Protein AF-A0A3D2L4M4-F1 (afdb_monomer)

Structure (mmCIF, N/CA/C/O backbone):
data_AF-A0A3D2L4M4-F1
#
_entry.id   AF-A0A3D2L4M4-F1
#
loop_
_atom_site.group_PDB
_atom_site.id
_atom_site.type_symbol
_atom_site.label_atom_id
_atom_site.label_alt_id
_atom_site.label_comp_id
_atom_site.label_asym_id
_atom_site.label_entity_id
_atom_site.label_seq_id
_atom_site.pdbx_PDB_ins_code
_atom_site.Cartn_x
_atom_site.Cartn_y
_atom_site.Cartn_z
_atom_site.occupancy
_atom_site.B_iso_or_equiv
_atom_site.auth_seq_id
_atom_site.auth_comp_id
_atom_site.auth_asym_id
_atom_site.auth_atom_id
_atom_site.pdbx_PDB_model_num
ATOM 1 N N . MET A 1 1 ? -16.554 9.040 11.013 1.00 78.88 1 MET A N 1
ATOM 2 C CA . MET A 1 1 ? -15.424 9.331 11.924 1.00 78.88 1 MET A CA 1
ATOM 3 C C . MET A 1 1 ? -15.433 8.452 13.173 1.00 78.88 1 MET A C 1
ATOM 5 O O . MET A 1 1 ? -14.527 7.649 13.301 1.00 78.88 1 MET A O 1
ATOM 9 N N . VAL A 1 2 ? -16.446 8.508 14.051 1.00 88.94 2 VAL A N 1
ATOM 10 C CA . VAL A 1 2 ? -16.430 7.751 15.328 1.00 88.94 2 VAL A CA 1
ATOM 11 C C . VAL A 1 2 ? -16.263 6.235 15.152 1.00 88.94 2 VAL A C 1
ATOM 13 O O . VAL A 1 2 ? -15.404 5.651 15.800 1.00 88.94 2 VAL A O 1
ATOM 16 N N . ARG A 1 3 ? -16.963 5.623 14.186 1.00 86.56 3 ARG A N 1
ATOM 17 C CA . ARG A 1 3 ? -16.794 4.195 13.846 1.00 86.56 3 ARG A CA 1
ATOM 18 C C . ARG A 1 3 ? -15.353 3.814 13.475 1.00 86.56 3 ARG A C 1
ATOM 20 O O . ARG A 1 3 ? -14.898 2.733 13.826 1.00 86.56 3 ARG A O 1
ATOM 27 N N . VAL A 1 4 ? -14.627 4.696 12.779 1.00 91.69 4 VAL A N 1
ATOM 28 C CA . VAL A 1 4 ? -13.219 4.459 12.405 1.00 91.69 4 VAL A CA 1
ATOM 29 C C . VAL A 1 4 ? -12.341 4.469 13.653 1.00 91.69 4 VAL A C 1
ATOM 31 O O . VAL A 1 4 ? -11.485 3.607 13.803 1.00 91.69 4 VAL A O 1
ATOM 34 N N . LEU A 1 5 ? -12.598 5.385 14.590 1.00 94.00 5 LEU A N 1
ATOM 35 C CA . LEU A 1 5 ? -11.862 5.461 15.853 1.00 94.00 5 LEU A CA 1
ATOM 36 C C . LEU A 1 5 ? -12.134 4.251 16.762 1.00 94.00 5 LEU A C 1
ATOM 38 O O . LEU A 1 5 ? -11.209 3.742 17.388 1.00 94.00 5 LEU A O 1
ATOM 42 N N . GLU A 1 6 ? -13.364 3.733 16.792 1.00 93.50 6 GLU A N 1
ATOM 43 C CA . GLU A 1 6 ? -13.666 2.474 17.493 1.00 93.50 6 GLU A CA 1
ATOM 44 C C . GLU A 1 6 ? -12.884 1.298 16.904 1.00 93.50 6 GLU A C 1
ATOM 46 O O . GLU A 1 6 ? -12.298 0.503 17.640 1.00 93.50 6 GLU A O 1
ATOM 51 N N . ARG A 1 7 ? -12.825 1.206 15.569 1.00 93.94 7 ARG A N 1
ATOM 52 C CA . ARG A 1 7 ? -12.038 0.177 14.875 1.00 93.94 7 ARG A CA 1
ATOM 53 C C . ARG A 1 7 ? -10.543 0.336 15.136 1.00 93.94 7 ARG A C 1
ATOM 55 O O . ARG A 1 7 ? -9.883 -0.654 15.433 1.00 93.94 7 ARG A O 1
ATOM 62 N N . CYS A 1 8 ? -10.029 1.563 15.121 1.00 94.81 8 CYS A N 1
ATOM 63 C CA . CYS A 1 8 ? -8.658 1.871 15.519 1.00 94.81 8 CYS A CA 1
ATOM 64 C C . CYS A 1 8 ? -8.328 1.335 16.920 1.00 94.81 8 CYS A C 1
ATOM 66 O O . CYS A 1 8 ? -7.293 0.699 17.106 1.00 94.81 8 CYS A O 1
ATOM 68 N N . GLU A 1 9 ? -9.197 1.564 17.910 1.00 95.88 9 GLU A N 1
ATOM 69 C CA . GLU A 1 9 ? -8.988 1.062 19.272 1.00 95.88 9 GLU A CA 1
ATOM 70 C C . GLU A 1 9 ? -9.069 -0.464 19.357 1.00 95.88 9 GLU A C 1
ATOM 72 O O . GLU A 1 9 ? -8.261 -1.081 20.056 1.00 95.88 9 GLU A O 1
ATOM 77 N N . ALA A 1 10 ? -9.987 -1.085 18.612 1.00 95.75 10 ALA A N 1
ATOM 78 C CA . ALA A 1 10 ? -10.082 -2.538 18.527 1.00 95.75 10 ALA A CA 1
ATOM 79 C C . ALA A 1 10 ? -8.790 -3.155 17.961 1.00 95.75 10 ALA A C 1
ATOM 81 O O . ALA A 1 10 ? -8.206 -4.035 18.598 1.00 95.75 10 ALA A O 1
ATOM 82 N N . TYR A 1 11 ? -8.281 -2.640 16.835 1.00 96.62 11 TYR A N 1
ATOM 83 C CA . TYR A 1 11 ? -7.019 -3.106 16.254 1.00 96.62 11 TYR A CA 1
ATOM 84 C C . TYR A 1 11 ? -5.815 -2.802 17.140 1.00 96.62 11 TYR A C 1
ATOM 86 O O . TYR A 1 11 ? -4.903 -3.625 17.233 1.00 96.62 11 TYR A O 1
ATOM 94 N N . ARG A 1 12 ? -5.811 -1.673 17.859 1.00 97.00 12 ARG A N 1
ATOM 95 C CA . ARG A 1 12 ? -4.767 -1.380 18.849 1.00 97.00 12 ARG A CA 1
ATOM 96 C C . ARG A 1 12 ? -4.699 -2.451 19.929 1.00 97.00 12 ARG A C 1
ATOM 98 O O . ARG A 1 12 ? -3.605 -2.853 20.317 1.00 97.00 12 ARG A O 1
ATOM 105 N N . MET A 1 13 ? -5.838 -2.950 20.399 1.00 96.25 13 MET A N 1
ATOM 106 C CA . MET A 1 13 ? -5.868 -4.051 21.363 1.00 96.25 13 MET A CA 1
ATOM 107 C C . MET A 1 13 ? -5.462 -5.384 20.719 1.00 96.25 13 MET A C 1
ATOM 109 O O . MET A 1 13 ? -4.584 -6.068 21.245 1.00 96.25 13 MET A O 1
ATOM 113 N N . GLN A 1 14 ? -6.039 -5.721 19.563 1.00 96.56 14 GLN A N 1
ATOM 114 C CA . GLN A 1 14 ? -5.801 -6.982 18.847 1.00 96.56 14 GLN A CA 1
ATOM 115 C C . GLN A 1 14 ? -4.330 -7.168 18.451 1.00 96.56 14 GLN A C 1
ATOM 117 O O . GLN A 1 14 ? -3.756 -8.237 18.640 1.00 96.56 14 GLN A O 1
ATOM 122 N N . THR A 1 15 ? -3.692 -6.105 17.969 1.00 96.62 15 THR A N 1
ATOM 123 C CA . THR A 1 15 ? -2.287 -6.115 17.533 1.00 96.62 15 THR A CA 1
ATOM 124 C C . THR A 1 15 ? -1.305 -5.861 18.678 1.00 96.62 15 THR A C 1
ATOM 126 O O . THR A 1 15 ? -0.105 -5.725 18.455 1.00 96.62 15 THR A O 1
ATOM 129 N N . SER A 1 16 ? -1.786 -5.777 19.928 1.00 95.94 16 SER A N 1
ATOM 130 C CA . SER A 1 16 ? -0.971 -5.409 21.094 1.00 95.94 16 SER A CA 1
ATOM 131 C C . SER A 1 16 ? -0.188 -4.101 20.897 1.00 95.94 16 SER A C 1
ATOM 133 O O . SER A 1 16 ? 0.984 -4.006 21.265 1.00 95.94 16 SER A O 1
ATOM 135 N N . ASN A 1 17 ? -0.859 -3.089 20.343 1.00 96.38 17 ASN A N 1
ATOM 136 C CA . ASN A 1 17 ? -0.349 -1.749 20.052 1.00 96.38 17 ASN A CA 1
ATOM 137 C C . ASN A 1 17 ? 0.713 -1.693 18.938 1.00 96.38 17 ASN A C 1
ATOM 139 O O . ASN A 1 17 ? 1.442 -0.707 18.864 1.00 96.38 17 ASN A O 1
ATOM 143 N N . ALA A 1 18 ? 0.812 -2.713 18.079 1.00 95.88 18 ALA A N 1
ATOM 144 C CA . ALA A 1 18 ? 1.609 -2.607 16.854 1.00 95.88 18 ALA A CA 1
ATOM 145 C C . ALA A 1 18 ? 0.944 -1.671 15.831 1.00 95.88 18 ALA A C 1
ATOM 147 O O . ALA A 1 18 ? 1.627 -0.899 15.170 1.00 95.88 18 ALA A O 1
ATOM 148 N N . LEU A 1 19 ? -0.392 -1.652 15.788 1.00 96.50 19 LEU A N 1
ATOM 149 C CA . LEU A 1 19 ? -1.173 -0.599 15.144 1.00 96.50 19 LEU A CA 1
ATOM 150 C C . LEU A 1 19 ? -1.777 0.316 16.208 1.00 96.50 19 LEU A C 1
ATOM 152 O O . LEU A 1 19 ? -2.305 -0.154 17.212 1.00 96.50 19 LEU A O 1
ATOM 156 N N . SER A 1 20 ? -1.731 1.629 16.006 1.00 96.88 20 SER A N 1
ATOM 157 C CA . SER A 1 20 ? -2.435 2.577 16.868 1.00 96.88 20 SER A CA 1
ATOM 158 C C . SER A 1 20 ? -2.704 3.861 16.111 1.00 96.88 20 SER A C 1
ATOM 160 O O . SER A 1 20 ? -1.771 4.506 15.649 1.00 96.88 20 SER A O 1
ATOM 162 N N . CYS A 1 21 ? -3.965 4.279 16.056 1.00 96.81 21 CYS A N 1
ATOM 163 C CA . CYS A 1 21 ? -4.312 5.574 15.478 1.00 9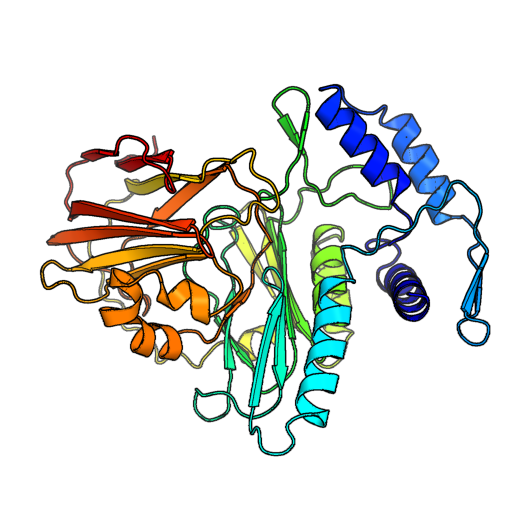6.81 21 CYS A CA 1
ATOM 164 C C . CYS A 1 21 ? -3.993 6.740 16.419 1.00 96.81 21 CYS A C 1
ATOM 166 O O . CYS A 1 21 ? -4.130 7.886 16.028 1.00 96.81 21 CYS A O 1
ATOM 168 N N . ARG A 1 22 ? -3.571 6.495 17.666 1.00 97.00 22 ARG A N 1
ATOM 169 C CA . ARG A 1 22 ? -3.321 7.555 18.659 1.00 97.00 22 ARG A CA 1
ATOM 170 C C . ARG A 1 22 ? -2.006 8.323 18.447 1.00 97.00 22 ARG A C 1
ATOM 172 O O . ARG A 1 22 ? -1.666 9.184 19.251 1.00 97.00 22 ARG A O 1
ATOM 179 N N . ILE A 1 23 ? -1.232 7.967 17.424 1.00 96.81 23 ILE A N 1
ATOM 180 C CA . ILE A 1 23 ? 0.162 8.395 17.232 1.00 96.81 23 ILE A CA 1
ATOM 181 C C . ILE A 1 23 ? 0.316 9.711 16.456 1.00 96.81 23 ILE A C 1
ATOM 183 O O . ILE A 1 23 ? 1.422 10.015 16.014 1.00 96.81 23 ILE A O 1
ATOM 187 N N . GLY A 1 24 ? -0.751 10.496 16.275 1.00 96.38 24 GLY A N 1
ATOM 188 C CA . GLY A 1 24 ? -0.726 11.707 15.447 1.00 96.38 24 GLY A CA 1
ATOM 189 C C . GLY A 1 24 ? 0.372 12.694 15.852 1.00 96.38 24 GLY A C 1
ATOM 190 O O . GLY A 1 24 ? 1.137 13.141 15.009 1.00 96.38 24 GLY A O 1
ATOM 191 N N . SER A 1 25 ? 0.569 12.922 17.151 1.00 95.56 25 SER A N 1
ATOM 192 C CA . SER A 1 25 ? 1.633 13.809 17.646 1.00 95.56 25 SER A CA 1
ATOM 193 C C . SER A 1 25 ? 3.051 13.286 17.360 1.00 95.56 25 SER A C 1
ATOM 195 O O . SER A 1 25 ? 3.983 14.073 17.180 1.00 95.56 25 SER A O 1
ATOM 197 N N . LEU A 1 26 ? 3.236 11.964 17.259 1.00 96.62 26 LEU A N 1
ATOM 198 C CA . LEU A 1 26 ? 4.509 11.363 16.844 1.00 96.62 26 LEU A CA 1
ATOM 199 C C . LEU A 1 26 ? 4.739 11.570 15.340 1.00 96.62 26 LEU A C 1
ATOM 201 O O . LEU A 1 26 ? 5.846 11.926 14.938 1.00 96.62 26 LEU A O 1
ATOM 205 N N . ILE A 1 27 ? 3.693 11.402 14.524 1.00 95.12 27 ILE A N 1
ATOM 206 C CA . ILE A 1 27 ? 3.713 11.672 13.075 1.00 95.12 27 ILE A CA 1
ATOM 207 C C . ILE A 1 27 ? 4.060 13.143 12.803 1.00 95.12 27 ILE A C 1
ATOM 209 O O . ILE A 1 27 ? 4.913 13.421 11.952 1.00 95.12 27 ILE A O 1
ATOM 213 N N . ASP A 1 28 ? 3.446 14.065 13.549 1.00 94.94 28 ASP A N 1
ATOM 214 C CA . ASP A 1 28 ? 3.701 15.506 13.465 1.00 94.94 28 ASP A CA 1
ATOM 215 C C . ASP A 1 28 ? 5.150 15.833 13.829 1.00 94.94 28 ASP A C 1
ATOM 217 O O . ASP A 1 28 ? 5.821 16.593 13.130 1.00 94.94 28 ASP A O 1
ATOM 221 N N . THR A 1 29 ? 5.677 15.202 14.882 1.00 96.19 29 THR A N 1
ATOM 222 C CA . THR A 1 29 ? 7.072 15.399 15.299 1.00 96.19 29 THR A CA 1
ATOM 223 C C . THR A 1 29 ? 8.052 14.976 14.202 1.00 96.19 29 THR A C 1
ATOM 225 O O . THR A 1 29 ? 9.018 15.689 13.928 1.00 96.19 29 THR A O 1
ATOM 228 N N . TRP A 1 30 ? 7.786 13.866 13.510 1.00 95.75 30 TRP A N 1
ATOM 229 C CA . TRP A 1 30 ? 8.575 13.475 12.340 1.00 95.75 30 TRP A CA 1
ATOM 230 C C . TRP A 1 30 ? 8.409 14.436 11.156 1.00 95.75 30 TRP A C 1
ATOM 232 O O . TRP A 1 30 ? 9.295 14.509 10.309 1.00 95.75 30 TRP A O 1
ATOM 242 N N . ALA A 1 31 ? 7.284 15.152 11.043 1.00 92.44 31 ALA A N 1
ATOM 243 C CA . ALA A 1 31 ? 7.033 16.052 9.907 1.00 92.44 31 ALA A CA 1
ATOM 244 C C . ALA A 1 31 ? 7.821 17.344 10.099 1.00 92.44 31 ALA A C 1
ATOM 246 O O . ALA A 1 31 ? 8.436 17.866 9.172 1.00 92.44 31 ALA A O 1
ATOM 247 N N . VAL A 1 32 ? 7.881 17.802 11.349 1.00 95.19 32 VAL A N 1
ATOM 248 C CA . VAL A 1 32 ? 8.795 18.859 11.774 1.00 95.19 32 VAL A CA 1
ATOM 249 C C . VAL A 1 32 ? 10.248 18.436 11.556 1.00 95.19 32 VAL A C 1
ATOM 251 O O . VAL A 1 32 ? 11.014 19.229 11.021 1.00 95.19 32 VAL A O 1
ATOM 254 N N . ALA A 1 33 ? 10.622 17.200 11.906 1.00 95.38 33 ALA A N 1
ATOM 255 C CA . ALA A 1 33 ? 11.989 16.704 11.735 1.00 95.38 33 ALA A CA 1
ATOM 256 C C . ALA A 1 33 ? 12.470 16.736 10.274 1.00 95.38 33 ALA A C 1
ATOM 258 O O . ALA A 1 33 ? 13.590 17.170 10.012 1.00 95.38 33 ALA A O 1
ATOM 259 N N . GLU A 1 34 ? 11.620 16.317 9.335 1.00 92.00 34 GLU A N 1
ATOM 260 C CA . GLU A 1 34 ? 11.870 16.408 7.891 1.00 92.00 34 GLU A CA 1
ATOM 261 C C . GLU A 1 34 ? 12.017 17.861 7.437 1.00 92.00 34 GLU A C 1
ATOM 263 O O . GLU A 1 34 ? 13.044 18.237 6.875 1.00 92.00 34 GLU A O 1
ATOM 268 N N . ARG A 1 35 ? 11.047 18.716 7.776 1.00 94.06 35 ARG A N 1
ATOM 269 C CA . ARG A 1 35 ? 11.057 20.134 7.389 1.00 94.06 35 ARG A CA 1
ATOM 270 C C . ARG A 1 35 ? 12.260 20.904 7.942 1.00 94.06 35 ARG A C 1
ATOM 272 O O . ARG A 1 35 ? 12.792 21.782 7.273 1.00 94.06 35 ARG A O 1
ATOM 279 N N . GLU A 1 36 ? 12.663 20.615 9.176 1.00 95.94 36 GLU A N 1
ATOM 280 C CA . GLU A 1 36 ? 13.804 21.259 9.841 1.00 95.94 36 GLU A CA 1
ATOM 281 C C . GLU A 1 36 ? 15.131 20.534 9.581 1.00 95.94 36 GLU A C 1
ATOM 283 O O . GLU A 1 36 ? 16.176 20.972 10.066 1.00 95.94 36 GLU A O 1
ATOM 288 N N . ASN A 1 37 ? 15.096 19.430 8.828 1.00 94.56 37 ASN A N 1
ATOM 289 C CA . ASN A 1 37 ? 16.239 18.576 8.531 1.00 94.56 37 ASN A CA 1
ATOM 290 C C . ASN A 1 37 ? 17.022 18.159 9.795 1.00 94.56 37 ASN A C 1
ATOM 292 O O . ASN A 1 37 ? 18.255 18.112 9.810 1.00 94.56 37 ASN A O 1
ATOM 296 N N . LYS A 1 38 ? 16.302 17.897 10.892 1.00 95.69 38 LYS A N 1
ATOM 297 C CA . LYS A 1 38 ? 16.865 17.634 12.219 1.00 95.69 38 LYS A CA 1
ATOM 298 C C . LYS A 1 38 ? 16.135 16.489 12.899 1.00 95.69 38 LYS A C 1
ATOM 300 O O . LYS A 1 38 ? 14.922 16.525 13.068 1.00 95.69 38 LYS A O 1
ATOM 305 N N . LEU A 1 39 ? 16.895 15.501 13.369 1.00 96.00 39 LEU A N 1
ATOM 306 C CA . LEU A 1 39 ? 16.314 14.335 14.027 1.00 96.00 39 LEU A CA 1
ATOM 307 C C . LEU A 1 39 ? 15.568 14.694 15.320 1.00 96.00 39 LEU A C 1
ATOM 309 O O . LEU A 1 39 ? 16.058 15.513 16.112 1.00 96.00 39 LEU A O 1
ATOM 313 N N . PRO A 1 40 ? 14.427 14.032 15.580 1.00 95.69 40 PRO A N 1
ATOM 314 C CA . PRO A 1 40 ? 13.714 14.201 16.830 1.00 95.69 40 PRO A CA 1
ATOM 315 C C . PRO A 1 40 ? 14.516 13.608 17.994 1.00 95.69 40 PRO A C 1
ATOM 317 O O . PRO A 1 40 ? 15.317 12.679 17.847 1.00 95.69 40 PRO A O 1
ATOM 320 N N . ASN A 1 41 ? 14.289 14.134 19.197 1.00 96.50 41 ASN A N 1
ATOM 321 C CA . ASN A 1 41 ? 14.923 13.606 20.399 1.00 96.50 41 ASN A CA 1
ATOM 322 C C . ASN A 1 41 ? 14.325 12.231 20.744 1.00 96.50 41 ASN A C 1
ATOM 324 O O . ASN A 1 41 ? 13.198 12.139 21.229 1.00 96.50 41 ASN A O 1
ATOM 328 N N . ARG A 1 42 ? 15.085 11.155 20.512 1.00 95.75 42 ARG A N 1
ATOM 329 C CA . ARG A 1 42 ? 14.613 9.774 20.714 1.00 95.75 42 ARG A CA 1
ATOM 330 C C . ARG A 1 42 ? 14.102 9.479 22.136 1.00 95.75 42 ARG A C 1
ATOM 332 O O . ARG A 1 42 ? 13.044 8.859 22.247 1.00 95.75 42 ARG A O 1
ATOM 339 N N . PRO A 1 43 ? 14.772 9.911 23.225 1.00 97.69 43 PRO A N 1
ATOM 340 C CA . PRO A 1 43 ? 14.207 9.789 24.570 1.00 97.69 43 PRO A CA 1
ATOM 341 C C . PRO A 1 43 ? 12.835 10.459 24.731 1.00 97.69 43 PRO A C 1
ATOM 343 O O . PRO A 1 43 ? 11.935 9.840 25.294 1.00 97.69 43 PRO A O 1
ATOM 346 N N . ALA A 1 44 ? 12.654 11.676 24.207 1.00 96.62 44 ALA A N 1
ATOM 347 C CA . ALA A 1 44 ? 11.375 12.386 24.259 1.00 96.62 44 ALA A CA 1
ATOM 348 C C . ALA A 1 44 ? 10.279 11.648 23.472 1.00 96.62 44 ALA A C 1
ATOM 350 O O . ALA A 1 44 ? 9.205 11.414 24.017 1.00 96.62 44 ALA A O 1
ATOM 351 N N . MET A 1 45 ? 10.582 11.174 22.255 1.00 97.50 45 MET A N 1
ATOM 352 C CA . MET A 1 45 ? 9.653 10.368 21.443 1.00 97.50 45 MET A CA 1
ATOM 353 C C . MET A 1 45 ? 9.141 9.142 22.205 1.00 97.50 45 MET A C 1
ATOM 355 O O . MET A 1 45 ? 7.941 8.872 22.231 1.00 97.50 45 MET A O 1
ATOM 359 N N . ARG A 1 46 ? 10.041 8.433 22.896 1.00 97.69 46 ARG A N 1
ATOM 360 C CA . ARG A 1 46 ? 9.689 7.245 23.684 1.00 97.69 46 ARG A CA 1
ATOM 361 C C . ARG A 1 46 ? 8.811 7.573 24.893 1.00 97.69 46 ARG A C 1
ATOM 363 O O . ARG A 1 46 ? 7.957 6.761 25.256 1.00 97.69 46 ARG A O 1
ATOM 370 N N . ILE A 1 47 ? 9.020 8.728 25.528 1.00 97.44 47 ILE A N 1
ATOM 371 C CA . ILE A 1 47 ? 8.169 9.205 26.628 1.00 97.44 47 ILE A CA 1
ATOM 372 C C . ILE A 1 47 ? 6.758 9.471 26.096 1.00 97.44 47 ILE A C 1
ATOM 374 O O . ILE A 1 47 ? 5.812 8.851 26.587 1.00 97.44 47 ILE A O 1
ATOM 378 N N . THR A 1 48 ? 6.641 10.272 25.033 1.00 96.81 48 THR A N 1
ATOM 379 C CA . THR A 1 48 ? 5.366 10.620 24.390 1.00 96.81 48 THR A CA 1
ATOM 380 C C . THR A 1 48 ? 4.616 9.381 23.893 1.00 96.81 48 THR A C 1
ATOM 382 O O . THR A 1 48 ? 3.437 9.210 24.197 1.00 96.81 48 THR A O 1
ATOM 385 N N . ALA A 1 49 ? 5.294 8.444 23.222 1.00 97.81 49 ALA A N 1
ATOM 386 C CA . ALA A 1 49 ? 4.690 7.177 22.802 1.00 97.81 49 ALA A CA 1
ATOM 387 C C . ALA A 1 49 ? 4.144 6.372 23.996 1.00 97.81 49 ALA A C 1
ATOM 389 O O . ALA A 1 49 ? 3.054 5.799 23.939 1.00 97.81 49 ALA A O 1
ATOM 390 N N . GLY A 1 50 ? 4.871 6.368 25.117 1.00 97.62 50 GLY A N 1
ATOM 391 C CA . GLY A 1 50 ? 4.430 5.734 26.354 1.00 97.62 50 GLY A CA 1
ATOM 392 C C . GLY A 1 50 ? 3.185 6.384 26.965 1.00 97.62 50 GLY A C 1
ATOM 393 O O . GLY A 1 50 ? 2.314 5.658 27.451 1.00 97.62 50 GLY A O 1
ATOM 394 N N . GLU A 1 51 ? 3.108 7.714 26.965 1.00 97.00 51 GLU A N 1
ATOM 395 C CA . GLU A 1 51 ? 1.959 8.492 27.456 1.00 97.00 51 GLU A CA 1
ATOM 396 C C . GLU A 1 51 ? 0.714 8.218 26.608 1.00 97.00 51 GLU A C 1
ATOM 398 O O . GLU A 1 51 ? -0.281 7.718 27.133 1.00 97.00 51 GLU A O 1
ATOM 403 N N . ILE A 1 52 ? 0.823 8.379 25.288 1.00 97.50 52 ILE A N 1
ATOM 404 C CA . ILE A 1 52 ? -0.238 8.094 24.309 1.00 97.50 52 ILE A CA 1
ATOM 405 C C . ILE A 1 52 ? -0.784 6.668 24.454 1.00 97.50 52 ILE A C 1
ATOM 407 O O . ILE A 1 52 ? -1.998 6.433 24.434 1.00 97.50 52 ILE A O 1
ATOM 411 N N . ARG A 1 53 ? 0.113 5.688 24.615 1.00 97.00 53 ARG A N 1
ATOM 412 C CA . ARG A 1 53 ? -0.255 4.274 24.764 1.00 97.00 53 ARG A CA 1
ATOM 413 C C . ARG A 1 53 ? -1.060 4.007 26.037 1.00 97.00 53 ARG A C 1
ATOM 415 O O . ARG A 1 53 ? -1.914 3.124 26.030 1.00 97.00 53 ARG A O 1
ATOM 422 N N . ARG A 1 54 ? -0.761 4.711 27.134 1.00 96.00 54 ARG A N 1
ATOM 423 C CA . ARG A 1 54 ? -1.426 4.538 28.442 1.00 96.00 54 ARG A CA 1
ATOM 424 C C . ARG A 1 54 ? -2.627 5.459 28.641 1.00 96.00 54 ARG A C 1
ATOM 426 O O . ARG A 1 54 ? -3.378 5.241 29.586 1.00 96.00 54 ARG A O 1
ATOM 433 N N . ALA A 1 55 ? -2.792 6.465 27.787 1.00 96.31 55 ALA A N 1
ATOM 434 C CA . ALA A 1 55 ? -3.885 7.417 27.863 1.00 96.31 55 ALA A CA 1
ATOM 435 C C . ALA A 1 55 ? -5.249 6.713 27.902 1.00 96.31 55 ALA A C 1
ATOM 437 O O . ALA A 1 55 ? -5.498 5.749 27.169 1.00 96.31 55 ALA A O 1
ATOM 438 N N . SER A 1 56 ? -6.149 7.216 28.744 1.00 95.88 56 SER A N 1
ATOM 439 C CA . SER A 1 56 ? -7.545 6.788 28.716 1.00 95.88 56 SER A CA 1
ATOM 440 C C . SER A 1 56 ? -8.244 7.469 27.544 1.00 95.88 56 SER A C 1
ATOM 442 O O . SER A 1 56 ? -8.183 8.689 27.419 1.00 95.88 56 SER A O 1
ATOM 444 N N . VAL A 1 57 ? -8.888 6.687 26.683 1.00 96.19 57 VAL A N 1
ATOM 445 C CA . VAL A 1 57 ? -9.744 7.204 25.613 1.00 96.19 57 VAL A CA 1
ATOM 446 C C . VAL A 1 57 ? -11.090 6.519 25.740 1.00 96.19 57 VAL A C 1
ATOM 448 O O . VAL A 1 57 ? -11.157 5.291 25.769 1.00 96.19 57 VAL A O 1
ATOM 451 N N . GLU A 1 58 ? -12.150 7.315 25.777 1.00 95.25 58 GLU A N 1
ATOM 452 C CA . GLU A 1 58 ? -13.527 6.836 25.795 1.00 95.25 58 GLU A CA 1
ATOM 453 C C . GLU A 1 58 ? -14.208 7.250 24.493 1.00 95.25 58 GLU A C 1
ATOM 455 O O . GLU A 1 58 ? -14.236 8.429 24.134 1.00 95.25 58 GLU A O 1
ATOM 460 N N . ILE A 1 59 ? -14.753 6.272 23.774 1.00 94.31 59 ILE A N 1
ATOM 461 C CA . ILE A 1 59 ? -15.500 6.492 22.538 1.00 94.31 59 ILE A CA 1
ATOM 462 C C . ILE A 1 59 ? -16.940 6.046 22.781 1.00 94.31 59 ILE A C 1
ATOM 464 O O . ILE A 1 59 ? -17.182 4.901 23.153 1.00 94.31 59 ILE A O 1
ATOM 468 N N . ASP A 1 60 ? -17.891 6.954 22.571 1.00 90.88 60 ASP A N 1
ATOM 469 C CA . ASP A 1 60 ? -19.327 6.673 22.621 1.00 90.88 60 ASP A CA 1
ATOM 470 C C . ASP A 1 60 ? -19.900 6.877 21.214 1.00 90.88 60 ASP A C 1
ATOM 472 O O . ASP A 1 60 ? -20.231 7.999 20.817 1.00 90.88 60 ASP A O 1
ATOM 476 N N . ALA A 1 61 ? -20.004 5.796 20.433 1.00 86.94 61 ALA A N 1
ATOM 477 C CA . ALA A 1 61 ? -20.602 5.856 19.099 1.00 86.94 61 ALA A CA 1
ATOM 478 C C . ALA A 1 61 ? -22.096 6.164 19.097 1.00 86.94 61 ALA A C 1
ATOM 480 O O . ALA A 1 61 ? -22.581 6.732 18.119 1.00 86.94 61 ALA A O 1
ATOM 481 N N . GLY A 1 62 ? -22.820 5.836 20.171 1.00 88.56 62 GLY A N 1
ATOM 482 C CA . GLY A 1 62 ? -24.242 6.154 20.286 1.00 88.56 62 GLY A CA 1
ATOM 483 C C . GLY A 1 62 ? -24.482 7.661 20.362 1.00 88.56 62 GLY A C 1
ATOM 484 O O . GLY A 1 62 ? -25.424 8.166 19.753 1.00 88.56 62 GLY A O 1
ATOM 485 N N . LYS A 1 63 ? -23.605 8.384 21.069 1.00 91.06 63 LYS A N 1
ATOM 486 C CA . LYS A 1 63 ? -23.632 9.853 21.160 1.00 91.06 63 LYS A CA 1
ATOM 487 C C . LYS A 1 63 ? -22.744 10.560 20.137 1.00 91.06 63 LYS A C 1
ATOM 489 O O . LYS A 1 63 ? -22.845 11.773 19.985 1.00 91.06 63 LYS A O 1
ATOM 494 N N . GLY A 1 64 ? -21.875 9.827 19.449 1.00 91.50 64 GLY A N 1
ATOM 495 C CA . GLY A 1 64 ? -20.910 10.392 18.511 1.00 91.50 64 GLY A CA 1
ATOM 496 C C . GLY A 1 64 ? -19.798 11.203 19.188 1.00 91.50 64 GLY A C 1
ATOM 497 O O . GLY A 1 64 ? -19.268 12.126 18.574 1.00 91.50 64 GLY A O 1
ATOM 498 N N . THR A 1 65 ? -19.448 10.888 20.438 1.00 93.38 65 THR A N 1
ATOM 499 C CA . THR A 1 65 ? -18.477 11.652 21.240 1.00 93.38 65 THR A CA 1
ATOM 500 C C . THR A 1 65 ? -17.204 10.859 21.511 1.00 93.38 65 THR A C 1
ATOM 502 O O . THR A 1 65 ? -17.254 9.649 21.723 1.00 93.38 65 THR A O 1
ATOM 505 N N . VAL A 1 66 ? -16.067 11.556 21.560 1.00 95.19 66 VAL A N 1
ATOM 506 C CA . VAL A 1 66 ? -14.762 10.996 21.936 1.00 95.19 66 VAL A CA 1
ATOM 507 C C . VAL A 1 66 ? -14.173 11.853 23.047 1.00 95.19 66 VAL A C 1
ATOM 509 O O . VAL A 1 66 ? -14.014 13.059 22.869 1.00 95.19 66 VAL A O 1
ATOM 512 N N . ASN A 1 67 ? -13.845 11.230 24.174 1.00 95.69 67 ASN A N 1
ATOM 513 C CA . ASN A 1 67 ? -13.129 11.847 25.280 1.00 95.69 67 ASN A CA 1
ATOM 514 C C . ASN A 1 67 ? -11.698 11.301 25.307 1.00 95.69 67 ASN A C 1
ATOM 516 O O . ASN A 1 67 ? -11.488 10.087 25.322 1.00 95.69 67 ASN A O 1
ATOM 520 N N . ARG A 1 68 ? -10.715 12.197 25.258 1.00 95.88 68 ARG A N 1
ATOM 521 C CA . ARG A 1 68 ? -9.287 11.876 25.185 1.00 95.88 68 ARG A CA 1
ATOM 522 C C . ARG A 1 68 ? -8.484 12.999 25.842 1.00 95.88 68 ARG A C 1
ATOM 524 O O . ARG A 1 68 ? -8.944 14.140 25.807 1.00 95.88 68 ARG A O 1
ATOM 531 N N . PRO A 1 69 ? -7.293 12.716 26.381 1.00 95.44 69 PRO A N 1
ATOM 532 C CA . PRO A 1 69 ? -6.389 13.770 26.806 1.00 95.44 69 PRO A CA 1
ATOM 533 C C . PRO A 1 69 ? -5.727 14.445 25.590 1.00 95.44 69 PRO A C 1
ATOM 535 O O . PRO A 1 69 ? -5.765 13.922 24.465 1.00 95.44 69 PRO A O 1
ATOM 538 N N . ASP A 1 70 ? -5.138 15.618 25.818 1.00 90.81 70 ASP A N 1
ATOM 539 C CA . ASP A 1 70 ? -4.612 16.485 24.757 1.00 90.81 70 ASP A CA 1
ATOM 540 C C . ASP A 1 70 ? -3.464 15.828 23.979 1.00 90.81 70 ASP A C 1
ATOM 542 O O . ASP A 1 70 ? -3.376 15.998 22.762 1.00 90.81 70 ASP A O 1
ATOM 546 N N . GLU A 1 71 ? -2.638 15.012 24.644 1.00 88.25 71 GLU A N 1
ATOM 547 C CA . GLU A 1 71 ? -1.507 14.313 24.024 1.00 88.25 71 GLU A CA 1
ATOM 548 C C . GLU A 1 71 ? -1.909 13.269 22.965 1.00 88.25 71 GLU A C 1
ATOM 550 O O . GLU A 1 71 ? -1.095 12.918 22.105 1.00 88.25 71 GLU A O 1
ATOM 555 N N . VAL A 1 72 ? -3.152 12.768 22.999 1.00 96.06 72 VAL A N 1
ATOM 556 C CA . VAL A 1 72 ? -3.650 11.769 22.041 1.00 96.06 72 VAL A CA 1
ATOM 557 C C . VAL A 1 72 ? -4.207 12.470 20.814 1.00 96.06 72 VAL A C 1
ATOM 559 O O . VAL A 1 72 ? -5.365 12.863 20.798 1.00 96.06 72 VAL A O 1
ATOM 562 N N . ILE A 1 73 ? -3.429 12.568 19.743 1.00 96.12 73 ILE A N 1
ATOM 563 C CA . ILE A 1 73 ? -3.935 13.030 18.445 1.00 96.12 73 ILE A CA 1
ATOM 564 C C . ILE A 1 73 ? -4.218 11.808 17.576 1.00 96.12 73 ILE A C 1
ATOM 566 O O . ILE A 1 73 ? -3.361 10.940 17.415 1.00 96.12 73 ILE A O 1
ATOM 570 N N . PHE A 1 74 ? -5.429 11.727 17.024 1.00 95.88 74 PHE A N 1
ATOM 571 C CA . PHE A 1 74 ? -5.798 10.625 16.146 1.00 95.88 74 PHE A CA 1
ATOM 572 C C . PHE A 1 74 ? -5.320 10.862 14.710 1.00 95.88 74 PHE A C 1
ATOM 574 O O . PHE A 1 74 ? -5.706 11.851 14.096 1.00 95.88 74 PHE A O 1
ATOM 581 N N . ALA A 1 75 ? -4.546 9.919 14.178 1.00 95.06 75 ALA A N 1
ATOM 582 C CA . ALA A 1 75 ? -4.207 9.774 12.768 1.00 95.06 75 ALA A CA 1
ATOM 583 C C . ALA A 1 75 ? -4.753 8.427 12.276 1.00 95.06 75 ALA A C 1
ATOM 585 O O . ALA A 1 75 ? -4.430 7.380 12.837 1.00 95.06 75 ALA A O 1
ATOM 586 N N . THR A 1 76 ? -5.640 8.451 11.282 1.00 93.25 76 THR A N 1
ATOM 587 C CA . THR A 1 76 ? -6.413 7.270 10.846 1.00 93.25 76 THR A CA 1
ATOM 588 C C . THR A 1 76 ? -5.953 6.705 9.506 1.00 93.25 76 THR A C 1
ATOM 590 O O . THR A 1 76 ? -6.624 5.848 8.944 1.00 93.25 76 THR A O 1
ATOM 593 N N . ASP A 1 77 ? -4.833 7.185 8.978 1.00 86.81 77 ASP A N 1
ATOM 594 C CA . ASP A 1 77 ? -4.318 6.908 7.635 1.00 86.81 77 ASP A CA 1
ATOM 595 C C . ASP A 1 77 ? -4.157 5.408 7.331 1.00 86.81 77 ASP A C 1
ATOM 597 O O . ASP A 1 77 ? -4.325 4.996 6.187 1.00 86.81 77 ASP A O 1
ATOM 601 N N . SER A 1 78 ? -3.894 4.591 8.356 1.00 85.19 78 SER A N 1
ATOM 602 C CA . SER A 1 78 ? -3.735 3.131 8.270 1.00 85.19 78 SER A CA 1
ATOM 603 C C . SER A 1 78 ? -5.042 2.324 8.290 1.00 85.19 78 SER A C 1
ATOM 605 O O . SER A 1 78 ? -5.005 1.098 8.281 1.00 85.19 78 SER A O 1
ATOM 607 N N . LEU A 1 79 ? -6.194 2.993 8.397 1.00 91.19 79 LEU A N 1
ATOM 608 C CA . LEU A 1 79 ? -7.529 2.381 8.293 1.00 91.19 79 LEU A CA 1
ATOM 609 C C . LEU A 1 79 ? -8.450 3.139 7.329 1.00 91.19 79 LEU A C 1
ATOM 611 O O . LEU A 1 79 ? -9.500 2.627 6.936 1.00 91.19 79 LEU A O 1
ATOM 615 N N . ALA A 1 80 ? -8.134 4.403 7.034 1.00 90.38 80 ALA A N 1
ATOM 616 C CA . ALA A 1 80 ? -9.033 5.303 6.332 1.00 90.38 80 ALA A CA 1
ATOM 617 C C . ALA A 1 80 ? -9.344 4.800 4.919 1.00 90.38 80 ALA A C 1
ATOM 619 O O . ALA A 1 80 ? -10.514 4.818 4.536 1.00 90.38 80 ALA A O 1
ATOM 620 N N . LYS A 1 81 ? -8.338 4.314 4.176 1.00 90.31 81 LYS A N 1
ATOM 621 C CA . LYS A 1 81 ? -8.532 3.811 2.806 1.00 90.31 81 LYS A CA 1
ATOM 622 C C . LYS A 1 81 ? -9.425 2.579 2.826 1.00 90.31 81 LYS A C 1
ATOM 624 O O . LYS A 1 81 ? -10.435 2.564 2.126 1.00 90.31 81 LYS A O 1
ATOM 629 N N . GLY A 1 82 ? -9.136 1.629 3.717 1.00 93.81 82 GLY A N 1
ATOM 630 C CA . GLY A 1 82 ? -9.973 0.450 3.916 1.00 93.81 82 GLY A CA 1
ATOM 631 C C . GLY A 1 82 ? -11.434 0.779 4.253 1.00 93.81 82 GLY A C 1
ATOM 632 O O . GLY A 1 82 ? -12.349 0.287 3.598 1.00 93.81 82 GLY A O 1
ATOM 633 N N . TYR A 1 83 ? -11.679 1.690 5.203 1.00 94.94 83 TYR A N 1
ATOM 634 C CA . TYR A 1 83 ? -13.045 2.115 5.548 1.00 94.94 83 TYR A CA 1
ATOM 635 C C . TYR A 1 83 ? -13.782 2.776 4.371 1.00 94.94 83 TYR A C 1
ATOM 637 O O . TYR A 1 83 ? -14.981 2.542 4.176 1.00 94.94 83 TYR A O 1
ATOM 645 N N . ILE A 1 84 ? -13.090 3.634 3.612 1.00 94.50 84 ILE A N 1
ATOM 646 C CA . ILE A 1 84 ? -13.663 4.309 2.442 1.00 94.50 84 ILE A CA 1
ATOM 647 C C . ILE A 1 84 ? -14.017 3.276 1.371 1.00 94.50 84 ILE A C 1
ATOM 649 O O . ILE A 1 84 ? -15.130 3.332 0.857 1.00 94.50 84 ILE A O 1
ATOM 653 N N . LEU A 1 85 ? -13.122 2.328 1.080 1.00 94.69 85 LEU A N 1
ATOM 654 C CA . LEU A 1 85 ? -13.353 1.245 0.123 1.00 94.69 85 LEU A CA 1
ATOM 655 C C . LEU A 1 85 ? -14.590 0.421 0.480 1.00 94.69 85 LEU A C 1
ATOM 657 O O . LEU A 1 85 ? -15.469 0.256 -0.364 1.00 94.69 85 LEU A O 1
ATOM 661 N N . ASP A 1 86 ? -14.692 -0.047 1.727 1.00 96.12 86 ASP A N 1
ATOM 662 C CA . ASP A 1 86 ? -15.842 -0.840 2.170 1.00 96.12 86 ASP A CA 1
ATOM 663 C C . ASP A 1 86 ? -17.149 -0.047 2.031 1.00 96.12 86 ASP A C 1
ATOM 665 O O . ASP A 1 86 ? -18.109 -0.516 1.418 1.00 96.12 86 ASP A O 1
ATOM 669 N N . THR A 1 87 ? -17.163 1.202 2.511 1.00 95.25 87 THR A N 1
ATOM 670 C CA . THR A 1 87 ? -18.352 2.068 2.436 1.00 95.25 87 THR A CA 1
ATOM 671 C C . THR A 1 87 ? -18.738 2.381 0.985 1.00 95.25 87 THR A C 1
ATOM 673 O O . THR A 1 87 ? -19.922 2.424 0.646 1.00 95.25 87 THR A O 1
ATOM 676 N N . ALA A 1 88 ? -17.752 2.622 0.117 1.00 94.50 88 ALA A N 1
ATOM 677 C CA . ALA A 1 88 ? -17.972 2.950 -1.286 1.00 94.50 88 ALA A CA 1
ATOM 678 C C . ALA A 1 88 ? -18.525 1.752 -2.064 1.00 94.50 88 ALA A C 1
ATOM 680 O O . ALA A 1 88 ? -19.478 1.916 -2.828 1.00 94.50 88 ALA A O 1
ATOM 681 N N . VAL A 1 89 ? -17.987 0.550 -1.836 1.00 93.88 89 VAL A N 1
ATOM 682 C CA . VAL A 1 89 ? -18.491 -0.684 -2.451 1.00 93.88 89 VAL A CA 1
ATOM 683 C C . VAL A 1 89 ? -19.926 -0.959 -2.014 1.00 93.88 89 VAL A C 1
ATOM 685 O O . VAL A 1 89 ? -20.782 -1.167 -2.873 1.00 93.88 89 VAL A O 1
ATOM 688 N N . GLU A 1 90 ? -20.234 -0.868 -0.719 1.00 93.25 90 GLU A N 1
ATOM 689 C CA . GLU A 1 90 ? -21.607 -1.022 -0.215 1.00 93.25 90 GLU A CA 1
ATOM 690 C C . GLU A 1 90 ? -22.581 -0.030 -0.871 1.00 93.25 90 GLU A C 1
ATOM 692 O O . GLU A 1 90 ? -23.659 -0.416 -1.336 1.00 93.25 90 GLU A O 1
ATOM 697 N N . ALA A 1 91 ? -22.193 1.246 -0.963 1.00 95.12 91 ALA A N 1
ATOM 698 C CA . ALA A 1 91 ? -23.004 2.277 -1.601 1.00 95.12 91 ALA A CA 1
ATOM 699 C C . ALA A 1 91 ? -23.209 2.014 -3.104 1.00 95.12 91 ALA A C 1
ATOM 701 O O . ALA A 1 91 ? -24.319 2.186 -3.614 1.00 95.12 91 ALA A O 1
ATOM 702 N N . ALA A 1 92 ? -22.169 1.568 -3.813 1.00 92.44 92 ALA A N 1
ATOM 703 C CA . ALA A 1 92 ? -22.240 1.262 -5.239 1.00 92.44 92 ALA A CA 1
ATOM 704 C C . ALA A 1 92 ? -23.146 0.060 -5.532 1.00 92.44 92 ALA A C 1
ATOM 706 O O . ALA A 1 92 ? -23.956 0.126 -6.461 1.00 92.44 92 ALA A O 1
ATOM 707 N N . ILE A 1 93 ? -23.072 -0.997 -4.715 1.00 92.88 93 ILE A N 1
ATOM 708 C CA . ILE A 1 93 ? -23.960 -2.167 -4.813 1.00 92.88 93 ILE A CA 1
ATOM 709 C C . ILE A 1 93 ? -25.417 -1.735 -4.625 1.00 92.88 93 ILE A C 1
ATOM 711 O O . ILE A 1 93 ? -26.282 -2.092 -5.426 1.00 92.88 93 ILE A O 1
ATOM 715 N N . ALA A 1 94 ? -25.692 -0.921 -3.600 1.00 94.06 94 ALA A N 1
ATOM 716 C CA . ALA A 1 94 ? -27.038 -0.426 -3.324 1.00 94.06 94 ALA A CA 1
ATOM 717 C C . ALA A 1 94 ? -27.582 0.466 -4.456 1.00 94.06 94 ALA A C 1
ATOM 719 O O . ALA A 1 94 ? -28.766 0.392 -4.791 1.00 94.06 94 ALA A O 1
ATOM 720 N N . ALA A 1 95 ? -26.725 1.293 -5.060 1.00 94.56 95 ALA A N 1
ATOM 721 C CA . ALA A 1 95 ? -27.100 2.180 -6.157 1.00 94.56 95 ALA A CA 1
ATOM 722 C C . ALA A 1 95 ? -27.286 1.446 -7.497 1.00 94.56 95 ALA A C 1
ATOM 724 O O . ALA A 1 95 ? -28.057 1.901 -8.344 1.00 94.56 95 ALA A O 1
ATOM 725 N N . SER A 1 96 ? -26.597 0.318 -7.698 1.00 90.38 96 SER A N 1
ATOM 726 C CA . SER A 1 96 ? -26.531 -0.382 -8.986 1.00 90.38 96 SER A CA 1
ATOM 727 C C . SER A 1 96 ? -26.837 -1.881 -8.857 1.00 90.38 96 SER A C 1
ATOM 729 O O . SER A 1 96 ? -25.981 -2.714 -9.152 1.00 90.38 96 SER A O 1
ATOM 731 N N . PRO A 1 97 ? -28.086 -2.271 -8.531 1.00 86.81 97 PRO A N 1
ATOM 732 C CA . PRO A 1 97 ? -28.456 -3.666 -8.250 1.00 86.81 97 PRO A CA 1
ATOM 733 C C . PRO A 1 97 ? -28.357 -4.616 -9.458 1.00 86.81 97 PRO A C 1
ATOM 735 O O . PRO A 1 97 ? -28.587 -5.813 -9.322 1.00 86.81 97 PRO A O 1
ATOM 738 N N . LYS A 1 98 ? -28.072 -4.093 -10.658 1.00 91.31 98 LYS A N 1
ATOM 739 C CA . LYS A 1 98 ? -27.883 -4.879 -11.888 1.00 91.31 98 LYS A CA 1
ATOM 740 C C . LYS A 1 98 ? -26.423 -5.252 -12.154 1.00 91.31 98 LYS A C 1
ATOM 742 O O . LYS A 1 98 ? -26.169 -5.997 -13.096 1.00 91.31 98 LYS A O 1
ATOM 747 N N . VAL A 1 99 ? -25.479 -4.699 -11.396 1.00 87.69 99 VAL A N 1
ATOM 748 C CA . VAL A 1 99 ? -24.056 -5.002 -11.556 1.00 87.69 99 VAL A CA 1
ATOM 749 C C . VAL A 1 99 ? -23.773 -6.392 -10.984 1.00 87.69 99 VAL A C 1
ATOM 751 O O . VAL A 1 99 ? -24.242 -6.722 -9.899 1.00 87.69 99 VAL A O 1
ATOM 754 N N . SER A 1 100 ? -23.028 -7.215 -11.726 1.00 88.31 100 SER A N 1
ATOM 755 C CA . SER A 1 100 ? -22.658 -8.581 -11.328 1.00 88.31 100 SER A CA 1
ATOM 756 C C . SER A 1 100 ? -21.343 -8.658 -10.555 1.00 88.31 100 SER A C 1
ATOM 758 O O . SER A 1 100 ? -21.092 -9.669 -9.904 1.00 88.31 100 SER A O 1
ATOM 760 N N . GLY A 1 101 ? -20.520 -7.611 -10.633 1.00 90.38 101 GLY A N 1
ATOM 761 C CA . GLY A 1 101 ? -19.262 -7.507 -9.913 1.00 90.38 101 GLY A CA 1
ATOM 762 C C . GLY A 1 101 ? -18.673 -6.096 -9.950 1.00 90.38 101 GLY A C 1
ATOM 763 O O . GLY A 1 101 ? -18.923 -5.328 -10.879 1.00 90.38 101 GLY A O 1
ATOM 764 N N . LEU A 1 102 ? -17.921 -5.746 -8.912 1.00 90.12 102 LEU A N 1
ATOM 765 C CA . LEU A 1 102 ? -17.275 -4.456 -8.707 1.00 90.12 102 LEU A CA 1
ATOM 766 C C . LEU A 1 102 ? -15.861 -4.668 -8.174 1.00 90.12 102 LEU A C 1
ATOM 768 O O . LEU A 1 102 ? -15.661 -5.455 -7.254 1.00 90.12 102 LEU A O 1
ATOM 772 N N . LEU A 1 103 ? -14.917 -3.887 -8.688 1.00 89.94 103 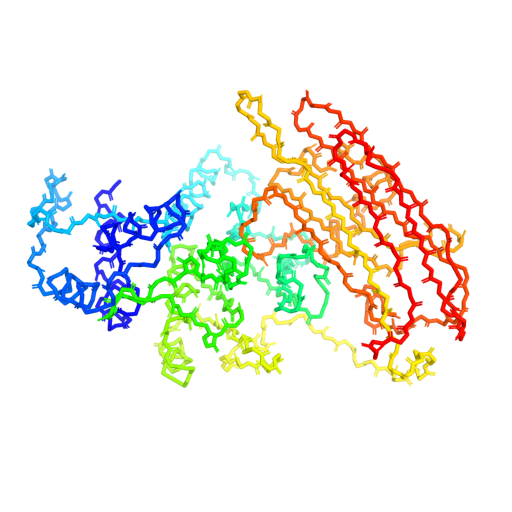LEU A N 1
ATOM 773 C CA . LEU A 1 103 ? -13.594 -3.713 -8.107 1.00 89.94 103 LEU A CA 1
ATOM 774 C C . LEU A 1 103 ? -13.384 -2.223 -7.852 1.00 89.94 103 LEU A C 1
ATOM 776 O O . LEU A 1 103 ? -13.617 -1.399 -8.737 1.00 89.94 103 LEU A O 1
ATOM 780 N N . MET A 1 104 ? -12.936 -1.878 -6.649 1.00 85.81 104 MET A N 1
ATOM 781 C CA . MET A 1 104 ? -12.485 -0.533 -6.305 1.00 85.81 104 MET A CA 1
ATOM 782 C C . MET A 1 104 ? -11.035 -0.570 -5.840 1.00 85.81 104 MET A C 1
ATOM 784 O O . MET A 1 104 ? -10.646 -1.471 -5.101 1.00 85.81 104 MET A O 1
ATOM 788 N N . ASN A 1 105 ? -10.262 0.427 -6.267 1.00 83.06 105 ASN A N 1
ATOM 789 C CA . ASN A 1 105 ? -8.869 0.627 -5.891 1.00 83.06 105 ASN A CA 1
ATOM 790 C C . ASN A 1 105 ? -8.704 2.041 -5.326 1.00 83.06 105 ASN A C 1
ATOM 792 O O . ASN A 1 105 ? -9.055 3.009 -6.001 1.00 83.06 105 ASN A O 1
ATOM 796 N N . ILE A 1 106 ? -8.169 2.164 -4.111 1.00 78.69 106 ILE A N 1
ATOM 797 C CA . ILE A 1 106 ? -7.776 3.451 -3.531 1.00 78.69 106 ILE A CA 1
ATOM 798 C C . ILE A 1 106 ? -6.331 3.351 -3.062 1.00 78.69 106 ILE A C 1
ATOM 800 O O . ILE A 1 106 ? -6.024 2.708 -2.059 1.00 78.69 106 ILE A O 1
ATOM 804 N N . GLY A 1 107 ? -5.433 4.020 -3.785 1.00 70.06 107 GLY A N 1
ATOM 805 C CA . GLY A 1 107 ? -4.021 4.102 -3.418 1.00 70.06 107 GLY A CA 1
ATOM 806 C C . GLY A 1 107 ? -3.287 2.757 -3.370 1.00 70.06 107 GLY A C 1
ATOM 807 O O . GLY A 1 107 ? -2.276 2.692 -2.673 1.00 70.06 107 GLY A O 1
ATOM 808 N N . GLY A 1 108 ? -3.781 1.737 -4.085 1.00 74.06 108 GLY A N 1
ATOM 809 C CA . GLY A 1 108 ? -3.258 0.368 -4.090 1.00 74.06 108 GLY A CA 1
ATOM 810 C C . GLY A 1 108 ? -3.945 -0.584 -3.104 1.00 74.06 108 GLY A C 1
ATOM 811 O O . GLY A 1 108 ? -3.609 -1.763 -3.063 1.00 74.06 108 GLY A O 1
ATOM 812 N N . ASP A 1 109 ? -4.935 -0.130 -2.339 1.00 84.69 109 ASP A N 1
ATOM 813 C CA . ASP A 1 109 ? -5.805 -1.039 -1.592 1.00 84.69 109 ASP A CA 1
ATOM 814 C C . ASP A 1 109 ? -7.012 -1.394 -2.457 1.00 84.69 109 ASP A C 1
ATOM 816 O O . ASP A 1 109 ? -7.653 -0.517 -3.043 1.00 84.69 109 ASP A O 1
ATOM 820 N N . ILE A 1 110 ? -7.314 -2.685 -2.551 1.00 89.25 110 ILE A N 1
ATOM 821 C CA . ILE A 1 110 ? -8.322 -3.243 -3.449 1.00 89.25 110 ILE A CA 1
ATOM 822 C C . ILE A 1 110 ? -9.486 -3.805 -2.644 1.00 89.25 110 ILE A C 1
ATOM 824 O O . ILE A 1 110 ? -9.276 -4.525 -1.672 1.00 89.25 110 ILE A O 1
ATOM 828 N N . ARG A 1 111 ? -10.718 -3.550 -3.095 1.00 94.44 111 ARG A N 1
ATOM 829 C CA . ARG A 1 111 ? -11.947 -4.193 -2.608 1.00 94.44 111 ARG A CA 1
ATOM 830 C C . ARG A 1 111 ? -12.754 -4.728 -3.788 1.00 94.44 111 ARG A C 1
ATOM 832 O O . ARG A 1 111 ? -13.101 -3.963 -4.687 1.00 94.44 111 ARG A O 1
ATOM 839 N N . THR A 1 112 ? -13.080 -6.018 -3.768 1.00 94.00 112 THR A N 1
ATOM 840 C CA . THR A 1 112 ? -13.829 -6.710 -4.824 1.00 94.00 112 THR A CA 1
ATOM 841 C C . THR A 1 112 ? -15.137 -7.312 -4.322 1.00 94.00 112 THR A C 1
ATOM 843 O O . THR A 1 112 ? -15.213 -7.916 -3.253 1.00 94.00 112 THR A O 1
ATOM 846 N N . TRP A 1 113 ? -16.198 -7.185 -5.104 1.00 94.12 113 TRP A N 1
ATOM 847 C CA . TRP A 1 113 ? -17.497 -7.783 -4.819 1.00 94.12 113 TRP A CA 1
ATOM 848 C C . TRP A 1 113 ? -18.056 -8.441 -6.074 1.00 94.12 113 TRP A C 1
ATOM 850 O O . TRP A 1 113 ? -17.896 -7.905 -7.167 1.00 94.12 113 TRP A O 1
ATOM 860 N N . GLY A 1 114 ? -18.758 -9.563 -5.917 1.00 91.06 114 GLY A N 1
ATOM 861 C CA . GLY A 1 114 ? -19.384 -10.273 -7.031 1.00 91.06 114 GLY A CA 1
ATOM 862 C C . GLY A 1 114 ? -18.378 -10.895 -8.005 1.00 91.06 114 GLY A C 1
ATOM 863 O O . GLY A 1 114 ? -17.191 -11.006 -7.715 1.00 91.06 114 GLY A O 1
ATOM 864 N N . ALA A 1 115 ? -18.869 -11.319 -9.167 1.00 88.94 115 ALA A N 1
ATOM 865 C CA . ALA A 1 115 ? -18.079 -12.065 -10.141 1.00 88.94 115 ALA A CA 1
ATOM 866 C C . ALA A 1 115 ? -17.097 -11.156 -10.891 1.00 88.94 115 ALA A C 1
ATOM 868 O O . ALA A 1 115 ? -17.513 -10.178 -11.523 1.00 88.94 115 ALA A O 1
ATOM 869 N N . GLY A 1 116 ? -15.816 -11.516 -10.848 1.00 84.25 116 GLY A N 1
ATOM 870 C CA . GLY A 1 116 ? -14.781 -10.886 -11.661 1.00 84.25 116 GLY A CA 1
ATOM 871 C C . GLY A 1 116 ? -14.703 -11.456 -13.082 1.00 84.25 116 GLY A C 1
ATOM 872 O O . GLY A 1 116 ? -15.355 -12.460 -13.396 1.00 84.25 116 GLY A O 1
ATOM 873 N N . PRO A 1 117 ? -13.934 -10.809 -13.973 1.00 76.69 117 PRO A N 1
ATOM 874 C CA . PRO A 1 117 ? -13.865 -11.168 -15.388 1.00 76.69 117 PRO A CA 1
ATOM 875 C C . PRO A 1 117 ? -13.081 -12.463 -15.660 1.00 76.69 117 PRO A C 1
ATOM 877 O O . PRO A 1 117 ? -13.144 -12.971 -16.779 1.00 76.69 117 PRO A O 1
ATOM 880 N N . GLN A 1 118 ? -12.381 -13.014 -14.663 1.00 72.38 118 GLN A N 1
ATOM 881 C CA . GLN A 1 118 ? -11.528 -14.200 -14.785 1.00 72.38 118 GLN A CA 1
ATOM 882 C C . GLN A 1 118 ? -12.281 -15.451 -14.318 1.00 72.38 118 GLN A C 1
ATOM 884 O O . GLN A 1 118 ? -12.091 -15.917 -13.199 1.00 72.38 118 GLN A O 1
ATOM 889 N N . ASP A 1 119 ? -13.207 -15.958 -15.135 1.00 80.94 119 ASP A N 1
ATOM 890 C CA . ASP A 1 119 ? -14.050 -17.123 -14.800 1.00 80.94 119 ASP A CA 1
ATOM 891 C C . ASP A 1 119 ? -14.804 -16.986 -13.455 1.00 80.94 119 ASP A C 1
ATOM 893 O O . ASP A 1 119 ? -15.089 -17.964 -12.763 1.00 80.94 119 ASP A O 1
ATOM 897 N N . GLY A 1 120 ? -15.165 -15.749 -13.090 1.00 82.44 120 GLY A N 1
ATOM 898 C CA . GLY A 1 120 ? -15.844 -15.411 -11.836 1.00 82.44 120 GLY A CA 1
ATOM 899 C C . GLY A 1 120 ? -14.923 -14.892 -10.728 1.00 82.44 120 GLY A C 1
ATOM 900 O O . GLY A 1 120 ? -15.432 -14.395 -9.725 1.00 82.44 120 GLY A O 1
ATOM 901 N N . GLN A 1 121 ? -13.604 -14.933 -10.923 1.00 87.81 121 GLN A N 1
ATOM 902 C CA . GLN A 1 121 ? -12.592 -14.383 -10.018 1.00 87.81 121 GLN A CA 1
ATOM 903 C C . GLN A 1 121 ? -12.063 -13.024 -10.483 1.00 87.81 121 GLN A C 1
ATOM 905 O O . GLN A 1 121 ? -12.149 -12.658 -11.657 1.00 87.81 121 GLN A O 1
ATOM 910 N N . TRP A 1 122 ? -11.479 -12.297 -9.535 1.00 85.25 122 TRP A N 1
ATOM 911 C CA . TRP A 1 122 ? -10.673 -11.102 -9.745 1.00 85.25 122 TRP A CA 1
ATOM 912 C C . TRP A 1 122 ? -9.194 -11.447 -9.594 1.00 85.25 122 TRP A C 1
ATOM 914 O O . TRP A 1 122 ? -8.784 -11.988 -8.566 1.00 85.25 122 TRP A O 1
ATOM 924 N N . ALA A 1 123 ? -8.384 -11.111 -10.591 1.00 82.50 123 ALA A N 1
ATOM 925 C CA . ALA A 1 123 ? -6.933 -11.210 -10.533 1.00 82.50 123 ALA A CA 1
ATOM 926 C C . ALA A 1 123 ? -6.342 -9.900 -9.993 1.00 82.50 123 ALA A C 1
ATOM 928 O O . ALA A 1 123 ? -6.309 -8.887 -10.687 1.00 82.50 123 ALA A O 1
ATOM 929 N N . VAL A 1 124 ? -5.845 -9.919 -8.759 1.00 79.31 124 VAL A N 1
ATOM 930 C CA . VAL A 1 124 ? -5.163 -8.779 -8.137 1.00 79.31 124 VAL A CA 1
ATOM 931 C C . VAL A 1 124 ? -3.666 -9.040 -8.128 1.00 79.31 124 VAL A C 1
ATOM 933 O O . VAL A 1 124 ? -3.192 -9.998 -7.524 1.00 79.31 124 VAL A O 1
ATOM 936 N N . ALA A 1 125 ? -2.905 -8.185 -8.790 1.00 75.25 125 ALA A N 1
ATOM 937 C CA . ALA A 1 125 ? -1.457 -8.208 -8.716 1.00 75.25 125 ALA A CA 1
ATOM 938 C C . ALA A 1 125 ? -0.958 -7.549 -7.433 1.00 75.25 125 ALA A C 1
ATOM 940 O O . ALA A 1 125 ? -1.538 -6.572 -6.969 1.00 75.25 125 ALA A O 1
ATOM 941 N N . ILE A 1 126 ? 0.153 -8.043 -6.908 1.00 74.56 126 ILE A N 1
ATOM 942 C CA . ILE A 1 126 ? 0.841 -7.508 -5.738 1.00 74.56 126 ILE A CA 1
ATOM 943 C C . ILE A 1 126 ? 2.196 -6.985 -6.206 1.00 74.56 126 ILE A C 1
ATOM 945 O O . ILE A 1 126 ? 2.955 -7.700 -6.863 1.00 74.56 126 ILE A O 1
ATOM 949 N N . THR A 1 127 ? 2.489 -5.723 -5.897 1.00 66.69 127 THR A N 1
ATOM 950 C CA . THR A 1 127 ? 3.795 -5.112 -6.175 1.00 66.69 127 THR A CA 1
ATOM 951 C C . THR A 1 127 ? 4.884 -5.829 -5.376 1.00 66.69 127 THR A C 1
ATOM 953 O O . THR A 1 127 ? 4.738 -6.014 -4.165 1.00 66.69 127 THR A O 1
ATOM 956 N N . ARG A 1 128 ? 5.986 -6.229 -6.028 1.00 62.38 128 ARG A N 1
ATOM 957 C CA . ARG A 1 128 ? 7.106 -6.871 -5.325 1.00 62.38 128 ARG A CA 1
ATOM 958 C C . ARG A 1 128 ? 7.795 -5.907 -4.362 1.00 62.38 128 ARG A C 1
ATOM 960 O O . ARG A 1 128 ? 7.820 -4.703 -4.589 1.00 62.38 128 ARG A O 1
ATOM 967 N N . GLY A 1 129 ? 8.433 -6.476 -3.337 1.00 53.16 129 GLY A N 1
ATOM 968 C CA . GLY A 1 129 ? 9.310 -5.768 -2.403 1.00 53.16 129 GLY A CA 1
ATOM 969 C C . GLY A 1 129 ? 10.428 -4.979 -3.093 1.00 53.16 129 GLY A C 1
ATOM 970 O O . GLY A 1 129 ? 10.609 -3.796 -2.823 1.00 53.16 129 GLY A O 1
ATOM 971 N N . SER A 1 130 ? 11.128 -5.621 -4.029 1.00 47.19 130 SER A N 1
ATOM 972 C CA . SER A 1 130 ? 12.183 -5.015 -4.854 1.00 47.19 130 SER A CA 1
ATOM 973 C C . SER A 1 130 ? 11.670 -3.961 -5.833 1.00 47.19 130 SER A C 1
ATOM 975 O O . SER A 1 130 ? 12.432 -3.132 -6.308 1.00 47.19 130 SER A O 1
ATOM 977 N N . GLU A 1 131 ? 10.365 -3.968 -6.102 1.00 50.56 131 GLU A N 1
ATOM 978 C CA . GLU A 1 131 ? 9.685 -3.029 -6.990 1.00 50.56 131 GLU A CA 1
ATOM 979 C C . GLU A 1 131 ? 8.889 -1.962 -6.194 1.00 50.56 131 GLU A C 1
ATOM 981 O O . GLU A 1 131 ? 8.084 -1.193 -6.752 1.00 50.56 131 GLU A O 1
ATOM 986 N N . LEU A 1 132 ? 9.076 -1.914 -4.866 1.00 46.06 132 LEU A N 1
ATOM 987 C CA . LEU A 1 132 ? 8.474 -0.903 -4.005 1.00 46.06 132 LEU A CA 1
ATOM 988 C C . LEU A 1 132 ? 9.090 0.447 -4.297 1.00 46.06 132 LEU A C 1
ATOM 990 O O . LEU A 1 132 ? 10.272 0.686 -4.086 1.00 46.06 132 LEU A O 1
ATOM 994 N N . GLY A 1 133 ? 8.251 1.375 -4.736 1.00 40.19 133 GLY A N 1
ATOM 995 C CA . GLY A 1 133 ? 8.776 2.655 -5.188 1.00 40.19 133 GLY A CA 1
ATOM 996 C C . GLY A 1 133 ? 9.435 2.514 -6.547 1.00 40.19 133 GLY A C 1
ATOM 997 O O . GLY A 1 133 ? 10.345 3.268 -6.869 1.00 40.19 133 GLY A O 1
ATOM 998 N N . G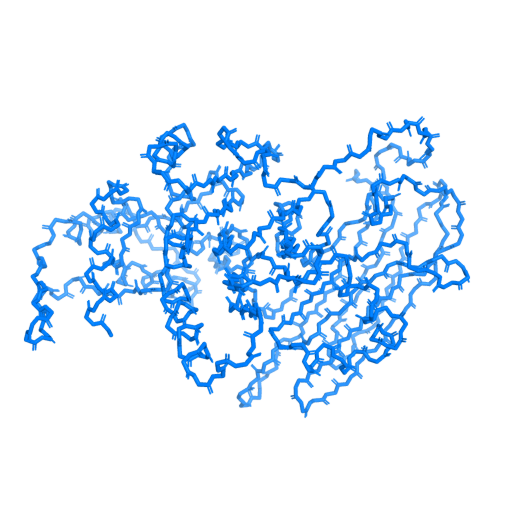LU A 1 134 ? 8.952 1.584 -7.354 1.00 47.59 134 GLU A N 1
ATOM 999 C CA . GLU A 1 134 ? 9.387 1.400 -8.732 1.00 47.59 134 GLU A CA 1
ATOM 1000 C C . GLU A 1 134 ? 8.165 1.260 -9.645 1.00 47.59 134 GLU A C 1
ATOM 1002 O O . GLU A 1 134 ? 8.144 1.820 -10.729 1.00 47.59 134 GLU A O 1
ATOM 1007 N N . GLY A 1 135 ? 7.052 0.718 -9.142 1.00 41.22 135 GLY A N 1
ATOM 1008 C CA . GLY A 1 135 ? 5.805 0.597 -9.902 1.00 41.22 135 GLY A CA 1
ATOM 1009 C C . GLY A 1 135 ? 5.684 -0.724 -10.651 1.00 41.22 135 GLY A C 1
ATOM 1010 O O . GLY A 1 135 ? 4.837 -0.831 -11.521 1.00 41.22 135 GLY A O 1
ATOM 1011 N N . GLY A 1 136 ? 6.496 -1.710 -10.273 1.00 42.47 136 GLY A N 1
ATOM 1012 C CA . GLY A 1 136 ? 6.672 -3.013 -10.905 1.00 42.47 136 GLY A CA 1
ATOM 1013 C C . GLY A 1 136 ? 5.429 -3.808 -11.325 1.00 42.47 136 GLY A C 1
ATOM 1014 O O . GLY A 1 136 ? 4.334 -3.697 -10.765 1.00 42.47 136 GLY A O 1
ATOM 1015 N N . SER A 1 137 ? 5.642 -4.685 -12.306 1.00 42.41 137 SER A N 1
ATOM 1016 C CA . SER A 1 137 ? 4.670 -5.644 -12.833 1.00 42.41 137 SER A CA 1
ATOM 1017 C C . SER A 1 137 ? 4.684 -6.988 -12.095 1.00 42.41 137 SER A C 1
ATOM 1019 O O . SER A 1 137 ? 5.470 -7.895 -12.363 1.00 42.41 137 SER A O 1
ATOM 1021 N N . ALA A 1 138 ? 3.773 -7.115 -11.142 1.00 47.53 138 ALA A N 1
ATOM 1022 C CA . ALA A 1 138 ? 2.479 -7.787 -11.271 1.00 47.53 138 ALA A CA 1
ATOM 1023 C C . ALA A 1 138 ? 2.294 -9.264 -11.699 1.00 47.53 138 ALA A C 1
ATOM 1025 O O . ALA A 1 138 ? 1.139 -9.694 -11.667 1.00 47.53 138 ALA A O 1
ATOM 1026 N N . LEU A 1 139 ? 3.301 -10.083 -12.043 1.00 44.53 139 LEU A N 1
ATOM 1027 C CA . LEU A 1 139 ? 2.983 -11.468 -12.488 1.00 44.53 139 LEU A CA 1
ATOM 1028 C C . LEU A 1 139 ? 3.549 -12.637 -11.682 1.00 44.53 139 LEU A C 1
ATOM 1030 O O . LEU A 1 139 ? 2.911 -13.689 -11.663 1.00 44.53 139 LEU A O 1
ATOM 1034 N N . GLU A 1 140 ? 4.628 -12.467 -10.914 1.00 46.06 140 GLU A N 1
ATOM 1035 C CA . GLU A 1 140 ? 5.054 -13.530 -9.978 1.00 46.06 140 GLU A CA 1
ATOM 1036 C C . GLU A 1 140 ? 4.314 -13.477 -8.623 1.00 46.06 140 GLU A C 1
ATOM 1038 O O . GLU A 1 140 ? 4.345 -14.444 -7.864 1.00 46.06 140 GLU A O 1
ATOM 1043 N N . GLY A 1 141 ? 3.568 -12.398 -8.347 1.00 61.69 141 GLY A N 1
ATOM 1044 C CA . GLY A 1 141 ? 2.793 -12.200 -7.118 1.00 61.69 141 GLY A CA 1
ATOM 1045 C C . GLY A 1 141 ? 1.357 -11.761 -7.390 1.00 61.69 141 GLY A C 1
ATOM 1046 O O . GLY A 1 141 ? 0.967 -10.676 -6.991 1.00 61.69 141 GLY A O 1
ATOM 1047 N N . ARG A 1 142 ? 0.556 -12.557 -8.103 1.00 73.00 142 ARG A N 1
ATOM 1048 C CA . ARG A 1 142 ? -0.887 -12.290 -8.256 1.00 73.00 142 ARG A CA 1
ATOM 1049 C C . ARG A 1 142 ? -1.715 -13.208 -7.366 1.00 73.00 142 ARG A C 1
ATOM 1051 O O . ARG A 1 142 ? -1.372 -14.379 -7.192 1.00 73.00 142 ARG A O 1
ATOM 1058 N N . VAL A 1 143 ? -2.819 -12.680 -6.856 1.00 84.31 143 VAL A N 1
ATOM 1059 C CA . VAL A 1 143 ? -3.847 -13.428 -6.139 1.00 84.31 143 VAL A CA 1
ATOM 1060 C C . VAL A 1 143 ? -5.153 -13.423 -6.928 1.00 84.31 143 VAL A C 1
ATOM 1062 O O . VAL A 1 143 ? -5.554 -12.404 -7.483 1.00 84.31 143 VAL A O 1
ATOM 1065 N N . GLN A 1 144 ? -5.810 -14.572 -7.002 1.00 88.00 144 GLN A N 1
ATOM 1066 C CA . GLN A 1 144 ? -7.155 -14.743 -7.524 1.00 88.00 144 GLN A CA 1
ATOM 1067 C C . GLN A 1 144 ? -8.132 -14.777 -6.354 1.00 88.00 144 GLN A C 1
ATOM 1069 O O . GLN A 1 144 ? -8.088 -15.674 -5.511 1.00 88.00 144 GLN A O 1
ATOM 1074 N N . ILE A 1 145 ? -9.014 -13.784 -6.298 1.00 89.81 145 ILE A N 1
ATOM 1075 C CA . ILE A 1 145 ? -10.004 -13.640 -5.229 1.00 89.81 145 ILE A CA 1
ATOM 1076 C C . ILE A 1 145 ? -11.405 -13.568 -5.829 1.00 89.81 145 ILE A C 1
ATOM 1078 O O . ILE A 1 145 ? -11.626 -12.893 -6.829 1.00 89.81 145 ILE A O 1
ATOM 1082 N N . ASN A 1 146 ? -12.373 -14.256 -5.226 1.00 84.12 146 ASN A N 1
ATOM 1083 C CA . ASN A 1 146 ? -13.777 -14.133 -5.637 1.00 84.12 146 ASN A CA 1
ATOM 1084 C C . ASN A 1 146 ? -14.369 -12.820 -5.114 1.00 84.12 146 ASN A C 1
ATOM 1086 O O . ASN A 1 146 ? -14.918 -12.017 -5.856 1.00 84.12 146 ASN A O 1
ATOM 1090 N N . GLU A 1 147 ? -14.220 -12.599 -3.815 1.00 89.75 147 GLU A N 1
ATOM 1091 C CA . GLU A 1 147 ? -14.687 -11.425 -3.094 1.00 89.75 147 GLU A CA 1
ATOM 1092 C C . GLU A 1 147 ? -13.712 -11.128 -1.956 1.00 89.75 147 GLU A C 1
ATOM 1094 O O . GLU A 1 147 ? -12.967 -12.009 -1.528 1.00 89.75 147 GLU A O 1
ATOM 1099 N N . GLY A 1 148 ? -13.729 -9.895 -1.463 1.00 94.81 148 GLY A N 1
ATOM 1100 C CA . GLY A 1 148 ? -12.928 -9.484 -0.315 1.00 94.81 148 GLY A CA 1
ATOM 1101 C C . GLY A 1 148 ? -12.069 -8.277 -0.640 1.00 94.81 148 GLY A C 1
ATOM 1102 O O . GLY A 1 148 ? -12.463 -7.421 -1.437 1.00 94.81 148 GLY A O 1
ATOM 1103 N N . ALA A 1 149 ? -10.922 -8.180 0.012 1.00 96.38 149 ALA A N 1
ATOM 1104 C CA . ALA A 1 149 ? -9.997 -7.075 -0.127 1.00 96.38 149 ALA A CA 1
ATOM 1105 C C . ALA A 1 149 ? -8.546 -7.539 -0.071 1.00 96.38 149 ALA A C 1
ATOM 1107 O O . ALA A 1 149 ? -8.230 -8.520 0.599 1.00 96.38 149 ALA A O 1
ATOM 1108 N N . VAL A 1 150 ? -7.674 -6.790 -0.743 1.00 94.75 150 VAL A N 1
ATOM 1109 C CA . VAL A 1 150 ? -6.219 -6.956 -0.697 1.00 94.75 150 VAL A CA 1
ATOM 1110 C C . VAL A 1 150 ? -5.602 -5.589 -0.447 1.00 94.75 150 VAL A C 1
ATOM 1112 O O . VAL A 1 150 ? -5.854 -4.657 -1.206 1.00 94.75 150 VAL A O 1
ATOM 1115 N N . ALA A 1 151 ? -4.803 -5.465 0.606 1.00 92.19 151 ALA A N 1
ATOM 1116 C CA . ALA A 1 151 ? -4.078 -4.239 0.930 1.00 92.19 151 ALA A CA 1
ATOM 1117 C C . ALA A 1 151 ? -2.594 -4.543 1.104 1.00 92.19 151 ALA A C 1
ATOM 1119 O O . ALA A 1 151 ? -2.234 -5.581 1.665 1.00 92.19 151 ALA A O 1
ATOM 1120 N N . THR A 1 152 ? -1.742 -3.625 0.649 1.00 89.69 152 THR A N 1
ATOM 1121 C CA . THR A 1 152 ? -0.285 -3.770 0.728 1.00 89.69 152 THR A CA 1
ATOM 1122 C C . THR A 1 152 ? 0.327 -2.548 1.389 1.00 89.69 152 THR A C 1
ATOM 1124 O O . THR A 1 152 ? 0.288 -1.438 0.856 1.00 89.69 152 THR A O 1
ATOM 1127 N N . SER A 1 153 ? 0.974 -2.773 2.526 1.00 87.62 153 SER A N 1
ATOM 1128 C CA . SER A 1 153 ? 1.821 -1.781 3.179 1.00 87.62 153 SER A CA 1
ATOM 1129 C C . SER A 1 153 ? 3.280 -2.099 2.877 1.00 87.62 153 SER A C 1
ATOM 1131 O O . SER A 1 153 ? 3.679 -3.258 2.884 1.00 87.62 153 SER A O 1
ATOM 1133 N N . GLY A 1 154 ? 4.103 -1.078 2.648 1.00 81.12 154 GLY A N 1
ATOM 1134 C CA . GLY A 1 154 ? 5.541 -1.256 2.456 1.00 81.12 154 GLY A CA 1
ATOM 1135 C C . GLY A 1 154 ? 6.336 -0.015 2.829 1.00 81.12 154 GLY A C 1
ATOM 1136 O O . GLY A 1 154 ? 5.759 1.071 2.939 1.00 81.12 154 GLY A O 1
ATOM 1137 N N . SER A 1 155 ? 7.636 -0.201 3.034 1.00 70.19 155 SER A N 1
ATOM 1138 C CA . SER A 1 155 ? 8.625 0.856 3.298 1.00 70.19 155 SER A CA 1
ATOM 1139 C C . SER A 1 155 ? 9.196 1.403 1.978 1.00 70.19 155 SER A C 1
ATOM 1141 O O . SER A 1 155 ? 9.150 0.706 0.967 1.00 70.19 155 SER A O 1
ATOM 1143 N N . GLY A 1 156 ? 9.705 2.641 1.953 1.00 68.00 156 GLY A N 1
ATOM 1144 C CA . GLY A 1 156 ? 10.396 3.239 0.799 1.00 68.00 156 GLY A CA 1
ATOM 1145 C C . GLY A 1 156 ? 9.655 4.420 0.149 1.00 68.00 156 GLY A C 1
ATOM 1146 O O . GLY A 1 156 ? 10.075 5.564 0.313 1.00 68.00 156 GLY A O 1
ATOM 1147 N N . PRO A 1 157 ? 8.527 4.212 -0.565 1.00 58.78 157 PRO A N 1
ATOM 1148 C CA . PRO A 1 157 ? 7.880 5.232 -1.413 1.00 58.78 157 PRO A CA 1
ATOM 1149 C C . PRO A 1 157 ? 7.435 6.526 -0.719 1.00 58.78 157 PRO A C 1
ATOM 1151 O O . PRO A 1 157 ? 7.105 7.509 -1.388 1.00 58.78 157 PRO A O 1
ATOM 1154 N N . ARG A 1 158 ? 7.326 6.497 0.611 1.00 68.12 158 ARG A N 1
ATOM 1155 C CA . ARG A 1 158 ? 6.871 7.609 1.458 1.00 68.12 158 ARG A CA 1
ATOM 1156 C C . ARG A 1 158 ? 7.865 7.925 2.577 1.00 68.12 158 ARG A C 1
ATOM 1158 O O . ARG A 1 158 ? 7.514 8.669 3.494 1.00 68.12 158 ARG A O 1
ATOM 1165 N N . ASP A 1 159 ? 9.070 7.367 2.507 1.00 80.75 159 ASP A N 1
ATOM 1166 C CA . ASP A 1 159 ? 10.102 7.597 3.506 1.00 80.75 159 ASP A CA 1
ATOM 1167 C C . ASP A 1 159 ? 10.476 9.079 3.550 1.00 80.75 159 ASP A C 1
ATOM 1169 O O . ASP A 1 159 ? 10.537 9.774 2.536 1.00 80.75 159 ASP A O 1
ATOM 1173 N N . ARG A 1 160 ? 10.713 9.564 4.764 1.00 83.69 160 ARG A N 1
ATOM 1174 C CA . ARG A 1 160 ? 11.084 10.946 5.048 1.00 83.69 160 ARG A CA 1
ATOM 1175 C C . ARG A 1 160 ? 12.586 11.100 4.956 1.00 83.69 160 ARG A C 1
ATOM 1177 O O . ARG A 1 160 ? 13.320 10.266 5.486 1.00 83.69 160 ARG A O 1
ATOM 1184 N N . LEU A 1 161 ? 13.051 12.199 4.377 1.00 84.06 161 LEU A N 1
ATOM 1185 C CA . LEU A 1 161 ? 14.478 12.509 4.332 1.00 84.06 161 LEU A CA 1
ATOM 1186 C C . LEU A 1 161 ? 14.844 13.461 5.472 1.00 84.06 161 LEU A C 1
ATOM 1188 O O . LEU A 1 161 ? 14.452 14.624 5.481 1.00 84.06 161 LEU A O 1
ATOM 1192 N N . VAL A 1 162 ? 15.624 12.970 6.440 1.00 88.44 162 VAL A N 1
ATOM 1193 C CA . VAL A 1 162 ? 16.126 13.777 7.565 1.00 88.44 162 VAL A CA 1
ATOM 1194 C C . VAL A 1 162 ? 17.639 13.639 7.650 1.00 88.44 162 VAL A C 1
ATOM 1196 O O . VAL A 1 162 ? 18.173 12.552 7.850 1.00 88.44 162 VAL A O 1
ATOM 1199 N N . GLY A 1 163 ? 18.354 14.745 7.494 1.00 86.31 163 GLY A N 1
ATOM 1200 C CA . GLY A 1 163 ? 19.813 14.776 7.432 1.00 86.31 163 GLY A CA 1
ATOM 1201 C C . GLY A 1 163 ? 20.385 13.999 6.243 1.00 86.31 163 GLY A C 1
ATOM 1202 O O . GLY A 1 163 ? 21.486 13.469 6.351 1.00 86.31 163 GLY A O 1
ATOM 1203 N N . GLY A 1 164 ? 19.632 13.878 5.141 1.00 82.00 164 GLY A N 1
ATOM 1204 C CA . GLY A 1 164 ? 20.020 13.067 3.980 1.00 82.00 164 GLY A CA 1
ATOM 1205 C C . GLY A 1 164 ? 19.955 11.553 4.216 1.00 82.00 164 GLY A C 1
ATOM 1206 O O . GLY A 1 164 ? 20.590 10.798 3.486 1.00 82.00 164 GLY A O 1
ATOM 1207 N N . GLN A 1 165 ? 19.238 11.102 5.247 1.00 85.44 165 GLN A N 1
ATOM 1208 C CA . GLN A 1 165 ? 18.995 9.687 5.532 1.00 85.44 165 GLN A CA 1
ATOM 1209 C C . GLN A 1 165 ? 17.488 9.391 5.445 1.00 85.44 165 GLN A C 1
ATOM 1211 O O . GLN A 1 165 ? 16.704 10.208 5.945 1.00 85.44 165 GLN A O 1
ATOM 1216 N N . PRO A 1 166 ? 17.075 8.265 4.832 1.00 82.81 166 PRO A N 1
ATOM 1217 C CA . PRO A 1 166 ? 15.672 7.879 4.744 1.00 82.81 166 PRO A CA 1
ATOM 1218 C C . PRO A 1 166 ? 15.155 7.323 6.075 1.00 82.81 166 PRO A C 1
ATOM 1220 O O . PRO A 1 166 ? 15.833 6.563 6.768 1.00 82.81 166 PRO A O 1
ATOM 1223 N N . TYR A 1 167 ? 13.929 7.703 6.422 1.00 88.00 167 TYR A N 1
ATOM 1224 C CA . TYR A 1 167 ? 13.195 7.215 7.580 1.00 88.00 167 TYR A CA 1
ATOM 1225 C C . TYR A 1 167 ? 11.792 6.784 7.171 1.00 88.00 167 TYR A C 1
ATOM 1227 O O . TYR A 1 167 ? 11.016 7.616 6.705 1.00 88.00 167 TYR A O 1
ATOM 1235 N N . SER A 1 168 ? 11.444 5.516 7.406 1.00 87.44 168 SER A N 1
ATOM 1236 C CA . SER A 1 168 ? 10.117 4.982 7.077 1.00 87.44 168 SER A CA 1
ATOM 1237 C C . SER A 1 168 ? 8.982 5.855 7.620 1.00 87.44 168 SER A C 1
ATOM 1239 O O . SER A 1 168 ? 9.029 6.350 8.752 1.00 87.44 168 SER A O 1
ATOM 1241 N N . HIS A 1 169 ? 7.925 6.043 6.824 1.00 86.31 169 HIS A N 1
ATOM 1242 C CA . HIS A 1 169 ? 6.704 6.710 7.292 1.00 86.31 169 HIS A CA 1
ATOM 1243 C C . HIS A 1 169 ? 5.910 5.853 8.281 1.00 86.31 169 HIS A C 1
ATOM 1245 O O . HIS A 1 169 ? 5.024 6.379 8.960 1.00 86.31 169 HIS A O 1
ATOM 1251 N N . VAL A 1 170 ? 6.207 4.554 8.372 1.00 90.69 170 VAL A N 1
ATOM 1252 C CA . VAL A 1 170 ? 5.601 3.648 9.348 1.00 90.69 170 VAL A CA 1
ATOM 1253 C C . VAL A 1 170 ? 6.332 3.804 10.676 1.00 90.69 170 VAL A C 1
ATOM 1255 O O . VAL A 1 170 ? 7.511 3.483 10.810 1.00 90.69 170 VAL A O 1
ATOM 1258 N N . ILE A 1 171 ? 5.617 4.305 11.680 1.00 93.25 171 ILE A N 1
ATOM 1259 C CA . ILE A 1 171 ? 6.156 4.585 13.012 1.00 93.25 171 ILE A CA 1
ATOM 1260 C C . ILE A 1 171 ? 5.669 3.516 13.987 1.00 93.25 171 ILE A C 1
ATOM 1262 O O . ILE A 1 171 ? 4.467 3.280 14.102 1.00 93.25 171 ILE A O 1
ATOM 1266 N N . SER A 1 172 ? 6.589 2.927 14.753 1.00 95.25 172 SER A N 1
ATOM 1267 C CA . SER A 1 172 ? 6.257 2.041 15.868 1.00 95.25 172 SER A CA 1
ATOM 1268 C C . SER A 1 172 ? 5.518 2.829 16.960 1.00 95.25 172 SER A C 1
ATOM 1270 O O . SER A 1 172 ? 6.092 3.741 17.571 1.00 95.25 172 SER A O 1
ATOM 1272 N N . PRO A 1 173 ? 4.269 2.464 17.310 1.00 96.38 173 PRO A N 1
ATOM 1273 C CA . PRO A 1 173 ? 3.559 3.107 18.413 1.00 96.38 173 PRO A CA 1
ATOM 1274 C C . PRO A 1 173 ? 4.153 2.792 19.794 1.00 96.38 173 PRO A C 1
ATOM 1276 O O . PRO A 1 173 ? 3.679 3.314 20.804 1.00 96.38 173 PRO A O 1
ATOM 1279 N N . ALA A 1 174 ? 5.139 1.891 19.879 1.00 95.44 174 ALA A N 1
ATOM 1280 C CA . ALA A 1 174 ? 5.768 1.502 21.136 1.00 95.44 174 ALA A CA 1
ATOM 1281 C C . ALA A 1 174 ? 6.814 2.519 21.616 1.00 95.44 174 ALA A C 1
ATOM 1283 O O . ALA A 1 174 ? 6.994 2.677 22.827 1.00 95.44 174 ALA A O 1
ATOM 1284 N N . ASP A 1 175 ? 7.500 3.187 20.689 1.00 95.50 175 ASP A N 1
ATOM 1285 C CA . ASP A 1 175 ? 8.603 4.108 20.980 1.00 95.50 175 ASP A CA 1
ATOM 1286 C C . ASP A 1 175 ? 8.631 5.369 20.100 1.00 95.50 175 ASP A C 1
ATOM 1288 O O . ASP A 1 175 ? 9.458 6.249 20.339 1.00 95.50 175 ASP A O 1
ATOM 1292 N N . GLY A 1 176 ? 7.727 5.481 19.123 1.00 96.00 176 GLY A N 1
ATOM 1293 C CA . GLY A 1 176 ? 7.643 6.616 18.210 1.00 96.00 176 GLY A CA 1
ATOM 1294 C C . GLY A 1 176 ? 8.749 6.650 17.160 1.00 96.00 176 GLY A C 1
ATOM 1295 O O . GLY A 1 176 ? 8.970 7.699 16.552 1.00 96.00 176 GLY A O 1
ATOM 1296 N N . TRP A 1 177 ? 9.452 5.536 16.944 1.00 95.88 177 TRP A N 1
ATOM 1297 C CA . TRP A 1 177 ? 10.533 5.447 15.966 1.00 95.88 177 TRP A CA 1
ATOM 1298 C C . TRP A 1 177 ? 10.096 4.704 14.688 1.00 95.88 177 TRP A C 1
ATOM 1300 O O . TRP A 1 177 ? 9.310 3.762 14.785 1.00 95.88 177 TRP A O 1
ATOM 1310 N N . PRO A 1 178 ? 10.584 5.100 13.498 1.00 92.31 178 PRO A N 1
ATOM 1311 C CA . PRO A 1 178 ? 10.371 4.384 12.247 1.00 92.31 178 PRO A CA 1
ATOM 1312 C C . PRO A 1 178 ? 10.844 2.931 12.307 1.00 92.31 178 PRO A C 1
ATOM 1314 O O . PRO A 1 178 ? 11.852 2.629 12.957 1.00 92.31 178 PRO A O 1
ATOM 1317 N N . VAL A 1 179 ? 10.112 2.043 11.634 1.00 88.31 179 VAL A N 1
ATOM 1318 C CA . VAL A 1 179 ? 10.405 0.602 11.538 1.00 88.31 179 VAL A CA 1
ATOM 1319 C C . VAL A 1 179 ? 10.964 0.238 10.161 1.00 88.31 179 VAL A C 1
ATOM 1321 O O . VAL A 1 179 ? 10.608 0.870 9.173 1.00 88.31 179 VAL A O 1
ATOM 1324 N N . PHE A 1 180 ? 11.826 -0.785 10.107 1.00 76.50 180 PHE A N 1
ATOM 1325 C CA . PHE A 1 180 ? 12.516 -1.214 8.876 1.00 76.50 180 PHE A CA 1
ATOM 1326 C C . PHE A 1 180 ? 12.570 -2.744 8.685 1.00 76.50 180 PHE A C 1
ATOM 1328 O O . PHE A 1 180 ? 13.145 -3.231 7.734 1.00 76.50 180 PHE A O 1
ATOM 1335 N N . HIS A 1 181 ? 11.984 -3.558 9.567 1.00 74.44 181 HIS A N 1
ATOM 1336 C CA . HIS A 1 181 ? 12.222 -5.014 9.537 1.00 74.44 181 HIS A CA 1
ATOM 1337 C C . HIS A 1 181 ? 11.507 -5.774 8.405 1.00 74.44 181 HIS A C 1
ATOM 1339 O O . HIS A 1 181 ? 11.816 -6.944 8.176 1.00 74.44 181 HIS A O 1
ATOM 1345 N N . ALA A 1 182 ? 10.538 -5.150 7.736 1.00 81.44 182 ALA A N 1
ATOM 1346 C CA . ALA A 1 182 ? 9.818 -5.721 6.607 1.00 81.44 182 ALA A CA 1
ATOM 1347 C C . ALA A 1 182 ? 9.767 -4.715 5.454 1.00 81.44 182 ALA A C 1
ATOM 1349 O O . ALA A 1 182 ? 9.558 -3.513 5.659 1.00 81.44 182 ALA A O 1
ATOM 1350 N N . LEU A 1 183 ? 9.944 -5.241 4.246 1.00 80.31 183 LEU A N 1
ATOM 1351 C CA . LEU A 1 183 ? 9.897 -4.494 3.001 1.00 80.31 183 LEU A CA 1
ATOM 1352 C C . LEU A 1 183 ? 8.433 -4.279 2.598 1.00 80.31 183 LEU A C 1
ATOM 1354 O O . LEU A 1 183 ? 7.991 -3.134 2.502 1.00 80.31 183 LEU A O 1
ATOM 1358 N N . THR A 1 184 ? 7.653 -5.365 2.500 1.00 86.25 184 THR A N 1
ATOM 1359 C CA . THR A 1 184 ? 6.186 -5.333 2.366 1.00 86.25 184 THR A CA 1
ATOM 1360 C C . THR A 1 184 ? 5.476 -6.253 3.345 1.00 86.25 184 THR A C 1
ATOM 1362 O O . THR A 1 184 ? 6.011 -7.263 3.802 1.00 86.25 184 THR A O 1
ATOM 1365 N N . ALA A 1 185 ? 4.213 -5.927 3.596 1.00 91.88 185 ALA A N 1
ATOM 1366 C CA . ALA A 1 185 ? 3.205 -6.847 4.080 1.00 91.88 185 ALA A CA 1
ATOM 1367 C C . ALA A 1 185 ? 1.935 -6.677 3.238 1.00 91.88 185 ALA A C 1
ATOM 1369 O O . ALA A 1 185 ? 1.359 -5.585 3.188 1.00 91.88 185 ALA A O 1
ATOM 1370 N N . THR A 1 186 ? 1.496 -7.758 2.602 1.00 93.12 186 THR A N 1
ATOM 1371 C CA . THR A 1 186 ? 0.237 -7.822 1.861 1.00 93.12 186 THR A CA 1
ATOM 1372 C C . THR A 1 186 ? -0.739 -8.706 2.609 1.00 93.12 186 THR A C 1
ATOM 1374 O O . THR A 1 186 ? -0.388 -9.802 3.042 1.00 93.12 186 THR A O 1
ATOM 1377 N N . VAL A 1 187 ? -1.971 -8.231 2.765 1.00 96.44 187 VAL A N 1
ATOM 1378 C CA . VAL A 1 187 ? -3.029 -8.939 3.485 1.00 96.44 187 VAL A CA 1
ATOM 1379 C C . VAL A 1 187 ? -4.250 -9.072 2.597 1.00 96.44 187 VAL A C 1
ATOM 1381 O O . VAL A 1 187 ? -4.723 -8.089 2.031 1.00 96.44 187 VAL A O 1
ATOM 1384 N N . TYR A 1 188 ? -4.778 -10.288 2.534 1.00 97.31 188 TYR A N 1
ATOM 1385 C CA . TYR A 1 188 ? -6.119 -10.583 2.060 1.00 97.31 188 TYR A CA 1
ATOM 1386 C C . TYR A 1 188 ? -7.076 -10.713 3.252 1.00 97.31 188 TYR A C 1
ATOM 1388 O O . TYR A 1 188 ? -6.744 -11.364 4.244 1.00 97.31 188 TYR A O 1
ATOM 1396 N N . ALA A 1 189 ? -8.267 -10.125 3.150 1.00 97.69 189 ALA A N 1
ATOM 1397 C CA . ALA A 1 189 ? -9.342 -10.265 4.134 1.00 97.69 189 ALA A CA 1
ATOM 1398 C C . ALA A 1 189 ? -10.726 -10.130 3.475 1.00 97.69 189 ALA A C 1
ATOM 1400 O O . ALA A 1 189 ? -10.844 -9.726 2.320 1.00 97.69 189 ALA A O 1
ATOM 1401 N N . SER A 1 190 ? -11.798 -10.406 4.224 1.00 96.44 190 SER A N 1
ATOM 1402 C CA . SER A 1 190 ? -13.182 -10.218 3.755 1.00 96.44 190 SER A CA 1
ATOM 1403 C C . SER A 1 190 ? -13.568 -8.759 3.490 1.00 96.44 190 SER A C 1
ATOM 1405 O O . SER A 1 190 ? -14.491 -8.489 2.720 1.00 96.44 190 SER A O 1
ATOM 1407 N N . ASP A 1 191 ? -12.883 -7.819 4.137 1.00 96.06 191 ASP A N 1
ATOM 1408 C CA . ASP A 1 191 ? -13.155 -6.385 4.090 1.00 96.06 191 ASP A CA 1
ATOM 1409 C C . ASP A 1 191 ? -11.849 -5.584 4.071 1.00 96.06 191 ASP A C 1
ATOM 1411 O O . ASP A 1 191 ? -10.801 -6.030 4.554 1.00 96.06 191 ASP A O 1
ATOM 1415 N N . ALA A 1 192 ? -11.906 -4.404 3.459 1.00 96.31 192 ALA A N 1
ATOM 1416 C CA . ALA A 1 192 ? -10.723 -3.599 3.190 1.00 96.31 192 ALA A CA 1
ATOM 1417 C C . ALA A 1 192 ? -10.168 -2.942 4.453 1.00 96.31 192 ALA A C 1
ATOM 1419 O O . ALA A 1 192 ? -8.953 -2.789 4.563 1.00 96.31 192 ALA A O 1
ATOM 1420 N N . ILE A 1 193 ? -11.010 -2.601 5.435 1.00 96.38 193 ILE A N 1
ATOM 1421 C CA . ILE A 1 193 ? -10.522 -2.067 6.713 1.00 96.38 193 ILE A CA 1
ATOM 1422 C C . ILE A 1 193 ? -9.665 -3.082 7.479 1.00 96.38 193 ILE A C 1
ATOM 1424 O O . ILE A 1 193 ? -8.684 -2.684 8.106 1.00 96.38 193 ILE A O 1
ATOM 1428 N N . THR A 1 194 ? -9.992 -4.377 7.423 1.00 97.44 194 THR A N 1
ATOM 1429 C CA . THR A 1 194 ? -9.163 -5.438 8.018 1.00 97.44 194 THR A CA 1
ATOM 1430 C C . THR A 1 194 ? -7.852 -5.616 7.268 1.00 97.44 194 THR A C 1
ATOM 1432 O O . THR A 1 194 ? -6.800 -5.669 7.909 1.00 97.44 194 THR A O 1
ATOM 1435 N N . ALA A 1 195 ? -7.896 -5.655 5.934 1.00 97.06 195 ALA A N 1
ATOM 1436 C CA . ALA A 1 195 ? -6.693 -5.776 5.118 1.00 97.06 195 ALA A CA 1
ATOM 1437 C C . ALA A 1 195 ? -5.711 -4.607 5.362 1.00 97.06 195 ALA A C 1
ATOM 1439 O O . ALA A 1 195 ? -4.553 -4.854 5.695 1.00 97.06 195 ALA A O 1
ATOM 1440 N N . ASP A 1 196 ? -6.172 -3.351 5.288 1.00 95.25 196 ASP A N 1
ATOM 1441 C CA . ASP A 1 196 ? -5.353 -2.126 5.456 1.00 95.25 196 ASP A CA 1
ATOM 1442 C C . ASP A 1 196 ? -4.731 -2.048 6.870 1.00 95.25 196 ASP A C 1
ATOM 1444 O O . ASP A 1 196 ? -3.521 -1.832 7.047 1.00 95.25 196 ASP A O 1
ATOM 1448 N N . ALA A 1 197 ? -5.541 -2.339 7.898 1.00 96.50 197 ALA A N 1
ATOM 1449 C CA . ALA A 1 197 ? -5.101 -2.328 9.290 1.00 96.50 197 ALA A CA 1
ATOM 1450 C C . ALA A 1 197 ? -4.006 -3.369 9.561 1.00 96.50 197 ALA A C 1
ATOM 1452 O O . ALA A 1 197 ? -2.975 -3.054 10.168 1.00 96.50 197 ALA A O 1
ATOM 1453 N N . LEU A 1 198 ? -4.223 -4.614 9.129 1.00 97.62 198 LEU A N 1
ATOM 1454 C CA . LEU A 1 198 ? -3.277 -5.699 9.368 1.00 97.62 198 LEU A CA 1
ATOM 1455 C C . LEU A 1 198 ? -2.017 -5.542 8.520 1.00 97.62 198 LEU A C 1
ATOM 1457 O O . LEU A 1 198 ? -0.934 -5.746 9.061 1.00 97.62 198 LEU A O 1
ATOM 1461 N N . ALA A 1 199 ? -2.116 -5.096 7.265 1.00 94.81 199 ALA A N 1
ATOM 1462 C CA . ALA A 1 199 ? -0.944 -4.825 6.432 1.00 94.81 199 ALA A CA 1
ATOM 1463 C C . ALA A 1 199 ? 0.002 -3.830 7.123 1.00 94.81 199 ALA A C 1
ATOM 1465 O O . ALA A 1 199 ? 1.202 -4.073 7.238 1.00 94.81 199 ALA A O 1
ATOM 1466 N N . THR A 1 200 ? -0.536 -2.747 7.692 1.00 93.94 200 THR A N 1
ATOM 1467 C CA . THR A 1 200 ? 0.269 -1.794 8.473 1.00 93.94 200 THR A CA 1
ATOM 1468 C C . THR A 1 200 ? 0.814 -2.406 9.768 1.00 93.94 200 THR A C 1
ATOM 1470 O O . THR A 1 200 ? 1.976 -2.189 10.109 1.00 93.94 200 THR A O 1
ATOM 1473 N N . ALA A 1 201 ? 0.002 -3.172 10.503 1.00 96.38 201 ALA A N 1
ATOM 1474 C CA . ALA A 1 201 ? 0.432 -3.800 11.754 1.00 96.38 201 ALA A CA 1
ATOM 1475 C C . ALA A 1 201 ? 1.598 -4.779 11.545 1.00 96.38 201 ALA A C 1
ATOM 1477 O O . ALA A 1 201 ? 2.528 -4.810 12.352 1.00 96.38 201 ALA A O 1
ATOM 1478 N N . LEU A 1 202 ? 1.567 -5.558 10.463 1.00 96.00 202 LEU A N 1
ATOM 1479 C CA . LEU A 1 202 ? 2.586 -6.556 10.140 1.00 96.00 202 LEU A CA 1
ATOM 1480 C C . LEU A 1 202 ? 3.950 -5.942 9.806 1.00 96.00 202 LEU A C 1
ATOM 1482 O O . LEU A 1 202 ? 4.956 -6.592 10.062 1.00 96.00 202 LEU A O 1
ATOM 1486 N N . LEU A 1 203 ? 3.997 -4.691 9.335 1.00 92.75 203 LEU A N 1
ATOM 1487 C CA . LEU A 1 203 ? 5.253 -3.943 9.193 1.00 92.75 203 LEU A CA 1
ATOM 1488 C C . LEU A 1 203 ? 5.851 -3.470 10.524 1.00 92.75 203 LEU A C 1
ATOM 1490 O O . LEU A 1 203 ? 6.962 -2.949 10.537 1.00 92.75 203 LEU A O 1
ATOM 1494 N N . VAL A 1 204 ? 5.101 -3.556 11.628 1.00 94.38 204 VAL A N 1
ATOM 1495 C CA . VAL A 1 204 ? 5.546 -3.148 12.972 1.00 94.38 204 VAL A CA 1
ATOM 1496 C C . VAL A 1 204 ? 5.833 -4.365 13.860 1.00 94.38 204 VAL A C 1
ATOM 1498 O O . VAL A 1 204 ? 6.656 -4.286 14.774 1.00 94.38 204 VAL A O 1
ATOM 1501 N N . MET A 1 205 ? 5.139 -5.479 13.636 1.00 94.62 205 MET A N 1
ATOM 1502 C CA . MET A 1 205 ? 5.236 -6.686 14.456 1.00 94.62 205 MET A CA 1
ATOM 1503 C C . MET A 1 205 ? 6.451 -7.542 14.102 1.00 94.62 205 MET A C 1
ATOM 1505 O O . MET A 1 205 ? 6.784 -7.730 12.941 1.00 94.62 205 MET A O 1
ATOM 1509 N N . ASP A 1 206 ? 7.020 -8.213 15.108 1.00 93.12 206 ASP A N 1
ATOM 1510 C CA . ASP A 1 206 ? 7.972 -9.295 14.858 1.00 93.12 206 ASP A CA 1
ATOM 1511 C C . ASP A 1 206 ? 7.358 -10.346 13.916 1.00 93.12 206 ASP A C 1
ATOM 1513 O O . ASP A 1 206 ? 6.271 -10.864 14.195 1.00 93.12 206 ASP A O 1
ATOM 1517 N N . LEU A 1 207 ? 8.086 -10.724 12.862 1.00 92.88 207 LEU A N 1
ATOM 1518 C CA . LEU A 1 207 ? 7.631 -11.603 11.777 1.00 92.88 207 LEU A CA 1
ATOM 1519 C C . LEU A 1 207 ? 6.801 -12.811 12.250 1.00 92.88 207 LEU A C 1
ATOM 1521 O O . LEU A 1 207 ? 5.651 -12.992 11.856 1.00 92.88 207 LEU A O 1
ATOM 1525 N N . LYS A 1 208 ? 7.359 -13.626 13.157 1.00 93.75 208 LYS A N 1
ATOM 1526 C CA . LYS A 1 208 ? 6.686 -14.831 13.673 1.00 93.75 208 LYS A CA 1
ATOM 1527 C C . LYS A 1 208 ? 5.393 -14.501 14.421 1.00 93.75 208 LYS A C 1
ATOM 1529 O O . LYS A 1 208 ? 4.426 -15.253 14.354 1.00 93.75 208 LYS A O 1
ATOM 1534 N N . ARG A 1 209 ? 5.382 -13.402 15.176 1.00 95.00 209 ARG A N 1
ATOM 1535 C CA . ARG A 1 209 ? 4.207 -12.971 15.938 1.00 95.00 209 ARG A CA 1
ATOM 1536 C C . ARG A 1 209 ? 3.131 -12.414 15.009 1.00 95.00 209 ARG A C 1
ATOM 1538 O O . ARG A 1 209 ? 1.960 -12.681 15.255 1.00 95.00 209 ARG A O 1
ATOM 1545 N N . GLY A 1 210 ? 3.532 -11.671 13.978 1.00 96.38 210 GLY A N 1
ATOM 1546 C CA . GLY A 1 210 ? 2.647 -11.155 12.939 1.00 96.38 210 GLY A CA 1
ATOM 1547 C C . GLY A 1 210 ? 1.931 -12.279 12.194 1.00 96.38 210 GLY A C 1
ATOM 1548 O O . GLY A 1 210 ? 0.705 -12.321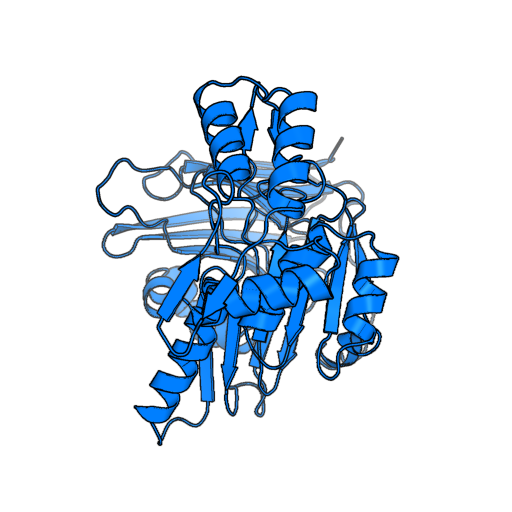 12.200 1.00 96.38 210 GLY A O 1
ATOM 1549 N N . LEU A 1 211 ? 2.677 -13.253 11.663 1.00 96.75 211 LEU A N 1
ATOM 1550 C CA . LEU A 1 211 ? 2.084 -14.406 10.973 1.00 96.75 211 LEU A CA 1
ATOM 1551 C C . LEU A 1 211 ? 1.159 -15.211 11.891 1.00 96.75 211 LEU A C 1
ATOM 1553 O O . LEU A 1 211 ? 0.031 -15.497 11.514 1.00 96.75 211 LEU A O 1
ATOM 1557 N N . ASN A 1 212 ? 1.574 -15.491 13.132 1.00 97.69 212 ASN A N 1
ATOM 1558 C CA . ASN A 1 212 ? 0.719 -16.192 14.097 1.00 97.69 212 ASN A CA 1
ATOM 1559 C C . ASN A 1 212 ? -0.575 -15.431 14.429 1.00 97.69 212 ASN A C 1
ATOM 1561 O O . ASN A 1 212 ? -1.585 -16.062 14.736 1.00 97.69 212 ASN A O 1
ATOM 1565 N N . LEU A 1 213 ? -0.548 -14.092 14.425 1.00 97.69 213 LEU A N 1
ATOM 1566 C CA . LEU A 1 213 ? -1.761 -13.295 14.591 1.00 97.69 213 LEU A CA 1
ATOM 1567 C C . LEU A 1 213 ? -2.697 -13.532 13.406 1.00 97.69 213 LEU A C 1
ATOM 1569 O O . LEU A 1 213 ? -3.860 -13.837 13.641 1.00 97.69 213 LEU A O 1
ATOM 1573 N N . VAL A 1 214 ? -2.202 -13.435 12.171 1.00 98.25 214 VAL A N 1
ATOM 1574 C CA . VAL A 1 214 ? -3.029 -13.623 10.968 1.00 98.25 214 VAL A CA 1
ATOM 1575 C C . VAL A 1 214 ? -3.595 -15.040 10.894 1.00 98.25 214 VAL A C 1
ATOM 1577 O O . VAL A 1 214 ? -4.796 -15.181 10.728 1.00 98.25 214 VAL A O 1
ATOM 1580 N N . GLU A 1 215 ? -2.788 -16.072 11.160 1.00 97.88 215 GLU A N 1
ATOM 1581 C CA . GLU A 1 215 ? -3.236 -17.480 11.219 1.00 97.88 215 GLU A CA 1
ATOM 1582 C C . GLU A 1 215 ? -4.379 -17.715 12.222 1.00 97.88 215 GLU A C 1
ATOM 1584 O O . GLU A 1 215 ? -5.150 -18.665 12.105 1.00 97.88 215 GLU A O 1
ATOM 1589 N N . SER A 1 216 ? -4.497 -16.864 13.246 1.00 97.50 216 SER A N 1
ATOM 1590 C CA . SER A 1 216 ? -5.577 -16.963 14.232 1.00 97.50 216 SER A CA 1
ATOM 1591 C C . SER A 1 216 ? -6.895 -16.327 13.776 1.00 97.50 216 SER A C 1
ATOM 1593 O O . SER A 1 216 ? -7.910 -16.483 14.460 1.00 97.50 216 SER A O 1
ATOM 1595 N N . LEU A 1 217 ? -6.894 -15.602 12.652 1.00 97.19 217 LEU A N 1
ATOM 1596 C CA . LEU A 1 217 ? -8.040 -14.868 12.125 1.00 97.19 217 LEU A CA 1
ATOM 1597 C C . LEU A 1 217 ? -8.669 -15.635 10.954 1.00 97.19 217 LEU A C 1
ATOM 1599 O O . LEU A 1 217 ? -8.051 -15.769 9.901 1.00 97.19 217 LEU A O 1
ATOM 1603 N N . PRO A 1 218 ? -9.913 -16.124 11.096 1.00 95.25 218 PRO A N 1
ATOM 1604 C CA . PRO A 1 218 ? -10.581 -16.840 10.016 1.00 95.25 218 PRO A CA 1
ATOM 1605 C C . PRO A 1 218 ? -10.740 -15.974 8.764 1.00 95.25 218 PRO A C 1
ATOM 1607 O O . PRO A 1 218 ? -11.248 -14.857 8.847 1.00 95.25 218 PRO A O 1
ATOM 1610 N N . GLY A 1 219 ? -10.372 -16.522 7.604 1.00 94.50 219 GLY A N 1
ATOM 1611 C CA . GLY A 1 219 ? -10.556 -15.855 6.312 1.00 94.50 219 GLY A CA 1
ATOM 1612 C C . GLY A 1 219 ? -9.600 -14.687 6.061 1.00 94.50 219 GLY A C 1
ATOM 1613 O O . GLY A 1 219 ? -9.890 -13.857 5.201 1.00 94.50 219 GLY A O 1
ATOM 1614 N N . VAL A 1 220 ? -8.491 -14.614 6.801 1.00 98.00 220 VAL A N 1
ATOM 1615 C CA . VAL A 1 220 ? -7.431 -13.627 6.594 1.00 98.00 220 VAL A CA 1
ATOM 1616 C C . VAL A 1 220 ? -6.144 -14.361 6.252 1.00 98.00 220 VAL A C 1
ATOM 1618 O O . VAL A 1 220 ? -5.752 -15.289 6.949 1.00 98.00 220 VAL A O 1
ATOM 1621 N N . GLU A 1 221 ? -5.470 -13.921 5.197 1.00 97.62 221 GLU A N 1
ATOM 1622 C CA . GLU A 1 221 ? -4.184 -14.471 4.774 1.00 97.62 221 GLU A CA 1
ATOM 1623 C C . GLU A 1 221 ? -3.195 -13.328 4.557 1.00 97.62 221 GLU A C 1
ATOM 1625 O O . GLU A 1 221 ? -3.594 -12.214 4.216 1.00 97.62 221 GLU A O 1
ATOM 1630 N N . ALA A 1 222 ? -1.905 -13.588 4.746 1.00 96.56 222 ALA A N 1
ATOM 1631 C CA . ALA A 1 222 ? -0.877 -12.579 4.554 1.00 96.56 222 ALA A CA 1
ATOM 1632 C C . ALA A 1 222 ? 0.414 -13.140 3.960 1.00 96.56 222 ALA A C 1
ATOM 1634 O O . ALA A 1 222 ? 0.802 -14.284 4.205 1.00 96.56 222 ALA A O 1
ATOM 1635 N N . GLU A 1 223 ? 1.120 -12.267 3.255 1.00 94.00 223 GLU A N 1
ATOM 1636 C CA . GLU A 1 223 ? 2.515 -12.421 2.872 1.00 94.00 223 GLU A CA 1
ATOM 1637 C C . GLU A 1 223 ? 3.321 -11.242 3.415 1.00 94.00 223 GLU A C 1
ATOM 1639 O O . GLU A 1 223 ? 2.925 -10.087 3.278 1.00 94.00 223 GLU A O 1
ATOM 1644 N N . ILE A 1 224 ? 4.465 -11.536 4.023 1.00 91.50 224 ILE A N 1
ATOM 1645 C CA . ILE A 1 224 ? 5.468 -10.559 4.436 1.00 91.50 224 ILE A CA 1
ATOM 1646 C C . ILE A 1 224 ? 6.727 -10.830 3.625 1.00 91.50 224 ILE A C 1
ATOM 1648 O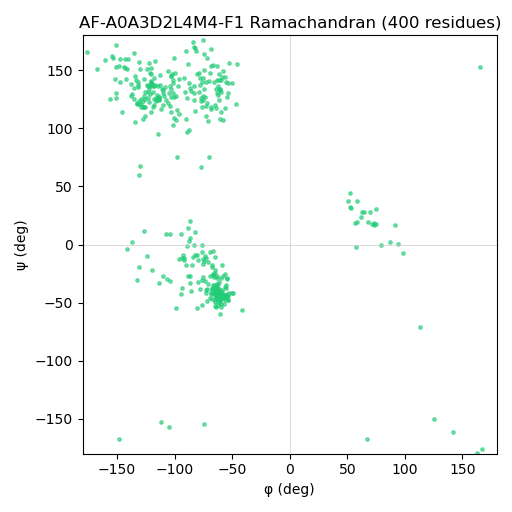 O . ILE A 1 224 ? 7.219 -11.960 3.611 1.00 91.50 224 ILE A O 1
ATOM 1652 N N . VAL A 1 225 ? 7.258 -9.790 2.990 1.00 86.81 225 VAL A N 1
ATOM 1653 C CA . VAL A 1 225 ? 8.564 -9.825 2.329 1.00 86.81 225 VAL A CA 1
ATOM 1654 C C . VAL A 1 225 ? 9.547 -9.052 3.198 1.00 86.81 225 VAL A C 1
ATOM 1656 O O . VAL A 1 225 ? 9.314 -7.887 3.524 1.00 86.81 225 VAL A O 1
ATOM 1659 N N . THR A 1 226 ? 10.621 -9.705 3.631 1.00 84.56 226 THR A N 1
ATOM 1660 C CA . THR A 1 226 ? 11.681 -9.087 4.444 1.00 84.56 226 THR A CA 1
ATOM 1661 C C . THR A 1 226 ? 12.690 -8.332 3.576 1.00 84.56 226 THR A C 1
ATOM 1663 O O . THR A 1 226 ? 12.673 -8.444 2.354 1.00 84.56 226 THR A O 1
ATOM 1666 N N . GLU A 1 227 ? 13.573 -7.541 4.198 1.00 76.19 227 GLU A N 1
ATOM 1667 C CA . GLU A 1 227 ? 14.610 -6.769 3.484 1.00 76.19 227 GLU A CA 1
ATOM 1668 C C . GLU A 1 227 ? 15.557 -7.644 2.642 1.00 76.19 227 GLU A C 1
ATOM 1670 O O . GLU A 1 227 ? 16.087 -7.181 1.642 1.00 76.19 227 GLU A O 1
ATOM 1675 N N . ASP A 1 228 ? 15.758 -8.913 3.017 1.00 74.56 228 ASP A N 1
ATOM 1676 C CA . ASP A 1 228 ? 16.531 -9.899 2.249 1.00 74.56 228 ASP A CA 1
ATOM 1677 C C . ASP A 1 228 ? 15.690 -10.638 1.188 1.00 74.56 228 ASP A C 1
ATOM 1679 O O . ASP A 1 228 ? 16.049 -11.740 0.771 1.00 74.56 228 ASP A O 1
ATOM 1683 N N . GLU A 1 229 ? 14.555 -10.048 0.797 1.00 73.62 229 GLU A N 1
ATOM 1684 C CA . GLU A 1 229 ? 13.601 -10.531 -0.213 1.00 73.62 229 GLU A CA 1
ATOM 1685 C C . GLU A 1 229 ? 13.007 -11.915 0.076 1.00 73.62 229 GLU A C 1
ATOM 1687 O O . GLU A 1 229 ? 12.462 -12.584 -0.805 1.00 73.62 229 GLU A O 1
ATOM 1692 N N . ARG A 1 230 ? 13.064 -12.380 1.329 1.00 81.19 230 ARG A N 1
ATOM 1693 C CA . ARG A 1 230 ? 12.433 -13.649 1.696 1.00 81.19 230 ARG A CA 1
ATOM 1694 C C . ARG A 1 230 ? 10.937 -13.471 1.883 1.00 81.19 230 ARG A C 1
ATOM 1696 O O . ARG A 1 230 ? 10.473 -12.600 2.614 1.00 81.19 230 ARG A O 1
ATOM 1703 N N . HIS A 1 231 ? 10.189 -14.369 1.253 1.00 86.50 231 HIS A N 1
ATOM 1704 C CA . HIS A 1 231 ? 8.738 -14.431 1.340 1.00 86.50 231 HIS A CA 1
ATOM 1705 C 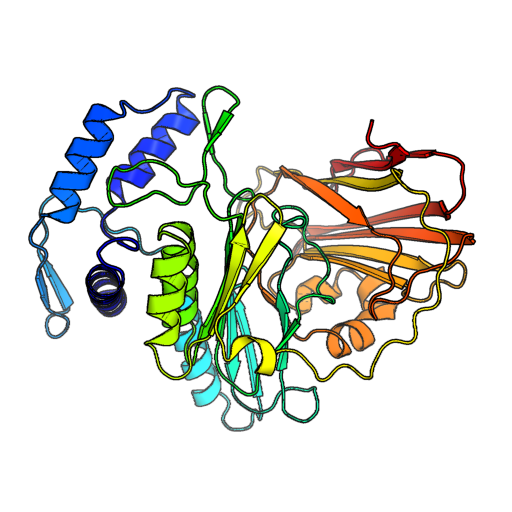C . HIS A 1 231 ? 8.308 -15.310 2.516 1.00 86.50 231 HIS A C 1
ATOM 1707 O O . HIS A 1 231 ? 8.686 -16.481 2.616 1.00 86.50 231 HIS A O 1
ATOM 1713 N N . HIS A 1 232 ? 7.470 -14.760 3.386 1.00 91.12 232 HIS A N 1
ATOM 1714 C CA . HIS A 1 232 ? 6.908 -15.447 4.538 1.00 91.12 232 HIS A CA 1
ATOM 1715 C C . HIS A 1 232 ? 5.389 -15.344 4.509 1.00 91.12 232 HIS A C 1
ATOM 1717 O O . HIS A 1 232 ? 4.835 -14.252 4.555 1.00 91.12 232 HIS A O 1
ATOM 1723 N N . GLN A 1 233 ? 4.714 -16.484 4.429 1.00 94.12 233 GLN A N 1
ATOM 1724 C CA . GLN A 1 233 ? 3.289 -16.543 4.118 1.00 94.12 233 GLN A CA 1
ATOM 1725 C C . GLN A 1 233 ? 2.522 -17.296 5.201 1.00 94.12 233 GLN A C 1
ATOM 1727 O O . GLN A 1 233 ? 3.070 -18.204 5.834 1.00 94.12 233 GLN A O 1
ATOM 1732 N N . THR A 1 234 ? 1.257 -16.935 5.389 1.00 96.81 234 THR A N 1
ATOM 1733 C CA . THR A 1 234 ? 0.303 -17.776 6.114 1.00 96.81 234 THR A CA 1
ATOM 1734 C C . THR A 1 234 ? -0.085 -19.004 5.293 1.00 96.81 234 THR A C 1
ATOM 1736 O O . THR A 1 234 ? 0.104 -19.066 4.075 1.00 96.81 234 THR A O 1
ATOM 1739 N N . SER A 1 235 ? -0.602 -20.017 5.977 1.00 95.88 235 SER A N 1
ATOM 1740 C CA . SER A 1 235 ? -0.817 -21.359 5.451 1.00 95.88 235 SER A CA 1
ATOM 1741 C C . SER A 1 235 ? -1.826 -21.424 4.298 1.00 95.88 235 SER A C 1
ATOM 1743 O O . SER A 1 235 ? -1.678 -22.282 3.423 1.00 95.88 235 SER A O 1
ATOM 1745 N N . GLY A 1 236 ? -2.807 -20.517 4.244 1.00 93.50 236 GLY A N 1
ATOM 1746 C CA . GLY A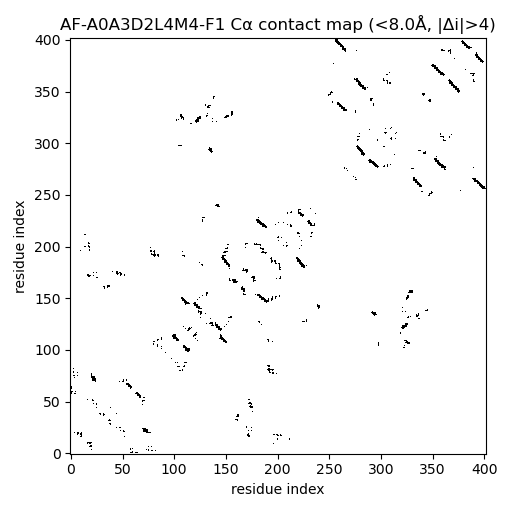 1 236 ? -3.799 -20.446 3.170 1.00 93.50 236 GLY A CA 1
ATOM 1747 C C . GLY A 1 236 ? -3.418 -19.523 2.009 1.00 93.50 236 GLY A C 1
ATOM 1748 O O . GLY A 1 236 ? -4.030 -19.620 0.945 1.00 93.50 236 GLY A O 1
ATOM 1749 N N . TRP A 1 237 ? -2.375 -18.693 2.143 1.00 92.94 237 TRP A N 1
ATOM 1750 C CA . TRP A 1 237 ? -1.954 -17.743 1.103 1.00 92.94 237 TRP A CA 1
ATOM 1751 C C . TRP A 1 237 ? -1.675 -18.412 -0.249 1.00 92.94 237 TRP A C 1
ATOM 1753 O O . TRP A 1 237 ? -2.009 -17.874 -1.303 1.00 92.94 237 TRP A O 1
ATOM 1763 N N . GLY A 1 238 ? -1.097 -19.618 -0.240 1.00 87.81 238 GLY A N 1
ATOM 1764 C CA . GLY A 1 238 ? -0.830 -20.383 -1.461 1.00 87.81 238 GLY A CA 1
ATOM 1765 C C . GLY A 1 238 ? -2.090 -20.698 -2.276 1.00 87.81 238 GLY A C 1
ATOM 1766 O O . GLY A 1 238 ? -2.006 -20.768 -3.498 1.00 87.81 238 GLY A O 1
ATOM 1767 N N . GLY A 1 239 ? -3.253 -20.822 -1.626 1.00 88.69 239 GLY A N 1
ATOM 1768 C CA . GLY A 1 239 ? -4.542 -21.050 -2.285 1.00 88.69 239 GLY A CA 1
ATOM 1769 C C . GLY A 1 239 ? -5.127 -19.811 -2.965 1.00 88.69 239 GLY A C 1
ATOM 1770 O O . GLY A 1 239 ? -6.069 -19.938 -3.739 1.00 88.69 239 GLY A O 1
ATOM 1771 N N . LEU A 1 240 ? -4.570 -18.626 -2.697 1.00 88.31 240 LEU A N 1
ATOM 1772 C CA . LEU A 1 240 ? -4.919 -17.398 -3.405 1.00 88.31 240 LEU A CA 1
ATOM 1773 C C . LEU A 1 240 ? -4.125 -17.251 -4.702 1.00 88.31 240 LEU A C 1
ATOM 1775 O O . LEU A 1 240 ? -4.505 -16.458 -5.550 1.00 88.31 240 LEU A O 1
ATOM 1779 N N . LYS A 1 241 ? -3.018 -17.976 -4.889 1.00 81.94 241 LYS A N 1
ATOM 1780 C CA . LYS A 1 241 ? -2.241 -17.893 -6.129 1.00 81.94 241 LYS A CA 1
ATOM 1781 C C . LYS A 1 241 ? -2.973 -18.640 -7.253 1.00 81.94 241 LYS A C 1
ATOM 1783 O O . LYS A 1 241 ? -3.558 -19.690 -6.996 1.00 81.94 241 LYS A O 1
ATOM 1788 N N . PRO A 1 242 ? -2.921 -18.147 -8.500 1.00 70.88 242 PRO A N 1
ATOM 1789 C CA . PRO A 1 242 ? -3.485 -18.870 -9.632 1.00 70.88 242 PRO A CA 1
ATOM 1790 C C . PRO A 1 242 ? -2.843 -20.245 -9.776 1.00 70.88 242 PRO A C 1
ATOM 1792 O O . PRO A 1 242 ? -1.632 -20.393 -9.591 1.00 70.88 242 PRO A O 1
ATOM 1795 N N . GLU A 1 243 ? -3.638 -21.235 -10.178 1.00 61.12 243 GLU A N 1
ATOM 1796 C CA . GLU A 1 243 ? -3.126 -22.559 -10.520 1.00 61.12 243 GLU A CA 1
ATOM 1797 C C . GLU A 1 243 ? -2.132 -22.454 -11.690 1.00 61.12 243 GLU A C 1
ATOM 1799 O O . GLU A 1 243 ? -2.495 -22.200 -12.841 1.00 61.12 243 GLU A O 1
ATOM 1804 N N . GLY A 1 244 ? -0.845 -22.641 -11.400 1.00 51.28 244 GLY A N 1
ATOM 1805 C CA . GLY A 1 244 ? 0.184 -22.753 -12.425 1.00 51.28 244 GLY A CA 1
ATOM 1806 C C . GLY A 1 244 ? 0.157 -24.139 -13.066 1.00 51.28 244 GLY A C 1
ATOM 1807 O O . GLY A 1 244 ? 0.340 -25.148 -12.384 1.00 51.28 244 GLY A O 1
ATOM 1808 N N . LYS A 1 245 ? 0.012 -24.214 -14.395 1.00 34.72 245 LYS A N 1
ATOM 1809 C CA . LYS A 1 245 ? 0.545 -25.366 -15.138 1.00 34.72 245 LYS A CA 1
ATOM 1810 C C . LYS A 1 245 ? 2.061 -25.371 -14.949 1.00 34.72 245 LYS A C 1
ATOM 1812 O O . LYS A 1 245 ? 2.696 -24.344 -15.161 1.00 34.72 245 LYS A O 1
ATOM 1817 N N . ALA A 1 246 ? 2.610 -26.519 -14.549 1.00 32.56 246 ALA A N 1
ATOM 1818 C CA . ALA A 1 246 ? 4.042 -26.721 -14.361 1.00 32.56 246 ALA A CA 1
ATOM 1819 C C . ALA A 1 246 ? 4.840 -26.168 -15.554 1.00 32.56 246 ALA A C 1
ATOM 1821 O O . ALA A 1 246 ? 4.629 -26.576 -16.699 1.00 32.56 246 ALA A O 1
ATOM 1822 N N . THR A 1 247 ? 5.735 -25.230 -15.268 1.00 35.81 247 THR A N 1
ATOM 1823 C CA . THR A 1 247 ? 6.676 -24.652 -16.220 1.00 35.81 247 THR A CA 1
ATOM 1824 C C . THR A 1 247 ? 7.744 -25.687 -16.557 1.00 35.81 247 THR A C 1
ATOM 1826 O O . THR A 1 247 ? 8.438 -26.204 -15.683 1.00 35.81 247 THR A O 1
ATOM 1829 N N . SER A 1 248 ? 7.876 -26.018 -17.841 1.00 28.92 248 SER A N 1
ATOM 1830 C CA . SER A 1 248 ? 9.085 -26.658 -18.347 1.00 28.92 248 SER A CA 1
ATOM 1831 C C . SER A 1 248 ? 10.193 -25.611 -18.377 1.00 28.92 248 SER A C 1
ATOM 1833 O O . SER A 1 248 ? 10.058 -24.605 -19.076 1.00 28.92 248 SER A O 1
ATOM 1835 N N . GLU A 1 249 ? 11.267 -25.848 -17.631 1.00 33.91 249 GLU A N 1
ATOM 1836 C CA . GLU A 1 249 ? 12.500 -25.067 -17.694 1.00 33.91 249 GLU A CA 1
ATOM 1837 C C . GLU A 1 249 ? 13.049 -25.103 -19.126 1.00 33.91 249 GLU A C 1
ATOM 1839 O O . GLU A 1 249 ? 13.549 -26.123 -19.599 1.00 33.91 249 GLU A O 1
ATOM 1844 N N . ILE A 1 250 ? 12.924 -23.986 -19.840 1.00 35.19 250 ILE A N 1
ATOM 1845 C CA . ILE A 1 250 ? 13.778 -23.701 -20.988 1.00 35.19 250 ILE A CA 1
ATOM 1846 C C . ILE A 1 250 ? 14.816 -22.710 -20.474 1.00 35.19 250 ILE A C 1
ATOM 1848 O O . ILE A 1 250 ? 14.529 -21.534 -20.263 1.00 35.19 250 ILE A O 1
ATOM 1852 N N . GLU A 1 251 ? 16.019 -23.214 -20.213 1.00 41.69 251 GLU A N 1
ATOM 1853 C CA . GLU A 1 251 ? 17.178 -22.394 -19.878 1.00 41.69 251 GLU A CA 1
ATOM 1854 C C . GLU A 1 251 ? 17.544 -21.508 -21.078 1.00 41.69 251 GLU A C 1
ATOM 1856 O O . GLU A 1 251 ? 17.920 -22.008 -22.140 1.00 41.69 251 GLU A O 1
ATOM 1861 N N . ALA A 1 252 ? 17.469 -20.186 -20.913 1.00 46.12 252 ALA A N 1
ATOM 1862 C CA . ALA A 1 252 ? 18.111 -19.244 -21.826 1.00 46.12 252 ALA A CA 1
ATOM 1863 C C . ALA A 1 252 ? 18.633 -17.990 -21.095 1.00 46.12 252 ALA A C 1
ATOM 1865 O O . ALA A 1 252 ? 17.867 -17.195 -20.560 1.00 46.12 252 ALA A O 1
ATOM 1866 N N . SER A 1 253 ? 19.968 -17.874 -21.097 1.00 54.62 253 SER A N 1
ATOM 1867 C CA . SER A 1 253 ? 20.809 -16.710 -21.443 1.00 54.62 253 SER A CA 1
ATOM 1868 C C . SER A 1 253 ? 20.606 -15.325 -20.803 1.00 54.62 253 SER A C 1
ATOM 1870 O O . SER A 1 253 ? 20.907 -14.331 -21.466 1.00 54.62 253 SER A O 1
ATOM 1872 N N . TRP A 1 254 ? 20.179 -15.204 -19.545 1.00 63.16 254 TRP A N 1
ATOM 1873 C CA . TRP A 1 254 ? 20.490 -13.976 -18.796 1.00 63.16 254 TRP A CA 1
ATOM 1874 C C . TRP A 1 254 ? 21.975 -13.989 -18.418 1.00 63.16 254 TRP A C 1
ATOM 1876 O O . TRP A 1 254 ? 22.462 -14.978 -17.865 1.00 63.16 254 TRP A O 1
ATOM 1886 N N . THR A 1 255 ? 22.722 -12.932 -18.739 1.00 65.56 255 THR A N 1
ATOM 1887 C CA . THR A 1 255 ? 24.141 -12.853 -18.366 1.00 65.56 255 THR A CA 1
ATOM 1888 C C . THR A 1 255 ? 24.242 -12.717 -16.849 1.00 65.56 255 THR A C 1
ATOM 1890 O O . THR A 1 255 ? 23.767 -11.740 -16.273 1.00 65.56 255 THR A O 1
ATOM 1893 N N . THR A 1 256 ? 24.844 -13.700 -16.177 1.00 66.69 256 THR A N 1
ATOM 1894 C CA . THR A 1 256 ? 25.017 -13.679 -14.719 1.00 66.69 256 THR A CA 1
ATOM 1895 C C . THR A 1 256 ? 25.722 -12.393 -14.276 1.00 66.69 256 THR A C 1
ATOM 1897 O O . THR A 1 256 ? 26.798 -12.080 -14.782 1.00 66.69 256 THR A O 1
ATOM 1900 N N . GLY A 1 257 ? 25.124 -11.664 -13.329 1.00 67.06 257 GLY A N 1
ATOM 1901 C CA . GLY A 1 257 ? 25.656 -10.400 -12.799 1.00 67.06 257 GLY A CA 1
ATOM 1902 C C . GLY A 1 257 ? 25.265 -9.143 -13.583 1.00 67.06 257 GLY A C 1
ATOM 1903 O O . GLY A 1 257 ? 25.724 -8.061 -13.233 1.00 67.06 257 GLY A O 1
ATOM 1904 N N . TYR A 1 258 ? 24.446 -9.260 -14.636 1.00 76.44 258 TYR A N 1
ATOM 1905 C CA . TYR A 1 258 ? 23.918 -8.106 -15.368 1.00 76.44 258 TYR A CA 1
ATOM 1906 C C . TYR A 1 258 ? 22.517 -7.736 -14.863 1.00 76.44 258 TYR A C 1
ATOM 1908 O O . TYR A 1 258 ? 21.701 -8.614 -14.579 1.00 76.44 258 TYR A O 1
ATOM 1916 N N . GLU A 1 259 ? 22.233 -6.437 -14.804 1.00 82.06 259 GLU A N 1
ATOM 1917 C CA . GLU A 1 259 ? 20.929 -5.853 -14.471 1.00 82.06 259 GLU A CA 1
ATOM 1918 C C . GLU A 1 259 ? 20.449 -4.991 -15.644 1.00 82.06 259 GLU A C 1
ATOM 1920 O O . GLU A 1 259 ? 21.246 -4.250 -16.223 1.00 82.06 259 GLU A O 1
ATOM 1925 N N . PHE A 1 260 ? 19.163 -5.090 -16.001 1.00 87.94 260 PHE A N 1
ATOM 1926 C CA . PHE A 1 260 ? 18.489 -4.108 -16.851 1.00 87.94 260 PHE A CA 1
ATOM 1927 C C . PHE A 1 260 ? 17.702 -3.166 -15.941 1.00 87.94 260 PHE A C 1
ATOM 1929 O O . PHE A 1 260 ? 16.675 -3.571 -15.395 1.00 87.94 260 PHE A O 1
ATOM 1936 N N . SER A 1 261 ? 18.166 -1.932 -15.781 1.00 87.62 261 SER A N 1
ATOM 1937 C CA . SER A 1 261 ? 17.562 -0.933 -14.903 1.00 87.62 261 SER A CA 1
ATOM 1938 C C . SER A 1 261 ? 17.074 0.286 -15.678 1.00 87.62 261 SER A C 1
ATOM 1940 O O . SER A 1 261 ? 17.733 0.743 -16.611 1.00 87.62 261 SER A O 1
ATOM 1942 N N . ILE A 1 262 ? 15.945 0.846 -15.260 1.00 90.06 262 ILE A N 1
ATOM 1943 C CA . ILE A 1 262 ? 15.346 2.060 -15.818 1.00 90.06 262 ILE A CA 1
ATOM 1944 C C . ILE A 1 262 ? 15.130 3.025 -14.664 1.00 90.06 262 ILE A C 1
ATOM 1946 O O . ILE A 1 262 ? 14.272 2.790 -13.824 1.00 90.06 262 ILE A O 1
ATOM 1950 N N . GLU A 1 263 ? 15.885 4.105 -14.611 1.00 88.44 263 GLU A N 1
ATOM 1951 C CA . GLU A 1 263 ? 15.695 5.179 -13.644 1.00 88.44 263 GLU A CA 1
ATOM 1952 C C . GLU A 1 263 ? 14.970 6.330 -14.334 1.00 88.44 263 GLU A C 1
ATOM 1954 O O . GLU A 1 263 ? 15.349 6.713 -15.432 1.00 88.44 263 GLU A O 1
ATOM 1959 N N . PHE A 1 264 ? 13.904 6.866 -13.748 1.00 89.62 264 PHE A N 1
ATOM 1960 C CA . PHE A 1 264 ? 13.200 8.022 -14.294 1.00 89.62 264 PHE A CA 1
ATOM 1961 C C . PHE A 1 264 ? 12.591 8.899 -13.209 1.00 89.62 264 PHE A C 1
ATOM 1963 O O . PHE A 1 264 ? 12.224 8.427 -12.140 1.00 89.62 264 PHE A O 1
ATOM 1970 N N . GLU A 1 265 ? 12.415 10.182 -13.491 1.00 87.25 265 GLU A N 1
ATOM 1971 C CA . GLU A 1 265 ? 11.753 11.104 -12.571 1.00 87.25 265 GLU A CA 1
ATOM 1972 C C . GLU A 1 265 ? 10.302 11.369 -12.991 1.00 87.25 265 GLU A C 1
ATOM 1974 O O . GLU A 1 265 ? 10.014 11.567 -14.167 1.00 87.25 265 GLU A O 1
ATOM 1979 N N . ILE A 1 266 ? 9.382 11.424 -12.028 1.00 86.75 266 ILE A N 1
ATOM 1980 C CA . ILE A 1 266 ? 8.088 12.095 -12.198 1.00 86.75 266 ILE A CA 1
ATOM 1981 C C . ILE A 1 266 ? 8.207 13.461 -11.517 1.00 86.75 266 ILE A C 1
ATOM 1983 O O . ILE A 1 266 ? 8.271 13.488 -10.281 1.00 86.75 266 ILE A O 1
ATOM 1987 N N . PRO A 1 267 ? 8.249 14.571 -12.275 1.00 83.75 267 PRO A N 1
ATOM 1988 C CA . PRO A 1 267 ? 8.456 15.899 -11.709 1.00 83.75 267 PRO A CA 1
ATOM 1989 C C . PRO A 1 267 ? 7.330 16.283 -10.750 1.00 83.75 267 PRO A C 1
ATOM 1991 O O . PRO A 1 267 ? 6.156 16.104 -11.070 1.00 83.75 267 PRO A O 1
ATOM 1994 N N . ASP A 1 268 ? 7.676 16.859 -9.601 1.00 80.50 268 ASP A N 1
ATOM 1995 C CA . ASP A 1 268 ? 6.698 17.561 -8.767 1.00 80.50 268 ASP A CA 1
ATOM 1996 C C . ASP A 1 268 ? 6.377 18.916 -9.413 1.00 80.50 268 ASP A C 1
ATOM 1998 O O . ASP A 1 268 ? 7.293 19.671 -9.756 1.00 80.50 268 ASP A O 1
ATOM 2002 N N . GLN A 1 269 ? 5.096 19.221 -9.625 1.00 78.06 269 GLN A N 1
ATOM 2003 C CA . GLN A 1 269 ? 4.682 20.465 -10.276 1.00 78.06 269 GLN A CA 1
ATOM 2004 C C . GLN A 1 269 ? 3.904 21.335 -9.299 1.00 78.06 269 GLN A C 1
ATOM 2006 O O . GLN A 1 269 ? 2.878 20.928 -8.760 1.00 78.06 269 GLN A O 1
ATOM 2011 N N . ASP A 1 270 ? 4.371 22.572 -9.122 1.00 70.94 270 ASP A N 1
ATOM 2012 C CA . ASP A 1 270 ? 3.731 23.579 -8.272 1.00 70.94 270 ASP A CA 1
ATOM 2013 C C . ASP A 1 270 ? 2.508 24.193 -8.979 1.00 70.94 270 ASP A C 1
ATOM 2015 O O . ASP A 1 270 ? 2.501 25.352 -9.402 1.00 70.94 270 ASP A O 1
ATOM 2019 N N . ILE A 1 271 ? 1.478 23.369 -9.183 1.00 72.50 271 ILE A N 1
ATOM 2020 C CA . ILE A 1 271 ? 0.166 23.772 -9.690 1.00 72.50 271 ILE A CA 1
ATOM 2021 C C . ILE A 1 271 ? -0.919 23.395 -8.678 1.00 72.50 271 ILE A C 1
ATOM 2023 O O . ILE A 1 271 ? -0.813 22.401 -7.960 1.00 72.50 271 ILE A O 1
ATOM 2027 N N . ALA A 1 272 ? -1.978 24.205 -8.609 1.00 58.41 272 ALA A N 1
ATOM 2028 C CA . ALA A 1 272 ? -3.128 23.893 -7.767 1.00 58.41 272 ALA A CA 1
ATOM 2029 C C . ALA A 1 272 ? -3.750 22.559 -8.209 1.00 58.41 272 ALA A C 1
ATOM 2031 O O . ALA A 1 272 ? -3.959 22.353 -9.403 1.00 58.41 272 ALA A O 1
ATOM 2032 N N . ASP A 1 273 ? -4.035 21.684 -7.243 1.00 61.41 273 ASP A N 1
ATOM 2033 C CA . ASP A 1 273 ? -4.614 20.355 -7.466 1.00 61.41 273 ASP A CA 1
ATOM 2034 C C . ASP A 1 273 ? -3.767 19.451 -8.390 1.00 61.41 273 ASP A C 1
ATOM 2036 O O . ASP A 1 273 ? -4.307 18.695 -9.197 1.00 61.41 273 ASP A O 1
ATOM 2040 N N . TYR A 1 274 ? -2.430 19.526 -8.290 1.00 67.31 274 TYR A N 1
ATOM 2041 C CA . TYR A 1 274 ? -1.541 18.607 -9.006 1.00 67.31 274 TYR A CA 1
ATOM 2042 C C . TYR A 1 274 ? -1.800 17.149 -8.599 1.00 67.31 274 TYR A C 1
ATOM 2044 O O . TYR A 1 274 ? -1.512 16.733 -7.475 1.00 67.31 274 TYR A O 1
ATOM 2052 N N . GLU A 1 275 ? -2.284 16.363 -9.556 1.00 69.12 275 GLU A N 1
ATOM 2053 C CA . GLU A 1 275 ? -2.287 14.907 -9.500 1.00 69.12 275 GLU A CA 1
ATOM 2054 C C . GLU A 1 275 ? -1.158 14.386 -10.389 1.00 69.12 275 GLU A C 1
ATOM 2056 O O . GLU A 1 275 ? -0.982 14.827 -11.529 1.00 69.12 275 GLU A O 1
ATOM 2061 N N . ARG A 1 276 ? -0.386 13.427 -9.872 1.00 73.81 276 ARG A N 1
ATOM 2062 C CA . ARG A 1 276 ? 0.694 12.798 -10.642 1.00 73.81 276 ARG A CA 1
ATOM 2063 C C . ARG A 1 276 ? 0.148 12.161 -11.933 1.00 73.81 276 ARG A C 1
ATOM 2065 O O . ARG A 1 276 ? -0.980 11.653 -11.922 1.00 73.81 276 ARG A O 1
ATOM 2072 N N . PRO A 1 277 ? 0.941 12.095 -13.014 1.00 80.88 277 PRO A N 1
ATOM 2073 C CA . PRO A 1 277 ? 0.518 11.423 -14.230 1.00 80.88 277 PRO A CA 1
ATOM 2074 C C . PRO A 1 277 ? 0.283 9.923 -14.014 1.00 80.88 277 PRO A C 1
ATOM 2076 O O . PRO A 1 277 ? 0.878 9.272 -13.148 1.00 80.88 277 PRO A O 1
ATOM 2079 N N . TYR A 1 278 ? -0.590 9.374 -14.849 1.00 81.06 278 TYR A N 1
ATOM 2080 C CA . TYR A 1 278 ? -0.799 7.951 -15.041 1.00 81.06 278 TYR A CA 1
ATOM 2081 C C . TYR A 1 278 ? 0.347 7.412 -15.882 1.00 81.06 278 TYR A C 1
ATOM 2083 O O . TYR A 1 278 ? 0.492 7.824 -17.027 1.00 81.06 278 TYR A O 1
ATOM 2091 N N . VAL A 1 279 ? 1.136 6.485 -15.348 1.00 83.50 279 VAL A N 1
ATOM 2092 C CA . VAL A 1 279 ? 2.352 5.991 -16.004 1.00 83.50 279 VAL A CA 1
ATOM 2093 C C . VAL A 1 279 ? 2.184 4.543 -16.446 1.00 83.50 279 VAL A C 1
ATOM 2095 O O . VAL A 1 279 ? 1.744 3.705 -15.662 1.00 83.50 279 VAL A O 1
ATOM 2098 N N . ALA A 1 280 ? 2.573 4.236 -17.680 1.00 83.88 280 ALA A N 1
ATOM 2099 C CA . ALA A 1 280 ? 2.713 2.884 -18.198 1.00 83.88 280 ALA A CA 1
ATOM 2100 C C . ALA A 1 280 ? 4.146 2.662 -18.701 1.00 83.88 280 ALA A C 1
ATOM 2102 O O . ALA A 1 280 ? 4.612 3.371 -19.590 1.00 83.88 280 ALA A O 1
ATOM 2103 N N . VAL A 1 281 ? 4.837 1.657 -18.163 1.00 86.56 281 VAL A N 1
ATOM 2104 C CA . VAL A 1 281 ? 6.160 1.225 -18.635 1.00 86.56 281 VAL A CA 1
ATOM 2105 C C . VAL A 1 281 ? 6.077 -0.236 -19.046 1.00 86.56 281 VAL A C 1
ATOM 2107 O O . VAL A 1 281 ? 5.569 -1.063 -18.288 1.00 86.56 281 VAL A O 1
ATOM 2110 N N . TRP A 1 282 ? 6.544 -0.580 -20.243 1.00 88.50 282 TRP A N 1
ATOM 2111 C CA . TRP A 1 282 ? 6.513 -1.961 -20.733 1.00 88.50 282 TRP A CA 1
ATOM 2112 C C . TRP A 1 282 ? 7.614 -2.241 -21.750 1.00 88.50 282 TRP A C 1
ATOM 2114 O O . TRP A 1 282 ? 8.155 -1.339 -22.388 1.00 88.50 282 TRP A O 1
ATOM 2124 N N . ILE A 1 283 ? 7.903 -3.525 -21.932 1.00 90.06 283 ILE A N 1
ATOM 2125 C CA . ILE A 1 283 ? 8.813 -4.053 -22.937 1.00 90.06 283 ILE A CA 1
ATOM 2126 C C . ILE A 1 283 ? 8.006 -4.767 -24.012 1.00 90.06 283 ILE A C 1
ATOM 2128 O O . ILE A 1 283 ? 7.086 -5.544 -23.728 1.00 90.06 283 ILE A O 1
ATOM 2132 N N . ALA A 1 284 ? 8.375 -4.509 -25.259 1.00 91.00 284 ALA A N 1
ATOM 2133 C CA . ALA A 1 284 ? 7.875 -5.201 -26.429 1.00 91.00 284 ALA A CA 1
ATOM 2134 C C . ALA A 1 284 ? 9.023 -5.844 -27.222 1.00 91.00 284 ALA A C 1
ATOM 2136 O O . ALA A 1 284 ? 10.170 -5.408 -27.136 1.00 91.00 284 ALA A O 1
ATOM 2137 N N . ASP A 1 285 ? 8.718 -6.879 -28.002 1.00 92.00 285 ASP A N 1
ATOM 2138 C CA . ASP A 1 285 ? 9.665 -7.439 -28.971 1.00 92.00 285 ASP A CA 1
ATOM 2139 C C . ASP A 1 285 ? 9.789 -6.533 -30.216 1.00 92.00 285 ASP A C 1
ATOM 2141 O O . ASP A 1 285 ? 9.072 -5.537 -30.369 1.00 92.00 285 ASP A O 1
ATOM 2145 N N . LYS A 1 286 ? 10.687 -6.880 -31.145 1.00 91.50 286 LYS A N 1
ATOM 2146 C CA . LYS A 1 286 ? 10.856 -6.175 -32.433 1.00 91.50 286 LYS A CA 1
ATOM 2147 C C . LYS A 1 286 ? 9.569 -6.060 -33.268 1.00 91.50 286 LYS A C 1
ATOM 2149 O O . LYS A 1 286 ? 9.401 -5.106 -34.028 1.00 91.50 286 LYS A O 1
ATOM 2154 N N . ASP A 1 287 ? 8.657 -7.021 -33.119 1.00 89.81 287 ASP A N 1
ATOM 2155 C CA . ASP A 1 287 ? 7.365 -7.071 -33.807 1.00 89.81 287 ASP A CA 1
ATOM 2156 C C . ASP A 1 287 ? 6.285 -6.291 -33.026 1.00 89.81 287 ASP A C 1
ATOM 2158 O O . ASP A 1 287 ? 5.136 -6.158 -33.460 1.00 89.81 287 ASP A O 1
ATOM 2162 N N . ARG A 1 288 ? 6.693 -5.664 -31.914 1.00 87.88 288 ARG A N 1
ATOM 2163 C CA . ARG A 1 288 ? 5.912 -4.844 -30.991 1.00 87.88 288 ARG A CA 1
ATOM 2164 C C . ARG A 1 288 ? 4.815 -5.620 -30.259 1.00 87.88 288 ARG A C 1
ATOM 2166 O O . ARG A 1 288 ? 3.790 -5.027 -29.893 1.00 87.88 288 ARG A O 1
ATOM 2173 N N . ASN A 1 289 ? 5.014 -6.920 -30.057 1.00 86.31 289 ASN A N 1
ATOM 2174 C CA . ASN A 1 289 ? 4.198 -7.726 -29.158 1.00 86.31 289 ASN A CA 1
ATOM 2175 C C . ASN A 1 289 ? 4.627 -7.474 -27.712 1.00 86.31 289 ASN A C 1
ATOM 2177 O O . ASN A 1 289 ? 5.813 -7.308 -27.440 1.00 86.31 289 ASN A O 1
ATOM 2181 N N . LEU A 1 290 ? 3.663 -7.462 -26.786 1.00 84.00 290 LEU A N 1
ATOM 2182 C CA . LEU A 1 290 ? 3.945 -7.311 -25.357 1.00 84.00 290 LEU A CA 1
ATOM 2183 C C . LEU A 1 290 ? 4.803 -8.477 -24.863 1.00 84.00 290 LEU A C 1
ATOM 2185 O O . LEU A 1 290 ? 4.397 -9.632 -25.003 1.00 84.00 290 LEU A O 1
ATOM 2189 N N . VAL A 1 291 ? 5.949 -8.143 -24.277 1.00 84.31 291 VAL A N 1
ATOM 2190 C CA . VAL A 1 291 ? 6.861 -9.083 -23.623 1.00 84.31 291 VAL A CA 1
ATOM 2191 C C . VAL A 1 291 ? 6.631 -9.049 -22.121 1.00 84.31 291 VAL A C 1
ATOM 2193 O O . VAL A 1 291 ? 6.378 -10.089 -21.518 1.00 84.31 291 VAL A O 1
ATOM 2196 N N . ARG A 1 292 ? 6.717 -7.855 -21.529 1.00 80.88 292 ARG A N 1
ATOM 2197 C CA . ARG A 1 292 ? 6.637 -7.662 -20.083 1.00 80.88 292 ARG A CA 1
ATOM 2198 C C . ARG A 1 292 ? 6.070 -6.285 -19.787 1.00 80.88 292 ARG A C 1
ATOM 2200 O O . ARG A 1 292 ? 6.605 -5.288 -20.262 1.00 80.88 292 ARG A O 1
ATOM 2207 N N . ILE A 1 293 ? 5.011 -6.202 -18.999 1.00 79.00 293 ILE A N 1
ATOM 2208 C CA . ILE A 1 293 ? 4.655 -4.942 -18.337 1.00 79.00 293 ILE A CA 1
ATOM 2209 C C . ILE A 1 293 ? 5.731 -4.704 -17.280 1.00 79.00 293 ILE A C 1
ATOM 2211 O O . ILE A 1 293 ? 6.174 -5.664 -16.666 1.00 79.00 293 ILE A O 1
ATOM 2215 N N . LEU A 1 294 ? 6.189 -3.475 -17.075 1.00 74.31 294 LEU A N 1
ATOM 2216 C CA . LEU A 1 294 ? 7.100 -3.123 -15.982 1.00 74.31 294 LEU A CA 1
ATOM 2217 C C . LEU A 1 294 ? 6.433 -2.194 -14.984 1.00 74.31 294 LEU A C 1
ATOM 2219 O O . LEU A 1 294 ? 6.714 -2.316 -13.806 1.00 74.31 294 LEU A O 1
ATOM 2223 N N . MET A 1 295 ? 5.531 -1.316 -15.424 1.00 75.31 295 MET A N 1
ATOM 2224 C CA . MET A 1 295 ? 4.759 -0.478 -14.521 1.00 75.31 295 MET A CA 1
ATOM 2225 C C . MET A 1 295 ? 3.405 -0.082 -15.072 1.00 75.31 295 MET A C 1
ATOM 2227 O O . MET A 1 295 ? 3.285 0.238 -16.250 1.00 75.31 295 MET A O 1
ATOM 2231 N N . LEU A 1 296 ? 2.407 -0.043 -14.185 1.00 73.44 296 LEU A N 1
ATOM 2232 C CA . LEU A 1 296 ? 1.140 0.658 -14.395 1.00 73.44 296 LEU A CA 1
ATOM 2233 C C . LEU A 1 296 ? 0.793 1.447 -13.126 1.00 73.44 296 LEU A C 1
ATOM 2235 O O . LEU A 1 296 ? 0.380 0.883 -12.116 1.00 73.44 296 LEU A O 1
ATOM 2239 N N . ALA A 1 297 ? 0.964 2.764 -13.173 1.00 71.38 297 ALA A N 1
ATOM 2240 C CA . ALA A 1 297 ? 0.685 3.682 -12.077 1.00 71.38 297 ALA A CA 1
ATOM 2241 C C . ALA A 1 297 ? -0.533 4.542 -12.413 1.00 71.38 297 ALA A C 1
ATOM 2243 O O . ALA A 1 297 ? -0.520 5.278 -13.389 1.00 71.38 297 ALA A O 1
ATOM 2244 N N . GLY A 1 298 ? -1.582 4.476 -11.598 1.00 64.69 298 GLY A N 1
ATOM 2245 C CA . GLY A 1 298 ? -2.803 5.250 -11.815 1.00 64.69 298 GLY A CA 1
ATOM 2246 C C . GLY A 1 298 ? -3.956 4.728 -10.968 1.00 64.69 298 GLY A C 1
ATOM 2247 O O . GLY A 1 298 ? -3.950 3.556 -10.600 1.00 64.69 298 GLY A O 1
ATOM 2248 N N . GLN A 1 299 ? -4.921 5.582 -10.618 1.00 51.91 299 GLN A N 1
ATOM 2249 C CA . GLN A 1 299 ? -6.031 5.190 -9.733 1.00 51.91 299 GLN A CA 1
ATOM 2250 C C . GLN A 1 299 ? -7.358 4.960 -10.468 1.00 51.91 299 GLN A C 1
ATOM 2252 O O . GLN A 1 299 ? -8.145 4.113 -10.056 1.00 51.91 299 GLN A O 1
ATOM 2257 N N . GLN A 1 300 ? -7.617 5.674 -11.565 1.00 54.50 300 GLN A N 1
ATOM 2258 C CA . GLN A 1 300 ? -8.849 5.541 -12.345 1.00 54.50 300 GLN A CA 1
ATOM 2259 C C . GLN A 1 300 ? -8.568 4.967 -13.738 1.00 54.50 300 GLN A C 1
ATOM 2261 O O . GLN A 1 300 ? -7.794 5.530 -14.510 1.00 54.50 300 GLN A O 1
ATOM 2266 N N . ALA A 1 301 ? -9.274 3.893 -14.102 1.00 60.62 301 ALA A N 1
ATOM 2267 C CA . ALA A 1 301 ? -9.122 3.243 -15.406 1.00 60.62 301 ALA A CA 1
ATOM 2268 C C . ALA A 1 301 ? -9.260 4.227 -16.583 1.00 60.62 301 ALA A C 1
ATOM 2270 O O . ALA A 1 301 ? -8.431 4.193 -17.483 1.00 60.62 301 ALA A O 1
ATOM 2271 N N . ARG A 1 302 ? -10.221 5.167 -16.527 1.00 62.78 302 ARG A N 1
ATOM 2272 C CA . ARG A 1 302 ? -10.471 6.147 -17.603 1.00 62.78 302 ARG A CA 1
ATOM 2273 C C . ARG A 1 302 ? -9.245 6.975 -17.996 1.00 62.78 302 ARG A C 1
ATOM 2275 O O . ARG A 1 302 ? -9.099 7.314 -19.158 1.00 62.78 302 ARG A O 1
ATOM 2282 N N . TRP A 1 303 ? -8.388 7.304 -17.034 1.00 63.12 303 TRP A N 1
ATOM 2283 C CA . TRP A 1 303 ? -7.207 8.134 -17.265 1.00 63.12 303 TRP A CA 1
ATOM 2284 C C . TRP A 1 303 ? -6.008 7.285 -17.680 1.00 63.12 303 TRP A C 1
ATOM 2286 O O . TRP A 1 303 ? -5.178 7.726 -18.463 1.00 63.12 303 TRP A O 1
ATOM 2296 N N . MET A 1 304 ? -5.973 6.013 -17.269 1.00 70.62 304 MET A N 1
ATOM 2297 C CA . MET A 1 304 ? -5.043 5.037 -17.840 1.00 70.62 304 MET A CA 1
ATOM 2298 C C . MET A 1 304 ? -5.304 4.808 -19.340 1.00 70.62 304 MET A C 1
ATOM 2300 O O . MET A 1 304 ? -4.379 4.479 -20.078 1.00 70.62 304 MET A O 1
ATOM 2304 N N . GLU A 1 305 ? -6.540 5.004 -19.815 1.00 72.94 305 GLU A N 1
ATOM 2305 C CA . GLU A 1 305 ? -6.863 4.954 -21.250 1.00 72.94 305 GLU A CA 1
ATOM 2306 C C . GLU A 1 305 ? -6.236 6.106 -22.054 1.00 72.94 305 GLU A C 1
ATOM 2308 O O . GLU A 1 305 ? -6.090 5.976 -23.274 1.00 72.94 305 GLU A O 1
ATOM 2313 N N . GLU A 1 306 ? -5.839 7.203 -21.395 1.00 80.19 306 GLU A N 1
ATOM 2314 C CA . GLU A 1 306 ? -5.168 8.342 -22.039 1.00 80.19 306 GLU A CA 1
ATOM 2315 C C . GLU A 1 306 ? -3.699 8.063 -22.373 1.00 80.19 306 GLU A C 1
ATOM 2317 O O . GLU A 1 306 ? -3.146 8.709 -23.265 1.00 80.19 306 GLU A O 1
ATOM 2322 N N . ASN A 1 307 ? -3.104 7.026 -21.773 1.00 76.19 307 ASN A N 1
ATOM 2323 C CA . ASN A 1 307 ? -1.894 6.391 -22.294 1.00 76.19 307 ASN A CA 1
ATOM 2324 C C . ASN A 1 307 ? -2.253 5.634 -23.584 1.00 76.19 307 ASN A C 1
ATOM 2326 O O . ASN A 1 307 ? -2.445 4.417 -23.593 1.00 76.19 307 ASN A O 1
ATOM 2330 N N . TYR A 1 308 ? -2.460 6.361 -24.684 1.00 81.50 308 TYR A N 1
ATOM 2331 C CA . TYR A 1 308 ? -3.067 5.817 -25.895 1.00 81.50 308 TYR A CA 1
ATOM 2332 C C . TYR A 1 308 ? -2.183 4.802 -26.631 1.00 81.50 308 TYR A C 1
ATOM 2334 O O . TYR A 1 308 ? -2.733 3.932 -27.321 1.00 81.50 308 TYR A O 1
ATOM 2342 N N . TYR A 1 309 ? -0.848 4.874 -26.522 1.00 83.62 309 TYR A N 1
ATOM 2343 C CA . TYR A 1 309 ? 0.038 3.868 -27.124 1.00 83.62 309 TYR A CA 1
ATOM 2344 C C . TYR A 1 309 ? -0.137 2.525 -26.423 1.00 83.62 309 TYR A C 1
ATOM 2346 O O . TYR A 1 309 ? -0.330 1.499 -27.092 1.00 83.62 309 TYR A O 1
ATOM 2354 N N . TRP A 1 310 ? -0.139 2.557 -25.094 1.00 80.31 310 TRP A N 1
ATOM 2355 C CA . TRP A 1 310 ? -0.447 1.435 -24.228 1.00 80.31 310 TRP A CA 1
ATOM 2356 C C . TRP A 1 310 ? -1.872 0.917 -24.457 1.00 80.31 310 TRP A C 1
ATOM 2358 O O . TRP A 1 310 ? -2.076 -0.229 -24.870 1.00 80.31 310 TRP A O 1
ATOM 2368 N N . HIS A 1 311 ? -2.875 1.770 -24.255 1.00 77.44 311 HIS A N 1
ATOM 2369 C CA . HIS A 1 311 ? -4.283 1.393 -24.227 1.00 77.44 311 HIS A CA 1
ATOM 2370 C C . HIS A 1 311 ? -4.751 0.794 -25.558 1.00 77.44 311 HIS A C 1
ATOM 2372 O O . HIS A 1 311 ? -5.394 -0.260 -25.576 1.00 77.44 311 HIS A O 1
ATOM 2378 N N . ARG A 1 312 ? -4.367 1.392 -26.695 1.00 80.06 312 ARG A N 1
ATOM 2379 C CA . ARG A 1 312 ? -4.785 0.912 -28.022 1.00 80.06 312 ARG A CA 1
ATOM 2380 C C . ARG A 1 312 ? -4.294 -0.505 -28.328 1.00 80.06 312 ARG A C 1
ATOM 2382 O O . ARG A 1 312 ? -4.976 -1.235 -29.049 1.00 80.06 312 ARG A O 1
ATOM 2389 N N . ARG A 1 313 ? -3.108 -0.879 -27.844 1.00 74.62 313 ARG A N 1
ATOM 2390 C CA . ARG A 1 313 ? -2.491 -2.186 -28.125 1.00 74.62 313 ARG A CA 1
ATOM 2391 C C . ARG A 1 313 ? -2.796 -3.215 -27.052 1.00 74.62 313 ARG A C 1
ATOM 2393 O O . ARG A 1 313 ? -3.080 -4.366 -27.375 1.00 74.62 313 ARG A O 1
ATOM 2400 N N . PHE A 1 314 ? -2.731 -2.800 -25.795 1.00 71.25 314 PHE A N 1
ATOM 2401 C CA . PHE A 1 314 ? -2.697 -3.707 -24.659 1.00 71.25 314 PHE A CA 1
ATOM 2402 C C . PHE A 1 314 ? -3.803 -3.451 -23.650 1.00 71.25 314 PHE A C 1
ATOM 2404 O O . PHE A 1 314 ? -4.035 -4.338 -22.848 1.00 71.25 314 PHE A O 1
ATOM 2411 N N . GLY A 1 315 ? -4.575 -2.363 -23.725 1.00 59.28 315 GLY A N 1
ATOM 2412 C CA . GLY A 1 315 ? -5.655 -2.079 -22.768 1.00 59.28 315 GLY A CA 1
ATOM 2413 C C . GLY A 1 315 ? -6.615 -3.256 -22.542 1.00 59.28 315 GLY A C 1
ATOM 2414 O O . GLY A 1 315 ? -6.930 -3.598 -21.408 1.00 59.28 315 GLY A O 1
ATOM 2415 N N . ARG A 1 316 ? -6.988 -3.967 -23.618 1.00 56.53 316 ARG A N 1
ATOM 2416 C CA . ARG A 1 316 ? -7.835 -5.175 -23.543 1.00 56.53 316 ARG A CA 1
ATOM 2417 C C . ARG A 1 316 ? -7.107 -6.437 -23.055 1.00 56.53 316 ARG A C 1
ATOM 2419 O O . ARG A 1 316 ? -7.752 -7.298 -22.473 1.00 56.53 316 ARG A O 1
ATOM 2426 N N . LYS A 1 317 ? -5.800 -6.572 -23.322 1.00 50.12 317 LYS A N 1
ATOM 2427 C CA . LYS A 1 317 ? -4.980 -7.745 -22.947 1.00 50.12 317 LYS A CA 1
ATOM 2428 C C . LYS A 1 317 ? -4.438 -7.612 -21.516 1.00 50.12 317 LYS A C 1
ATOM 2430 O O . LYS A 1 317 ? -4.486 -8.569 -20.760 1.00 50.12 317 LYS A O 1
ATOM 2435 N N . ALA A 1 318 ? -4.011 -6.425 -21.107 1.00 48.75 318 ALA A N 1
ATOM 2436 C CA . ALA A 1 318 ? -3.594 -6.097 -19.749 1.00 48.75 318 ALA A CA 1
ATOM 2437 C C . ALA A 1 318 ? -4.752 -6.215 -18.752 1.00 48.75 318 ALA A C 1
ATOM 2439 O O . ALA A 1 318 ? -4.589 -6.874 -17.733 1.00 48.75 318 ALA A O 1
ATOM 2440 N N . GLY A 1 319 ? -5.947 -5.721 -19.110 1.00 47.16 319 GLY A N 1
ATOM 2441 C CA . GLY A 1 319 ? -7.168 -5.963 -18.331 1.00 47.16 319 GLY A CA 1
ATOM 2442 C C . GLY A 1 319 ? -7.610 -7.433 -18.281 1.00 47.16 319 GLY A C 1
ATOM 2443 O O . GLY A 1 319 ? -8.489 -7.767 -17.503 1.00 47.16 319 GLY A O 1
ATOM 2444 N N . SER A 1 320 ? -7.015 -8.321 -19.092 1.00 45.47 320 SER A N 1
ATOM 2445 C CA . SER A 1 320 ? -7.198 -9.777 -18.972 1.00 45.47 320 SER A CA 1
ATOM 2446 C C . SER A 1 320 ? -6.089 -10.472 -18.173 1.00 45.47 320 SER A C 1
ATOM 2448 O O . SER A 1 320 ? -6.255 -11.631 -17.811 1.00 45.47 320 SER A O 1
ATOM 2450 N N . LEU A 1 321 ? -4.971 -9.793 -17.891 1.00 48.50 321 LEU A N 1
ATOM 2451 C CA . LEU A 1 321 ? -3.843 -10.345 -17.131 1.00 48.50 321 LEU A CA 1
ATOM 2452 C C . LEU A 1 321 ? -3.954 -10.020 -15.636 1.00 48.50 321 LEU A C 1
ATOM 2454 O O . LEU A 1 321 ? -3.613 -10.864 -14.804 1.00 48.50 321 LEU A O 1
ATOM 2458 N N . VAL A 1 322 ? -4.431 -8.814 -15.313 1.00 50.19 322 VAL A N 1
ATOM 2459 C CA . VAL A 1 322 ? -4.589 -8.281 -13.955 1.00 50.19 322 VAL A CA 1
ATOM 2460 C C . VAL A 1 322 ? -5.755 -7.282 -13.944 1.00 50.19 322 VAL A C 1
ATOM 2462 O O . VAL A 1 322 ? -5.788 -6.369 -14.766 1.00 50.19 322 VAL A O 1
ATOM 2465 N N . ASP A 1 323 ? -6.680 -7.417 -12.993 1.00 48.78 323 ASP A N 1
ATOM 2466 C CA . ASP 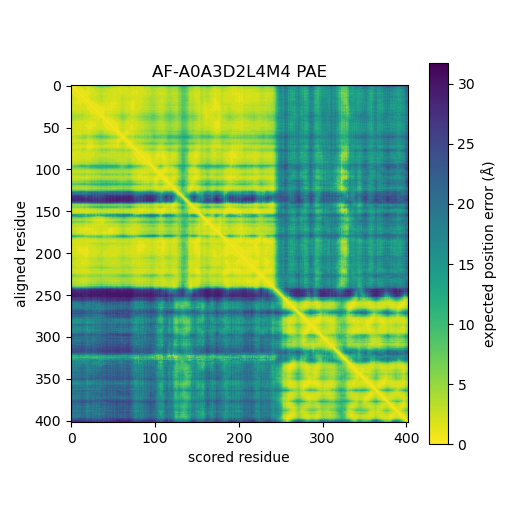A 1 323 ? -7.831 -6.518 -12.822 1.00 48.78 323 ASP A CA 1
ATOM 2467 C C . ASP A 1 323 ? -7.496 -5.290 -11.956 1.00 48.78 323 ASP A C 1
ATOM 2469 O O . ASP A 1 323 ? -8.111 -4.234 -12.111 1.00 48.78 323 ASP A O 1
ATOM 2473 N N . ALA A 1 324 ? -6.516 -5.409 -11.049 1.00 53.66 324 ALA A N 1
ATOM 2474 C CA . ALA A 1 324 ? -5.949 -4.294 -10.287 1.00 53.66 324 ALA A CA 1
ATOM 2475 C C . ALA A 1 324 ? -4.568 -4.608 -9.691 1.00 53.66 324 ALA A C 1
ATOM 2477 O O . ALA A 1 324 ? -4.232 -5.769 -9.474 1.00 53.66 324 ALA A O 1
ATOM 2478 N N . ILE A 1 325 ? -3.795 -3.568 -9.367 1.00 58.97 325 ILE A N 1
ATOM 2479 C CA . ILE A 1 325 ? -2.496 -3.681 -8.687 1.00 58.97 325 ILE A CA 1
ATOM 2480 C C . ILE A 1 325 ? -2.629 -3.167 -7.253 1.00 58.97 325 ILE A C 1
ATOM 2482 O O . ILE A 1 325 ? -3.094 -2.043 -7.039 1.00 58.97 325 ILE A O 1
ATOM 2486 N N . SER A 1 326 ? -2.192 -3.984 -6.294 1.00 53.75 326 SER A N 1
ATOM 2487 C CA . SER A 1 326 ? -2.033 -3.619 -4.895 1.00 53.75 326 SER A CA 1
ATOM 2488 C C . SER A 1 326 ? -0.577 -3.318 -4.549 1.00 53.75 326 SER A C 1
ATOM 2490 O O . SER A 1 326 ? 0.305 -4.135 -4.802 1.00 53.75 326 SER A O 1
ATOM 2492 N N . GLY A 1 327 ? -0.331 -2.148 -3.956 1.00 54.19 327 GLY A N 1
ATOM 2493 C CA . GLY A 1 327 ? 1.003 -1.669 -3.588 1.00 54.19 327 GLY A CA 1
ATOM 2494 C C . GLY A 1 327 ? 0.951 -0.326 -2.844 1.00 54.19 327 GLY A C 1
ATOM 2495 O O . GLY A 1 327 ? -0.081 0.342 -2.869 1.00 54.19 327 GLY A O 1
ATOM 2496 N N . PRO A 1 328 ? 2.034 0.117 -2.180 1.00 54.91 328 PRO A N 1
ATOM 2497 C CA . PRO A 1 328 ? 2.018 1.367 -1.421 1.00 54.91 328 PRO A CA 1
ATOM 2498 C C . PRO A 1 328 ? 1.835 2.608 -2.309 1.00 54.91 328 PRO A C 1
ATOM 2500 O O . PRO A 1 328 ? 2.460 2.745 -3.361 1.00 54.91 328 PRO A O 1
ATOM 2503 N N . THR A 1 329 ? 1.040 3.577 -1.846 1.00 57.94 329 THR A N 1
ATOM 2504 C CA . THR A 1 329 ? 0.869 4.877 -2.521 1.00 57.94 329 THR A CA 1
ATOM 2505 C C . THR A 1 329 ? 2.185 5.675 -2.545 1.00 57.94 329 THR A C 1
ATOM 2507 O O . THR A 1 329 ? 2.825 5.814 -1.503 1.00 57.94 329 THR A O 1
ATOM 2510 N N . ARG A 1 330 ? 2.566 6.259 -3.695 1.00 67.00 330 ARG A N 1
ATOM 2511 C CA . ARG A 1 330 ? 3.831 7.007 -3.882 1.00 67.00 330 ARG A CA 1
ATOM 2512 C C . ARG A 1 330 ? 3.625 8.470 -4.310 1.00 67.00 330 ARG A C 1
ATOM 2514 O O . ARG A 1 330 ? 2.700 8.753 -5.073 1.00 67.00 330 ARG A O 1
ATOM 2521 N N . ARG A 1 331 ? 4.510 9.370 -3.864 1.00 65.94 331 ARG A N 1
ATOM 2522 C CA . ARG A 1 331 ? 4.600 10.788 -4.283 1.00 65.94 331 ARG A CA 1
ATOM 2523 C C . ARG A 1 331 ? 5.357 10.970 -5.626 1.00 65.94 331 ARG A C 1
ATOM 2525 O O . ARG A 1 331 ? 5.993 10.025 -6.090 1.00 65.94 331 ARG A O 1
ATOM 2532 N N . PRO A 1 332 ? 5.296 12.145 -6.276 1.00 74.38 332 PRO A N 1
ATOM 2533 C CA . PRO A 1 332 ? 6.256 12.521 -7.325 1.00 74.38 332 PRO A CA 1
ATOM 2534 C C . PRO A 1 332 ? 7.714 12.385 -6.841 1.00 74.38 332 PRO A C 1
ATOM 2536 O O . PRO A 1 332 ? 7.963 12.398 -5.633 1.00 74.38 332 PRO A O 1
ATOM 2539 N N . GLY A 1 333 ? 8.665 12.213 -7.762 1.00 78.06 333 GLY A N 1
ATOM 2540 C CA . GLY A 1 333 ? 10.088 12.016 -7.453 1.00 78.06 333 GLY A CA 1
ATOM 2541 C C . GLY A 1 333 ? 10.787 11.006 -8.368 1.00 78.06 333 GLY A C 1
ATOM 2542 O O . GLY A 1 333 ? 10.288 10.689 -9.440 1.00 78.06 333 GLY A O 1
ATOM 2543 N N . GLN A 1 334 ? 11.941 10.492 -7.936 1.00 80.69 334 GLN A N 1
ATOM 2544 C CA . GLN A 1 334 ? 12.755 9.517 -8.681 1.00 80.69 334 GLN A CA 1
ATOM 2545 C C . GLN A 1 334 ? 12.182 8.104 -8.570 1.00 80.69 334 GLN A C 1
ATOM 2547 O O . GLN A 1 334 ? 11.811 7.704 -7.471 1.00 80.69 334 GLN A O 1
ATOM 2552 N N . TYR A 1 335 ? 12.148 7.359 -9.670 1.00 79.25 335 TYR A N 1
ATOM 2553 C CA . TYR A 1 335 ? 11.709 5.973 -9.845 1.00 79.25 335 TYR A CA 1
ATOM 2554 C C . TYR A 1 335 ? 12.904 5.187 -10.393 1.00 79.25 335 TYR A C 1
ATOM 2556 O O . TYR A 1 335 ? 13.627 5.695 -11.239 1.00 79.25 335 TYR A O 1
ATOM 2564 N N . LYS A 1 336 ? 13.104 3.953 -9.942 1.00 79.94 336 LYS A N 1
ATOM 2565 C CA . LYS A 1 336 ? 13.934 2.957 -10.627 1.00 79.94 336 LYS A CA 1
ATOM 2566 C C . LYS A 1 336 ? 13.004 1.803 -11.025 1.00 79.94 336 LYS A C 1
ATOM 2568 O O . LYS A 1 336 ? 11.895 1.762 -10.521 1.00 79.94 336 LYS A O 1
ATOM 2573 N N . LEU A 1 337 ? 13.332 0.984 -12.011 1.00 78.81 337 LEU A N 1
ATOM 2574 C CA . LEU A 1 337 ? 12.634 -0.251 -12.378 1.00 78.81 337 LEU A CA 1
ATOM 2575 C C . LEU A 1 337 ? 13.704 -1.249 -12.789 1.00 78.81 337 LEU A C 1
ATOM 2577 O O . LEU A 1 337 ? 14.640 -0.866 -13.492 1.00 78.81 337 LEU A O 1
ATOM 2581 N N . VAL A 1 338 ? 13.533 -2.524 -12.450 1.00 80.25 338 VAL A N 1
ATOM 2582 C CA . VAL A 1 338 ? 14.418 -3.598 -12.915 1.00 80.25 338 VAL A CA 1
ATOM 2583 C C . VAL A 1 338 ? 13.646 -4.616 -13.745 1.00 80.25 338 VAL A C 1
ATOM 2585 O O . VAL A 1 338 ? 12.545 -5.034 -13.387 1.00 80.25 338 VAL A O 1
ATOM 2588 N N . TRP A 1 339 ? 14.237 -5.035 -14.863 1.00 83.06 339 TRP A N 1
ATOM 2589 C CA . TRP A 1 339 ? 13.762 -6.171 -15.643 1.00 83.06 339 TRP A CA 1
ATOM 2590 C C . TRP A 1 339 ? 14.739 -7.341 -15.537 1.00 83.06 339 TRP A C 1
ATOM 2592 O O . TRP A 1 339 ? 15.938 -7.196 -15.756 1.00 83.06 339 TRP A O 1
ATOM 2602 N N . ASP A 1 340 ? 14.199 -8.517 -15.237 1.00 75.31 340 ASP A N 1
ATOM 2603 C CA . ASP A 1 340 ? 14.912 -9.782 -15.030 1.00 75.31 340 ASP A CA 1
ATOM 2604 C C . ASP A 1 340 ? 14.998 -10.650 -16.302 1.00 75.31 340 ASP A C 1
ATOM 2606 O O . ASP A 1 340 ? 15.371 -11.824 -16.245 1.00 75.31 340 ASP A O 1
ATOM 2610 N N . GLY A 1 341 ? 14.595 -10.102 -17.454 1.00 79.44 341 GLY A N 1
ATOM 2611 C CA . GLY A 1 341 ? 14.571 -10.827 -18.724 1.00 79.44 341 GLY A CA 1
ATOM 2612 C C . GLY A 1 341 ? 13.430 -11.822 -18.852 1.00 79.44 341 GLY A C 1
ATOM 2613 O O . GLY A 1 341 ? 13.490 -12.720 -19.696 1.00 79.44 341 GLY A O 1
ATOM 2614 N N . ARG A 1 342 ? 12.392 -11.711 -18.022 1.00 79.31 342 ARG A N 1
ATOM 2615 C CA . ARG A 1 342 ? 11.223 -12.584 -18.099 1.00 79.31 342 ARG A CA 1
ATOM 2616 C C . ARG A 1 342 ? 10.047 -11.892 -18.760 1.00 79.31 342 ARG A C 1
ATOM 2618 O O . ARG A 1 342 ? 9.827 -10.689 -18.631 1.00 79.31 342 ARG A O 1
ATOM 2625 N N . THR A 1 343 ? 9.273 -12.690 -19.473 1.00 77.38 343 THR A N 1
ATOM 2626 C CA . THR A 1 343 ? 7.951 -12.321 -19.960 1.00 77.38 343 THR A CA 1
ATOM 2627 C C . THR A 1 343 ? 6.969 -12.179 -18.805 1.00 77.38 343 THR A C 1
ATOM 2629 O O . THR A 1 343 ? 7.224 -12.592 -17.671 1.00 77.38 343 THR A O 1
ATOM 2632 N N . ASP A 1 344 ? 5.809 -11.618 -19.107 1.00 64.31 344 ASP A N 1
ATOM 2633 C CA . ASP A 1 344 ? 4.642 -11.611 -18.233 1.00 64.31 344 ASP A CA 1
ATOM 2634 C C . ASP A 1 344 ? 4.313 -13.022 -17.682 1.00 64.31 344 ASP A C 1
ATOM 2636 O O . ASP A 1 344 ? 4.112 -13.197 -16.484 1.00 64.31 344 ASP A O 1
ATOM 2640 N N . ASP A 1 345 ? 4.388 -14.065 -18.508 1.00 63.75 345 ASP A N 1
ATOM 2641 C CA . ASP A 1 345 ? 4.077 -15.446 -18.105 1.00 63.75 345 ASP A CA 1
ATOM 2642 C C . ASP A 1 345 ? 5.240 -16.173 -17.388 1.00 63.75 345 ASP A C 1
ATOM 2644 O O . ASP A 1 345 ? 5.205 -17.391 -17.215 1.00 63.75 345 ASP A O 1
ATOM 2648 N N . GLY A 1 346 ? 6.299 -15.453 -17.001 1.00 63.03 346 GLY A N 1
ATOM 2649 C CA . GLY A 1 346 ? 7.453 -15.998 -16.272 1.00 63.03 346 GLY A CA 1
ATOM 2650 C C . GLY A 1 346 ? 8.472 -16.757 -17.132 1.00 63.03 346 GLY A C 1
ATOM 2651 O O . GLY A 1 346 ? 9.494 -17.207 -16.616 1.00 63.03 346 GLY A O 1
ATOM 2652 N N . HIS A 1 347 ? 8.244 -16.881 -18.443 1.00 73.19 347 HIS A N 1
ATOM 2653 C CA . HIS A 1 347 ? 9.226 -17.451 -19.371 1.00 73.19 347 HIS A CA 1
ATOM 2654 C C . HIS A 1 347 ? 10.379 -16.476 -19.600 1.00 73.19 347 HIS A C 1
ATOM 2656 O O . HIS A 1 347 ? 10.137 -15.282 -19.764 1.00 73.19 347 HIS A O 1
ATOM 2662 N N . THR A 1 348 ? 11.610 -16.971 -19.674 1.00 78.81 348 THR A N 1
ATOM 2663 C CA . THR A 1 348 ? 12.783 -16.174 -20.055 1.00 78.81 348 THR A CA 1
ATOM 2664 C C . THR A 1 348 ? 12.732 -15.780 -21.529 1.00 78.81 348 THR A C 1
ATOM 2666 O O . THR A 1 348 ? 12.221 -16.522 -22.374 1.00 78.81 348 THR A O 1
ATOM 2669 N N . VAL A 1 349 ? 13.271 -14.605 -21.851 1.00 83.44 349 VAL A N 1
ATOM 2670 C CA . VAL A 1 349 ? 13.442 -14.156 -23.235 1.00 83.44 349 VAL A CA 1
ATOM 2671 C C . VAL A 1 349 ? 14.880 -14.367 -23.708 1.00 83.44 349 VAL A C 1
ATOM 2673 O O . VAL A 1 349 ? 15.827 -14.292 -22.929 1.00 83.44 349 VAL A O 1
ATOM 2676 N N . GLY A 1 350 ? 15.052 -14.655 -24.998 1.00 83.12 350 GLY A N 1
ATOM 2677 C CA . GLY A 1 350 ? 16.373 -14.854 -25.598 1.00 83.12 350 GLY A CA 1
ATOM 2678 C C . GLY A 1 350 ? 17.056 -13.546 -26.023 1.00 83.12 350 GLY A C 1
ATOM 2679 O O . GLY A 1 350 ? 16.428 -12.484 -26.006 1.00 83.12 350 GLY A O 1
ATOM 2680 N N . PRO A 1 351 ? 18.321 -13.603 -26.479 1.00 85.75 351 PRO A N 1
ATOM 2681 C CA . PRO A 1 351 ? 19.005 -12.453 -27.059 1.00 85.75 351 PRO A CA 1
ATOM 2682 C C . PRO A 1 351 ? 18.250 -11.947 -28.290 1.00 85.75 351 PRO A C 1
ATOM 2684 O O . PRO A 1 351 ? 17.732 -12.743 -29.079 1.00 85.75 351 PRO A O 1
ATOM 2687 N N . GLY A 1 352 ? 18.192 -10.634 -28.479 1.00 89.25 352 GLY A N 1
ATOM 2688 C CA . GLY A 1 352 ? 17.423 -10.051 -29.574 1.00 89.25 352 GLY A CA 1
ATOM 2689 C C . GLY A 1 352 ? 17.129 -8.572 -29.394 1.00 89.25 352 GLY A C 1
ATOM 2690 O O . GLY A 1 352 ? 17.550 -7.956 -28.419 1.00 89.25 352 GLY A O 1
ATOM 2691 N N . GLU A 1 353 ? 16.414 -8.013 -30.365 1.00 92.81 353 GLU A N 1
ATOM 2692 C CA . GLU A 1 353 ? 15.954 -6.627 -30.335 1.00 92.81 353 GLU A CA 1
ATOM 2693 C C . GLU A 1 353 ? 14.627 -6.513 -29.582 1.00 92.81 353 GLU A C 1
ATOM 2695 O O . GLU A 1 353 ? 13.668 -7.245 -29.854 1.00 92.81 353 GLU A O 1
ATOM 2700 N N . TYR A 1 354 ? 14.583 -5.549 -28.673 1.00 94.50 354 TYR A N 1
ATOM 2701 C CA . TYR A 1 354 ? 13.441 -5.223 -27.836 1.00 94.50 354 TYR A CA 1
ATOM 2702 C C . TYR A 1 354 ? 13.234 -3.712 -27.808 1.00 94.50 354 TYR A C 1
ATOM 2704 O O . TYR A 1 354 ? 14.099 -2.922 -28.195 1.00 94.50 354 TYR A O 1
ATOM 2712 N N . ILE A 1 355 ? 12.058 -3.311 -27.344 1.00 95.50 355 ILE A N 1
ATOM 2713 C CA . ILE A 1 355 ? 11.669 -1.915 -27.227 1.00 95.50 355 ILE A CA 1
ATOM 2714 C C . ILE A 1 355 ? 11.146 -1.695 -25.816 1.00 95.50 355 ILE A C 1
ATOM 2716 O O . ILE A 1 355 ? 10.145 -2.294 -25.427 1.00 95.50 355 ILE A O 1
ATOM 2720 N N . LEU A 1 356 ? 11.812 -0.826 -25.065 1.00 95.38 356 LEU A N 1
ATOM 2721 C CA . LEU A 1 356 ? 11.278 -0.257 -23.838 1.00 95.38 356 LEU A CA 1
ATOM 2722 C C . LEU A 1 356 ? 10.381 0.924 -24.203 1.00 95.38 356 LEU A C 1
ATOM 2724 O O . LEU A 1 356 ? 10.756 1.760 -25.024 1.00 95.38 356 LEU A O 1
ATOM 2728 N N . HIS A 1 357 ? 9.224 1.012 -23.565 1.00 94.44 357 HIS A N 1
ATOM 2729 C CA . HIS A 1 357 ? 8.308 2.135 -23.672 1.00 94.44 357 HIS A CA 1
ATOM 2730 C C . HIS A 1 357 ? 8.038 2.726 -22.292 1.00 94.44 357 HIS A C 1
ATOM 2732 O O . HIS A 1 357 ? 7.791 1.969 -21.355 1.00 94.44 357 HIS A O 1
ATOM 2738 N N . LEU A 1 358 ? 8.038 4.056 -22.200 1.00 93.38 358 LEU A N 1
ATOM 2739 C CA . LEU A 1 358 ? 7.573 4.820 -21.045 1.00 93.38 358 LEU A CA 1
ATOM 2740 C C . LEU A 1 358 ? 6.486 5.779 -21.526 1.00 93.38 358 LEU A C 1
ATOM 2742 O O . LEU A 1 358 ? 6.695 6.534 -22.471 1.00 93.38 358 LEU A O 1
ATOM 2746 N N . GLU A 1 359 ? 5.316 5.742 -20.909 1.00 92.06 359 GLU A N 1
ATOM 2747 C CA . GLU A 1 359 ? 4.185 6.598 -21.253 1.00 92.06 359 GLU A CA 1
ATOM 2748 C C . GLU A 1 359 ? 3.616 7.224 -19.985 1.00 92.06 359 GLU A C 1
ATOM 2750 O O . GLU A 1 359 ? 3.472 6.532 -18.981 1.00 92.06 359 GLU A O 1
ATOM 2755 N N . ALA A 1 360 ? 3.312 8.517 -20.024 1.00 90.56 360 ALA A N 1
ATOM 2756 C CA . ALA A 1 360 ? 2.751 9.265 -18.910 1.00 90.56 360 ALA A CA 1
ATOM 2757 C C . ALA A 1 360 ? 1.625 10.185 -19.401 1.00 90.56 360 ALA A C 1
ATOM 2759 O O . ALA A 1 360 ? 1.824 10.953 -20.342 1.00 90.56 360 ALA A O 1
ATOM 2760 N N . ALA A 1 361 ? 0.461 10.136 -18.753 1.00 88.25 361 ALA A N 1
ATOM 2761 C CA . ALA A 1 361 ? -0.694 10.981 -19.060 1.00 88.25 361 ALA A CA 1
ATOM 2762 C C . ALA A 1 361 ? -1.276 11.590 -17.782 1.00 88.25 361 ALA A C 1
ATOM 2764 O O . ALA A 1 361 ? -1.681 10.861 -16.876 1.00 88.25 361 ALA A O 1
ATOM 2765 N N . ARG A 1 362 ? -1.340 12.918 -17.679 1.00 87.88 362 ARG A N 1
ATOM 2766 C CA . ARG A 1 362 ? -1.937 13.585 -16.510 1.00 87.88 362 ARG A CA 1
ATOM 2767 C C . ARG A 1 362 ? -3.420 13.880 -16.720 1.00 87.88 362 ARG A C 1
ATOM 2769 O O . ARG A 1 362 ? -3.819 14.280 -17.807 1.00 87.88 362 ARG A O 1
ATOM 2776 N N . GLU A 1 363 ? -4.227 13.753 -15.658 1.00 81.81 363 GLU A N 1
ATOM 2777 C CA . GLU A 1 363 ? -5.654 14.108 -15.700 1.00 81.81 363 GLU A CA 1
ATOM 2778 C C . GLU A 1 363 ? -5.814 15.564 -16.156 1.00 81.81 363 GLU A C 1
ATOM 2780 O O . GLU A 1 363 ? -5.335 16.482 -15.492 1.00 81.81 363 GLU A O 1
ATOM 2785 N N . HIS A 1 364 ? -6.470 15.779 -17.300 1.00 79.88 364 HIS A N 1
ATOM 2786 C CA . HIS A 1 364 ? -6.602 17.107 -17.919 1.00 79.88 364 HIS A CA 1
ATOM 2787 C C . HIS A 1 364 ? -5.262 17.817 -18.222 1.00 79.88 364 HIS A C 1
ATOM 2789 O O . HIS A 1 364 ? -5.242 19.038 -18.395 1.00 79.88 364 HIS A O 1
ATOM 2795 N N . GLY A 1 365 ? -4.156 17.073 -18.268 1.00 80.19 365 GLY A N 1
ATOM 2796 C CA . GLY A 1 365 ? -2.805 17.580 -18.469 1.00 80.19 365 GLY A CA 1
ATOM 2797 C C . GLY A 1 365 ? -2.210 17.167 -19.808 1.00 80.19 365 GLY A C 1
ATOM 2798 O O . GLY A 1 365 ? -2.927 16.975 -20.794 1.00 80.19 365 GLY A O 1
ATOM 2799 N N . GLU A 1 366 ? -0.881 17.086 -19.851 1.00 84.81 366 GLU A N 1
ATOM 2800 C CA . GLU A 1 366 ? -0.175 16.659 -21.049 1.00 84.81 366 GLU A CA 1
ATOM 2801 C C . GLU A 1 366 ? 0.024 15.141 -21.066 1.00 84.81 366 GLU A C 1
ATOM 2803 O O . GLU A 1 366 ? -0.192 14.420 -20.087 1.00 84.81 366 GLU A O 1
ATOM 2808 N N . HIS A 1 367 ? 0.403 14.664 -22.245 1.00 90.62 367 HIS A N 1
ATOM 2809 C CA . HIS A 1 367 ? 0.755 13.282 -22.508 1.00 90.62 367 HIS A CA 1
ATOM 2810 C C . HIS A 1 367 ? 2.182 13.246 -23.041 1.00 90.62 367 HIS A C 1
ATOM 2812 O O . HIS A 1 367 ? 2.546 14.049 -23.905 1.00 90.62 367 HIS A O 1
ATOM 2818 N N . GLN A 1 368 ? 2.972 12.303 -22.545 1.00 92.81 368 GLN A N 1
ATOM 2819 C CA . GLN A 1 368 ? 4.331 12.058 -22.995 1.00 92.81 368 GLN A CA 1
ATOM 2820 C C . GLN A 1 368 ? 4.538 10.565 -23.247 1.00 92.81 368 GLN A C 1
ATOM 2822 O O . GLN A 1 368 ? 4.120 9.721 -22.457 1.00 92.81 368 GLN A O 1
ATOM 2827 N N . HIS A 1 369 ? 5.206 10.236 -24.352 1.00 94.19 369 HIS A N 1
ATOM 2828 C CA . HIS A 1 369 ? 5.599 8.872 -24.691 1.00 94.19 369 HIS A CA 1
ATOM 2829 C C . HIS A 1 369 ? 7.038 8.855 -25.180 1.00 94.19 369 HIS A C 1
ATOM 2831 O O . HIS A 1 369 ? 7.367 9.533 -26.149 1.00 94.19 369 HIS A O 1
ATOM 2837 N N . GLU A 1 370 ? 7.854 8.031 -24.538 1.00 94.44 370 GLU A N 1
ATOM 2838 C CA . GLU A 1 370 ? 9.241 7.781 -24.895 1.00 94.44 370 GLU A CA 1
ATOM 2839 C C . GLU A 1 370 ? 9.448 6.298 -25.202 1.00 94.44 370 GLU A C 1
ATOM 2841 O O . GLU A 1 370 ? 8.756 5.410 -24.685 1.00 94.44 370 GLU A O 1
ATOM 2846 N N . SER A 1 371 ? 10.422 6.000 -26.061 1.00 94.00 371 SER A N 1
ATOM 2847 C CA . SER A 1 371 ? 10.798 4.615 -26.334 1.00 94.00 371 SER A CA 1
ATOM 2848 C C . SER A 1 371 ? 12.275 4.454 -26.638 1.00 94.00 371 SER A C 1
ATOM 2850 O O . SER A 1 371 ? 12.836 5.228 -27.412 1.00 94.00 371 SER A O 1
ATOM 2852 N N . VAL A 1 372 ? 12.864 3.385 -26.109 1.00 94.75 372 VAL A N 1
ATOM 2853 C CA . VAL A 1 372 ? 14.261 3.009 -26.330 1.00 94.75 372 VAL A CA 1
ATOM 2854 C C . VAL A 1 372 ? 14.288 1.644 -26.996 1.00 94.75 372 VAL A C 1
ATOM 2856 O O . VAL A 1 372 ? 13.817 0.658 -26.434 1.00 94.75 372 VAL A O 1
ATOM 2859 N N . THR A 1 373 ? 14.835 1.576 -28.209 1.00 94.75 373 THR A N 1
ATOM 2860 C CA . THR A 1 373 ? 15.150 0.286 -28.839 1.00 94.75 373 THR A CA 1
ATOM 2861 C C . THR A 1 373 ? 16.501 -0.182 -28.326 1.00 94.75 373 THR A C 1
ATOM 2863 O O . THR A 1 373 ? 17.463 0.586 -28.348 1.00 94.75 373 THR A O 1
ATOM 2866 N N . PHE A 1 374 ? 16.579 -1.428 -27.876 1.00 91.81 374 PHE A N 1
ATOM 2867 C CA . PHE A 1 374 ? 17.802 -2.006 -27.336 1.00 91.81 374 PHE A CA 1
ATOM 2868 C C . PHE A 1 374 ? 17.980 -3.454 -27.784 1.00 91.81 374 PHE A C 1
ATOM 2870 O O . PHE A 1 374 ? 17.023 -4.136 -28.154 1.00 91.81 374 PHE A O 1
ATOM 2877 N N . THR A 1 375 ? 19.221 -3.930 -27.716 1.00 88.88 375 THR A N 1
ATOM 2878 C CA . THR A 1 375 ? 19.564 -5.316 -28.032 1.00 88.88 375 THR A CA 1
ATOM 2879 C C . THR A 1 375 ? 20.003 -6.021 -26.761 1.00 88.88 375 THR A C 1
ATOM 2881 O O . THR A 1 375 ? 21.030 -5.674 -26.179 1.00 88.88 375 THR A O 1
ATOM 2884 N N . LEU A 1 376 ? 19.249 -7.037 -26.346 1.00 86.62 376 LEU A N 1
ATOM 2885 C CA . LEU A 1 376 ? 19.664 -7.923 -25.267 1.00 86.62 376 LEU A CA 1
ATOM 2886 C C . LEU A 1 376 ? 20.784 -8.827 -25.795 1.00 86.62 376 LEU A C 1
ATOM 2888 O O . LEU A 1 376 ? 20.556 -9.668 -26.668 1.00 86.62 376 LEU A O 1
ATOM 2892 N N . SER A 1 377 ? 22.004 -8.613 -25.308 1.00 83.62 377 SER A N 1
ATOM 2893 C CA . SER A 1 377 ? 23.212 -9.327 -25.734 1.00 83.62 377 SER A CA 1
ATOM 2894 C C . SER A 1 377 ? 24.203 -9.458 -24.569 1.00 83.62 377 SER A C 1
ATOM 2896 O O . SER A 1 377 ? 23.834 -9.236 -23.421 1.00 83.62 377 SER A O 1
ATOM 2898 N N . ALA A 1 378 ? 25.453 -9.844 -24.836 1.00 80.06 378 ALA A N 1
ATOM 2899 C CA . ALA A 1 378 ? 26.508 -9.821 -23.820 1.00 80.06 378 ALA A CA 1
ATOM 2900 C C . ALA A 1 378 ? 27.095 -8.412 -23.595 1.00 80.06 378 ALA A C 1
ATOM 2902 O O . ALA A 1 378 ? 27.815 -8.207 -22.622 1.00 80.06 378 ALA A O 1
ATOM 2903 N N . ASP A 1 379 ? 26.807 -7.459 -24.484 1.00 84.75 379 ASP A N 1
ATOM 2904 C CA . ASP A 1 379 ? 27.354 -6.108 -24.417 1.00 84.75 379 ASP A CA 1
ATOM 2905 C C . ASP A 1 379 ? 26.486 -5.211 -23.526 1.00 84.75 379 ASP A C 1
ATOM 2907 O O . ASP A 1 379 ? 25.258 -5.190 -23.637 1.00 84.75 379 ASP A O 1
ATOM 2911 N N . ALA A 1 380 ? 27.141 -4.448 -22.651 1.00 88.31 380 ALA A N 1
ATOM 2912 C CA . ALA A 1 380 ? 26.485 -3.445 -21.824 1.00 88.31 380 ALA A CA 1
ATOM 2913 C C . ALA A 1 380 ? 26.097 -2.207 -22.649 1.00 88.31 380 ALA A C 1
ATOM 2915 O O . ALA A 1 380 ? 26.794 -1.831 -23.596 1.00 88.31 380 ALA A O 1
ATOM 2916 N N . PHE A 1 381 ? 25.028 -1.526 -22.248 1.00 91.12 381 PHE A N 1
ATOM 2917 C CA . PHE A 1 381 ? 24.645 -0.241 -22.821 1.00 91.12 381 PHE A CA 1
ATOM 2918 C C . PHE A 1 381 ? 24.081 0.706 -21.761 1.00 91.12 381 PHE A C 1
ATOM 2920 O O . PHE A 1 381 ? 23.623 0.291 -20.696 1.00 91.12 381 PHE A O 1
ATOM 2927 N N . ASN A 1 382 ? 24.111 1.995 -22.091 1.00 93.12 382 ASN A N 1
ATOM 2928 C CA . ASN A 1 382 ? 23.406 3.041 -21.369 1.00 93.12 382 ASN A CA 1
ATOM 2929 C C . ASN A 1 382 ? 22.686 3.944 -22.376 1.00 93.12 382 ASN A C 1
ATOM 2931 O O . ASN A 1 382 ? 23.235 4.231 -23.446 1.00 93.12 382 ASN A O 1
ATOM 2935 N N . HIS A 1 383 ? 21.487 4.393 -22.038 1.00 93.44 383 HIS A N 1
ATOM 2936 C CA . HIS A 1 383 ? 20.705 5.335 -22.822 1.00 93.44 383 HIS A CA 1
ATOM 2937 C C . HIS A 1 383 ? 20.110 6.390 -21.897 1.00 93.44 383 HIS A C 1
ATOM 2939 O O . HIS A 1 383 ? 19.562 6.043 -20.860 1.00 93.44 383 HIS A O 1
ATOM 2945 N N . GLU A 1 384 ? 20.193 7.654 -22.296 1.00 94.06 384 GLU A N 1
ATOM 2946 C CA . GLU A 1 384 ? 19.627 8.775 -21.546 1.00 94.06 384 GLU A CA 1
ATOM 2947 C C . GLU A 1 384 ? 18.552 9.450 -22.398 1.00 94.06 384 GLU A C 1
ATOM 2949 O O . GLU A 1 384 ? 18.755 9.661 -23.599 1.00 94.06 384 GLU A O 1
ATOM 2954 N N . ILE A 1 385 ? 17.423 9.789 -21.783 1.00 93.12 385 ILE A N 1
ATOM 2955 C CA . ILE A 1 385 ? 16.360 10.594 -22.384 1.00 93.12 385 ILE A CA 1
ATOM 2956 C C . ILE A 1 385 ? 16.264 11.892 -21.588 1.00 93.12 385 ILE A C 1
ATOM 2958 O O . ILE A 1 385 ? 16.128 11.888 -20.361 1.00 93.12 385 ILE A O 1
ATOM 2962 N N . GLU A 1 386 ? 16.344 13.005 -22.312 1.00 90.00 386 GLU A N 1
ATOM 2963 C CA . GLU A 1 386 ? 16.219 14.341 -21.740 1.00 90.00 386 GLU A CA 1
ATOM 2964 C C . GLU A 1 386 ? 14.836 14.542 -21.099 1.00 90.00 386 GLU A C 1
ATOM 2966 O O . GLU A 1 386 ? 13.838 14.021 -21.604 1.00 90.00 386 GLU A O 1
ATOM 2971 N N . PRO A 1 387 ? 14.752 15.322 -20.010 1.00 89.50 387 PRO A N 1
ATOM 2972 C CA . PRO A 1 387 ? 13.496 15.572 -19.322 1.00 89.50 387 PRO A CA 1
ATOM 2973 C C . PRO A 1 387 ? 12.472 16.260 -20.233 1.00 89.50 387 PRO A C 1
ATOM 2975 O O . PRO A 1 387 ? 12.769 17.248 -20.910 1.00 89.50 387 PRO A O 1
ATOM 2978 N N . GLY A 1 388 ? 11.246 15.749 -20.195 1.00 87.44 388 GLY A N 1
ATOM 2979 C CA . GLY A 1 388 ? 10.054 16.377 -20.747 1.00 87.44 388 GLY A CA 1
ATOM 2980 C C . GLY A 1 388 ? 9.157 16.964 -19.656 1.00 87.44 388 GLY A C 1
ATOM 2981 O O . GLY A 1 388 ? 9.601 17.295 -18.556 1.00 87.44 388 GLY A O 1
ATOM 2982 N N . ASN A 1 389 ? 7.875 17.121 -19.986 1.00 84.44 389 ASN A N 1
ATOM 2983 C CA . ASN A 1 389 ? 6.908 17.787 -19.113 1.00 84.44 389 ASN A CA 1
ATOM 2984 C C . ASN A 1 389 ? 6.269 16.840 -18.087 1.00 84.44 389 ASN A C 1
ATOM 2986 O O . ASN A 1 389 ? 5.958 17.280 -16.982 1.00 84.44 389 ASN A O 1
ATOM 2990 N N . GLU A 1 390 ? 6.070 15.563 -18.429 1.00 88.19 390 GLU A N 1
ATOM 2991 C CA . GLU A 1 390 ? 5.433 14.570 -17.543 1.00 88.19 390 GLU A CA 1
ATOM 2992 C C . GLU A 1 390 ? 6.428 13.514 -17.037 1.00 88.19 390 GLU A C 1
ATOM 2994 O O . GLU A 1 390 ? 6.255 12.972 -15.946 1.00 88.19 390 GLU A O 1
ATOM 2999 N N . LEU A 1 391 ? 7.493 13.256 -17.801 1.00 89.56 391 LEU A N 1
ATOM 3000 C CA . LEU A 1 391 ? 8.643 12.447 -17.405 1.00 89.56 391 LEU A CA 1
ATOM 3001 C C . LEU A 1 391 ? 9.870 13.355 -17.329 1.00 89.56 391 LEU A C 1
ATOM 3003 O O . LEU A 1 391 ? 10.194 14.037 -18.297 1.00 89.56 391 LEU A O 1
ATOM 3007 N N . GLY A 1 392 ? 10.552 13.360 -16.188 1.00 89.19 392 GLY A N 1
ATOM 3008 C CA . GLY A 1 392 ? 11.863 13.978 -16.044 1.00 89.19 392 GLY A CA 1
ATOM 3009 C C . GLY A 1 392 ? 12.951 13.127 -16.702 1.00 89.19 392 GLY A C 1
ATOM 3010 O O . GLY A 1 392 ? 12.690 12.376 -17.638 1.00 89.19 392 GLY A O 1
ATOM 3011 N N . HIS A 1 393 ? 14.190 13.261 -16.236 1.00 91.00 393 HIS A N 1
ATOM 3012 C CA . HIS A 1 393 ? 15.321 12.553 -16.838 1.00 91.00 393 HIS A CA 1
ATOM 3013 C C . HIS A 1 393 ? 15.127 11.033 -16.745 1.00 91.00 393 HIS A C 1
ATOM 3015 O O . HIS A 1 393 ? 14.781 10.545 -15.669 1.00 91.00 393 HIS A O 1
ATOM 3021 N N . VAL A 1 394 ? 15.363 10.300 -17.841 1.00 94.06 394 VAL A N 1
ATOM 3022 C CA . VAL A 1 394 ? 15.280 8.828 -17.880 1.00 94.06 394 VAL A CA 1
ATOM 3023 C C . VAL A 1 394 ? 16.644 8.240 -18.227 1.00 94.06 394 VAL A C 1
ATOM 3025 O O . VAL A 1 394 ? 17.172 8.542 -19.290 1.00 94.06 394 VAL A O 1
ATOM 3028 N N . SER A 1 395 ? 17.156 7.344 -17.388 1.00 93.62 395 SER A N 1
ATOM 3029 C CA . SER A 1 395 ? 18.368 6.558 -17.619 1.00 93.62 395 SER A CA 1
ATOM 3030 C C . SER A 1 395 ? 18.020 5.081 -17.770 1.00 93.62 395 SER A C 1
ATOM 3032 O O . SER A 1 395 ? 17.347 4.498 -16.924 1.00 93.62 395 SER A O 1
ATOM 3034 N N . VAL A 1 396 ? 18.463 4.452 -18.854 1.00 93.88 396 VAL A N 1
ATOM 3035 C CA . VAL A 1 396 ? 18.240 3.030 -19.137 1.00 93.88 396 VAL A CA 1
ATOM 3036 C C . VAL A 1 396 ? 19.586 2.347 -19.266 1.00 93.88 396 VAL A C 1
ATOM 3038 O O . VAL A 1 396 ? 20.318 2.575 -20.230 1.00 93.88 396 VAL A O 1
ATOM 3041 N N . ARG A 1 397 ? 19.888 1.453 -18.330 1.00 92.06 397 ARG A N 1
ATOM 3042 C CA . ARG A 1 397 ? 21.166 0.751 -18.259 1.00 92.06 397 ARG A CA 1
ATOM 3043 C C . ARG A 1 397 ? 20.962 -0.750 -18.361 1.00 92.06 397 ARG A C 1
ATOM 3045 O O . ARG A 1 397 ? 20.081 -1.317 -17.729 1.00 92.06 397 ARG A O 1
ATOM 3052 N N . PHE A 1 398 ? 21.842 -1.394 -19.113 1.00 88.88 398 PHE A N 1
ATOM 3053 C CA . PHE A 1 398 ? 22.029 -2.836 -19.082 1.00 88.88 398 PHE A CA 1
ATOM 3054 C C . PHE A 1 398 ? 23.513 -3.133 -18.911 1.00 88.88 398 PHE A C 1
ATOM 3056 O O . PHE A 1 398 ? 24.326 -2.689 -19.721 1.00 88.88 398 PHE A O 1
ATOM 3063 N N . GLY A 1 399 ? 23.898 -3.844 -17.8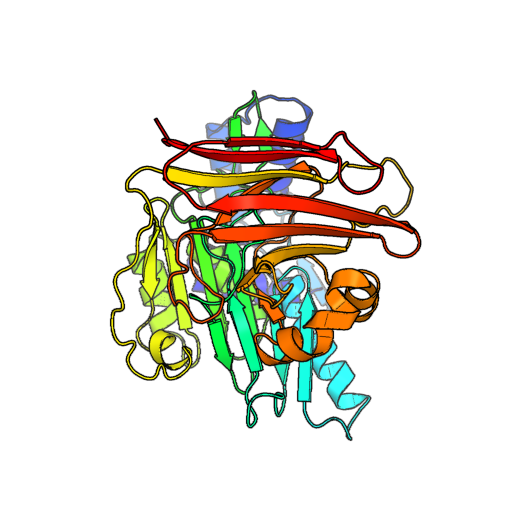56 1.00 84.00 399 GLY A N 1
ATOM 3064 C CA . GLY A 1 399 ? 25.308 -4.144 -17.601 1.00 84.00 399 GLY A CA 1
ATOM 3065 C C . GLY A 1 399 ? 25.573 -4.688 -16.203 1.00 84.00 399 GLY A C 1
ATOM 3066 O O . GLY A 1 399 ? 24.642 -4.892 -15.432 1.00 84.00 399 GLY A O 1
ATOM 3067 N N . SER A 1 400 ? 26.854 -4.901 -15.884 1.00 75.56 400 SER A N 1
ATOM 3068 C CA . SER A 1 400 ? 27.295 -5.393 -14.569 1.00 75.56 400 SER A CA 1
ATOM 3069 C C . SER A 1 400 ? 26.791 -4.512 -13.420 1.00 75.56 400 SER A C 1
ATOM 3071 O O . SER A 1 400 ? 26.818 -3.279 -13.538 1.00 75.56 400 SER A O 1
ATOM 3073 N N . THR A 1 401 ? 26.375 -5.153 -12.324 1.00 64.19 401 THR A N 1
ATOM 3074 C CA . THR A 1 401 ? 25.957 -4.512 -11.061 1.00 64.19 401 THR A CA 1
ATOM 3075 C C . THR A 1 401 ? 27.124 -4.084 -10.160 1.00 64.19 401 THR A C 1
ATOM 3077 O O . THR A 1 401 ? 26.887 -3.410 -9.161 1.00 64.19 401 THR A O 1
ATOM 3080 N N . ASP A 1 402 ? 28.355 -4.486 -10.502 1.00 51.09 402 ASP A N 1
ATOM 3081 C CA . ASP A 1 402 ? 29.600 -4.190 -9.763 1.00 51.09 402 ASP A CA 1
ATOM 3082 C C . ASP A 1 402 ? 30.164 -2.773 -9.978 1.00 51.09 402 ASP A C 1
ATOM 3084 O O . ASP A 1 402 ? 30.061 -2.242 -11.114 1.00 51.09 402 ASP A O 1
#

Mean predicted aligned error: 11.07 Å

Solvent-accessible surface area (backbone atoms only — not comparable to full-atom values): 21342 Å² total; per-residue (Å²): 110,58,70,57,53,53,50,34,54,51,44,18,59,76,52,72,37,34,29,56,30,47,46,29,54,50,55,52,48,54,50,50,15,36,77,67,47,39,83,69,61,61,74,58,36,31,51,51,22,46,50,43,69,68,53,71,70,50,76,39,69,93,79,65,46,75,49,65,54,87,74,50,30,79,40,56,78,57,36,47,56,14,48,49,47,47,53,49,51,55,51,48,48,72,75,38,79,84,63,63,46,51,78,48,58,55,64,21,33,32,34,36,39,50,46,29,94,58,93,41,22,33,37,35,13,33,46,45,59,95,24,49,54,36,44,35,52,42,54,96,43,38,34,48,39,52,59,20,13,39,14,30,30,56,50,60,45,61,38,40,56,38,74,89,40,81,38,35,71,54,56,29,43,71,39,46,45,58,47,72,79,32,28,26,15,37,15,38,18,75,40,21,37,58,6,28,36,48,9,48,20,42,43,54,34,60,66,74,62,34,47,56,52,41,70,70,38,89,76,38,33,35,40,36,27,32,78,86,70,48,80,45,66,32,92,62,39,69,74,28,38,67,89,74,76,84,78,79,88,69,91,52,83,73,63,87,64,51,44,38,36,38,37,35,26,33,66,78,64,100,51,90,87,68,64,79,53,22,33,42,28,35,34,22,39,78,87,65,46,85,39,22,64,42,23,71,43,73,74,52,70,77,48,50,49,60,28,48,78,56,28,75,75,35,44,75,57,48,58,69,73,36,73,44,66,24,28,60,61,65,67,69,43,79,32,45,42,78,54,88,55,45,32,54,88,66,47,62,49,69,73,44,56,32,32,41,38,44,30,26,17,26,86,99,58,66,74,42,78,50,73,48,77,45,64,51,66,96,67,64,51,76,48,78,44,80,59,57,92,58,40,31,50,31,41,40,37,34,34,70,77,121

Sequence (402 aa):
MVRVLERCEAYRMQTSNALSCRIGSLIDTWAVAERENKLPNRPAMRITAGEIRRASVEIDAGKGTVNRPDEVIFATDSLAKGYILDTAVEAAIAASPKVSGLLMNIGGDIRTWGAGPQDGQWAVAITRGSELGEGGSALEGRVQINEGAVATSGSGPRDRLVGGQPYSHVISPADGWPVFHALTATVYASDAITADALATALLVMDLKRGLNLVESLPGVEAEIVTEDERHHQTSGWGGLKPEGKATSEIEASWTTGYEFSIEFEIPDQDIADYERPYVAVWIADKDRNLVRILMLAGQQARWMEENYYWHRRFGRKAGSLVDAISGPTRRPGQYKLVWDGRTDDGHTVGPGEYILHLEAAREHGEHQHESVTFTLSADAFNHEIEPGNELGHVSVRFGSTD

pLDDT: mean 83.43, std 15.22, range [28.92, 98.25]

Radius of gyration: 21.97 Å; Cα contacts (8 Å, |Δi|>4): 890; chains: 1; bounding box: 58×51×62 Å

Foldseek 3Di:
DLVLQVVQVVLCVLLVNLGHQQCVVLLVQVVVLLVVLHDDDQVVLLVLLVCSNPWDWDGDVVVRDIDTDPSGDGDRPLQVQQVCQQVVVVVVCVVCVPDQKDWADDQQKIFIDHADPQRRWAKEFEQALVCAQFQFDGFVGIFTHNGFIKAKDFFDQPFGQRNNDTFGSQARSNRSGGAAFFGMKMKTARTRSVRSSLRSSCSRDDVVVSLVSQLVDPRMWMWTQGPVRDIDIHPCSVVRDDDDDDDDDDDADDDPQKWWKKKWFFDDDPDPPDDAWFKWKFKAAPVRHGFATTHTDDRDLVRSVVLVVCCVRCVVVVCVLHVYYHHHRHDTTMHMTIDPQGGSNRHHDYWHKMKIKMWTTTDVDDIDIDMDIDTPDQDKDWDWDDQDDRMHIMITIIGGPD

Secondary structure (DSSP, 8-state):
-HHHHHHHHHHHHHTTTSS-TTBHHHHHHHHHHHHTT----HHHHHHHHHHHHH---EEETTTTEEE--TT-B---HHHHHHHHHHHHHHHHHHH-TT-SEEEEEETTEEEEEE-BTBTBBEEEEE--GGGTTTT---SSSEEEESSEEEEEEESSTT-EEETTEEE-S-B-TTTS-B--S-SEEEEEESSHHHHHHHHHHHTTS-HHHHHHHHHTSTT-EEEEE-TT--EEE-TTGGGGS--PPPPP-----PPTTEEEEEEEEE----STT-PPPEEEEEEEETT--EEEEEEEE-S-HHHHTT-HHHHHHHHHHHHHH-SEEE-----SEEEEEEE-SB-TTSPBP-SEEEEEEEEEE-TTS-EEEEEEEEEESSS-EEEEE---SSS--EEEEEEE--

Nearest PDB structures (foldseek):
  1vrm-assembly1_A  TM=8.766E-01  e=3.493E-15  Thermotoga maritima MSB8
  7f2u-assembly2_B  TM=8.780E-01  e=1.949E-14  Listeria monocytogenes 10403S
  7esb-assembly1_A  TM=8.803E-01  e=1.462E-13  Listeria monocytogenes 10403S
  4ifz-assembly1_A  TM=8.553E-01  e=2.645E-13  Treponema pallidum subsp. pallidum str. Nichols
  4xdu-assembly1_A  TM=8.361E-01  e=1.966E-13  Treponema pallidum subsp. pallidum str. Nichols